Protein AF-A0A7X7ET54-F1 (afdb_monomer)

Foldseek 3Di:
DPFAFADLLPLLEFEEEDDFDLLVCLLVLLLLRAYAYEPDFDQDEPAVVVVVVVLVCCVPGQQPNGAAPFAGRDRSDLPSVQVVVVSNCVSRPNYFYAYEYEQQKHACVPPVCLVCVLQWALANDHDDPVQNNVQPDPDPRYRRMGGTALPGCVLVVLLVVLLVSPVSHPGQYYEYENLDWDWRQNQVDADPVDGGTDGRLVSSLVSLVSNLVSSCVVPVRRAYEYEVNPRNVSRHQEYEYPVVCLQVAAPVHAPLNVDALVCLVDVVLDQPDGRRAYAYEDRHCHPPVDHDQDPQNQQLVVLNQVLNVHHYYCPSHDNVNVSLVSSLCSLLVLSQWDKDHQVRDPQKDKPDPRWTWIWTADAFKIKIKTWQGDPPGDQKIKMKGFQAPDRHHPPFDSVAKFKAFQSPRDTFDWDWDDDPNTIITITMDGAPNRGITMMMMGHPVSSVSSHPPPQQAQFDWDFDFDPPPPPFDQDPVRDGDDDDGDTDTAGHHHRDDDPDGDDPPPDDDPPDDDDPDPDDDDDDDDD

Nearest PDB structures (foldseek):
  8dge-assembly2_B  TM=5.061E-01  e=8.392E-09  Bacteroides ovatus ATCC 8483
  2bt8-assembly1_A  TM=3.699E-01  e=2.836E-02  Avian orthoreovirus
  6d7j-assembly3_D  TM=3.181E-01  e=8.762E-03  Parabacteroides merdae CL03T12C32
  6d7j-assembly2_A  TM=3.057E-01  e=3.382E-02  Parabacteroides merdae CL03T12C32
  3wir-assembly2_D  TM=4.894E-01  e=2.187E+00  Caldicellulosiruptor saccharolyticus DSM 8903

Solvent-accessible surface area (backbone atoms only — not comparable to full-atom values): 29470 Å² total; per-residue (Å²): 126,88,70,59,78,49,66,81,56,53,71,36,41,34,36,35,79,42,82,91,58,49,73,78,48,27,71,55,31,73,18,66,32,31,43,37,31,31,42,61,48,66,91,55,68,86,37,76,67,51,49,53,52,48,61,64,47,32,77,79,41,56,9,60,92,53,28,51,80,38,25,72,61,63,57,82,20,49,69,32,30,36,50,42,46,49,47,34,34,68,44,16,62,80,42,35,44,22,39,52,32,45,56,38,42,36,27,47,81,41,65,71,45,49,76,40,38,85,65,24,26,16,46,80,74,80,81,51,75,63,44,59,74,71,52,45,55,83,42,103,86,34,47,44,63,38,49,48,30,36,80,35,70,46,40,59,54,53,37,51,49,54,46,54,48,54,72,66,34,71,57,33,42,37,31,36,33,68,30,66,87,62,68,31,64,17,83,89,65,72,42,99,88,41,83,87,58,36,70,44,57,68,41,42,29,50,34,37,47,50,37,44,53,49,47,39,70,78,35,78,84,51,47,33,37,20,38,65,30,70,48,44,48,91,53,38,59,32,34,32,37,59,57,90,42,25,66,69,13,16,96,92,32,37,53,42,76,84,42,55,78,68,51,29,64,32,79,86,61,42,12,79,66,67,31,60,41,58,26,44,38,54,39,43,34,26,90,46,91,80,55,76,56,40,62,66,42,41,40,25,42,50,31,47,33,61,56,16,64,48,42,38,35,62,50,78,39,24,59,70,60,51,50,53,52,41,30,45,40,23,44,51,38,51,40,77,34,49,78,36,44,46,92,79,45,86,38,55,49,49,82,45,87,71,41,44,46,21,35,36,32,36,63,55,32,31,38,36,40,40,18,23,59,28,97,81,32,52,54,63,48,44,37,40,31,34,62,69,57,87,44,49,46,91,89,66,67,76,90,59,57,40,38,23,34,58,86,77,63,44,77,52,73,62,48,78,47,78,57,98,93,39,39,32,36,37,32,74,49,75,27,52,83,19,20,53,49,43,38,34,40,18,37,55,69,47,41,55,65,31,43,84,70,78,80,72,51,60,64,47,72,48,81,62,80,79,85,74,81,71,78,71,71,66,47,102,80,72,52,87,68,85,80,76,86,78,83,54,85,46,71,40,90,59,72,76,82,92,85,77,90,76,71,97,76,85,65,88,76,83,82,77,78,86,73,90,72,93,71,90,82,81,88,79,88,86,134

pLDDT: mean 77.59, std 21.64, range [22.09, 98.31]

Structure (mmCIF, N/CA/C/O backbone):
data_AF-A0A7X7ET54-F1
#
_entry.id   AF-A0A7X7ET54-F1
#
loop_
_atom_site.group_PDB
_atom_site.id
_atom_site.type_symbol
_atom_site.label_atom_id
_atom_site.label_alt_id
_atom_site.label_comp_id
_atom_site.label_asym_id
_atom_site.label_entity_id
_atom_site.label_seq_id
_atom_site.pdbx_PDB_ins_code
_atom_site.Cartn_x
_atom_site.Cartn_y
_atom_site.Cartn_z
_atom_site.occupancy
_atom_site.B_iso_or_equiv
_atom_site.auth_seq_id
_atom_site.auth_comp_id
_atom_site.auth_asym_id
_atom_site.auth_atom_id
_atom_site.pdbx_PDB_model_num
ATOM 1 N N . MET A 1 1 ? -17.048 -3.901 -18.534 1.00 43.69 1 MET A N 1
ATOM 2 C CA . MET A 1 1 ? -15.981 -4.906 -18.322 1.00 43.69 1 MET A CA 1
ATOM 3 C C . MET A 1 1 ? -16.164 -5.481 -16.930 1.00 43.69 1 MET A C 1
ATOM 5 O O . MET A 1 1 ? -16.399 -4.674 -16.036 1.00 43.69 1 MET A O 1
ATOM 9 N N . PRO A 1 2 ? -16.124 -6.809 -16.726 1.00 48.56 2 PRO A N 1
ATOM 10 C CA . PRO A 1 2 ? -16.114 -7.353 -15.373 1.00 48.56 2 PRO A CA 1
ATOM 11 C C . PRO A 1 2 ? -14.888 -6.787 -14.652 1.00 48.56 2 PRO A C 1
ATOM 13 O O . PRO A 1 2 ? -13.766 -6.885 -15.148 1.00 48.56 2 PRO A O 1
ATOM 16 N N . VAL A 1 3 ? -15.125 -6.095 -13.540 1.00 61.38 3 VAL A N 1
ATOM 17 C CA . VAL A 1 3 ? -14.061 -5.555 -12.693 1.00 61.38 3 VAL A CA 1
ATOM 18 C C . VAL A 1 3 ? -13.302 -6.751 -12.128 1.00 61.38 3 VAL A C 1
ATOM 20 O O . VAL A 1 3 ? -13.931 -7.691 -11.640 1.00 61.38 3 VAL A O 1
ATOM 23 N N . LYS A 1 4 ? -11.968 -6.745 -12.228 1.00 73.50 4 LYS A N 1
ATOM 24 C CA . LYS A 1 4 ? -11.125 -7.766 -11.596 1.00 73.50 4 LYS A CA 1
ATOM 25 C C . LYS A 1 4 ? -11.539 -7.885 -10.121 1.00 73.50 4 LYS A C 1
ATOM 27 O O . LYS A 1 4 ? -11.614 -6.846 -9.460 1.00 73.50 4 LYS A O 1
ATOM 32 N N . PRO A 1 5 ? -11.844 -9.093 -9.613 1.00 79.44 5 PRO A N 1
ATOM 33 C CA . PRO A 1 5 ? -12.226 -9.242 -8.219 1.00 79.44 5 PRO A CA 1
ATOM 34 C C . PRO A 1 5 ? -11.083 -8.759 -7.330 1.00 79.44 5 PRO A C 1
ATOM 36 O O . PRO A 1 5 ? -9.906 -8.985 -7.625 1.00 79.44 5 PRO A O 1
ATOM 39 N N . MET A 1 6 ? -11.452 -8.067 -6.257 1.00 84.81 6 MET A N 1
ATOM 40 C CA . MET A 1 6 ? -10.492 -7.632 -5.257 1.00 84.81 6 MET A CA 1
ATOM 41 C C . MET A 1 6 ? -9.877 -8.854 -4.589 1.00 84.81 6 MET A C 1
ATOM 43 O O . MET A 1 6 ? -10.577 -9.823 -4.297 1.00 84.81 6 MET A O 1
ATOM 47 N N . ARG A 1 7 ? -8.568 -8.807 -4.342 1.00 88.12 7 ARG A N 1
ATOM 48 C CA . ARG A 1 7 ? -7.894 -9.813 -3.525 1.00 88.12 7 ARG A CA 1
ATOM 49 C C . ARG A 1 7 ? -8.526 -9.809 -2.128 1.00 88.12 7 ARG A C 1
ATOM 51 O O . ARG A 1 7 ? -8.589 -8.755 -1.510 1.00 88.12 7 ARG A O 1
ATOM 58 N N . GLU A 1 8 ? -9.006 -10.950 -1.641 1.00 88.81 8 GLU A N 1
ATOM 59 C CA . GLU A 1 8 ? -9.776 -11.005 -0.385 1.00 88.81 8 GLU A CA 1
ATOM 60 C C . GLU A 1 8 ? -8.961 -10.532 0.826 1.00 88.81 8 GLU A C 1
ATOM 62 O O . GLU A 1 8 ? -9.449 -9.750 1.638 1.00 88.81 8 GLU A O 1
ATOM 67 N N . ASP A 1 9 ? -7.685 -10.917 0.899 1.00 92.75 9 ASP A N 1
ATOM 68 C CA . ASP A 1 9 ? -6.768 -10.562 1.983 1.00 92.75 9 ASP A CA 1
ATOM 69 C C . ASP A 1 9 ? -5.968 -9.277 1.714 1.00 92.75 9 ASP A C 1
ATOM 71 O O . ASP A 1 9 ? -4.913 -9.073 2.309 1.00 92.75 9 ASP A O 1
ATOM 75 N N . TRP A 1 10 ? -6.436 -8.385 0.833 1.00 94.00 10 TRP A N 1
ATOM 76 C CA . TRP A 1 10 ? -5.673 -7.199 0.418 1.00 94.00 10 TRP A CA 1
ATOM 77 C C . TRP A 1 10 ? -5.236 -6.294 1.587 1.00 94.00 10 TRP A C 1
ATOM 79 O O . TRP A 1 10 ? -4.153 -5.717 1.525 1.00 94.00 10 TRP A O 1
ATOM 89 N N . ARG A 1 11 ? -6.020 -6.222 2.677 1.00 94.94 11 ARG A N 1
ATOM 90 C CA . ARG A 1 11 ? -5.672 -5.450 3.890 1.00 94.94 11 ARG A CA 1
ATOM 91 C C . ARG A 1 11 ? -4.450 -5.987 4.630 1.00 94.94 11 ARG A C 1
ATOM 93 O O . ARG A 1 11 ? -3.953 -5.317 5.521 1.00 94.94 11 ARG A O 1
ATOM 100 N N . ARG A 1 12 ? -3.980 -7.194 4.307 1.00 96.94 12 ARG A N 1
ATOM 101 C CA . ARG A 1 12 ? -2.746 -7.766 4.860 1.00 96.94 12 ARG A CA 1
ATOM 102 C C . ARG A 1 12 ? -1.499 -7.071 4.314 1.00 96.94 12 ARG A C 1
ATOM 104 O O . ARG A 1 12 ? -0.437 -7.178 4.922 1.00 96.94 12 ARG A O 1
ATOM 111 N N . TYR A 1 13 ? -1.610 -6.407 3.168 1.00 97.50 13 TYR A N 1
ATOM 112 C CA . TYR A 1 13 ? -0.466 -5.918 2.415 1.00 97.50 13 TYR A CA 1
ATOM 113 C C . TYR A 1 13 ? -0.197 -4.441 2.657 1.00 97.50 13 TYR A C 1
ATOM 115 O O . TYR A 1 13 ? -1.111 -3.628 2.660 1.00 97.50 13 TYR A O 1
ATOM 123 N N . PHE A 1 14 ? 1.079 -4.095 2.748 1.00 97.38 14 PHE A N 1
ATOM 124 C CA . PHE A 1 14 ? 1.566 -2.722 2.665 1.00 97.38 14 PHE A CA 1
ATOM 125 C C . PHE A 1 14 ? 2.827 -2.700 1.805 1.00 97.38 14 PHE A C 1
ATOM 127 O O . PHE A 1 14 ? 3.406 -3.751 1.524 1.00 97.38 14 PHE A O 1
ATOM 134 N N . VAL A 1 15 ? 3.255 -1.523 1.364 1.00 96.94 15 VAL A N 1
ATOM 135 C CA . VAL A 1 15 ? 4.412 -1.393 0.470 1.00 96.94 15 VAL A CA 1
ATOM 136 C C . VAL A 1 15 ? 5.598 -0.796 1.214 1.00 96.94 15 VAL A C 1
ATOM 138 O O . VAL A 1 15 ? 5.448 0.112 2.031 1.00 96.94 15 VAL A O 1
ATOM 141 N N . SER A 1 16 ? 6.795 -1.304 0.930 1.00 94.38 16 SER A N 1
ATOM 142 C CA . SER A 1 16 ? 8.045 -0.772 1.467 1.00 94.38 16 SER A CA 1
ATOM 143 C C . SER A 1 16 ? 9.142 -0.821 0.411 1.00 94.38 16 SER A C 1
ATOM 145 O O . SER A 1 16 ? 9.269 -1.803 -0.316 1.00 94.38 16 SER A O 1
ATOM 147 N N . GLY A 1 17 ? 9.948 0.236 0.321 1.00 90.00 17 GLY A N 1
ATOM 148 C CA . GLY A 1 17 ? 11.172 0.190 -0.474 1.00 90.00 17 GLY A CA 1
ATOM 149 C C . GLY A 1 17 ? 12.224 -0.629 0.271 1.00 90.00 17 GLY A C 1
ATOM 150 O O . GLY A 1 17 ? 12.362 -0.472 1.486 1.00 90.00 17 GLY A O 1
ATOM 151 N N . CYS A 1 18 ? 12.966 -1.489 -0.427 1.00 84.00 18 CYS A N 1
ATOM 152 C CA . CYS A 1 18 ? 14.051 -2.253 0.182 1.00 84.00 18 CYS A CA 1
ATOM 153 C C . CYS A 1 18 ? 15.439 -1.835 -0.338 1.00 84.00 18 CYS A C 1
ATOM 155 O O . CYS A 1 18 ? 15.669 -1.731 -1.540 1.00 84.00 18 CYS A O 1
ATOM 157 N N . GLY A 1 19 ? 16.359 -1.581 0.592 1.00 80.62 19 GLY A N 1
ATOM 158 C CA . GLY A 1 19 ? 17.764 -1.242 0.389 1.00 80.62 19 GLY A CA 1
ATOM 159 C C . GLY A 1 19 ? 18.638 -2.490 0.464 1.00 80.62 19 GLY A C 1
ATOM 160 O O . GLY A 1 19 ? 18.197 -3.579 0.095 1.00 80.62 19 GLY A O 1
ATOM 161 N N . ASP A 1 20 ? 19.877 -2.354 0.922 1.00 72.88 20 ASP A N 1
ATOM 162 C CA . ASP A 1 20 ? 20.869 -3.429 0.769 1.00 72.88 20 ASP A CA 1
ATOM 163 C C . ASP A 1 20 ? 20.972 -4.374 1.966 1.00 72.88 20 ASP A C 1
ATOM 165 O O . ASP A 1 20 ? 21.523 -5.451 1.826 1.00 72.88 20 ASP A O 1
ATOM 169 N N . ALA A 1 21 ? 20.406 -4.032 3.126 1.00 84.00 21 ALA A N 1
ATOM 170 C CA . ALA A 1 21 ? 20.496 -4.868 4.323 1.00 84.00 21 ALA A CA 1
ATOM 171 C C . ALA A 1 21 ? 19.138 -5.508 4.668 1.00 84.00 21 ALA A C 1
ATOM 173 O O . ALA A 1 21 ? 18.323 -4.848 5.324 1.00 84.00 21 ALA A O 1
ATOM 174 N N . PRO A 1 22 ? 18.874 -6.782 4.298 1.00 86.19 22 PRO A N 1
ATOM 175 C CA . PRO A 1 22 ? 17.636 -7.477 4.650 1.00 86.19 22 PRO A CA 1
ATOM 176 C C . PRO A 1 22 ? 17.284 -7.387 6.136 1.00 86.19 22 PRO A C 1
ATOM 178 O O . PRO A 1 22 ? 16.137 -7.124 6.484 1.00 86.19 22 PRO A O 1
ATOM 181 N N . ASP A 1 23 ? 18.277 -7.530 7.014 1.00 88.12 23 ASP A N 1
ATOM 182 C CA . ASP A 1 23 ? 18.077 -7.554 8.465 1.00 88.12 23 ASP A CA 1
ATOM 183 C C . ASP A 1 23 ? 17.468 -6.246 9.011 1.00 88.12 23 ASP A C 1
ATOM 185 O O . ASP A 1 23 ? 16.758 -6.276 10.017 1.00 88.12 23 ASP A O 1
ATOM 189 N N . SER A 1 24 ? 17.649 -5.113 8.316 1.00 87.50 24 SER A N 1
ATOM 190 C CA . SER A 1 24 ? 17.011 -3.833 8.676 1.00 87.50 24 SER A CA 1
ATOM 191 C C . SER A 1 24 ? 15.483 -3.855 8.535 1.00 87.50 24 SER A C 1
ATOM 193 O O . SER A 1 24 ? 14.784 -3.053 9.155 1.00 87.50 24 SER A O 1
ATOM 195 N N . TYR A 1 25 ? 14.945 -4.810 7.770 1.00 92.44 25 TYR A N 1
ATOM 196 C CA . TYR A 1 25 ? 13.512 -4.964 7.542 1.00 92.44 25 TYR A CA 1
ATOM 197 C C . TYR A 1 25 ? 12.831 -5.860 8.571 1.00 92.44 25 TYR A C 1
ATOM 199 O O . TYR A 1 25 ? 11.605 -5.886 8.593 1.00 92.44 25 TYR A O 1
ATOM 207 N N . LYS A 1 26 ? 13.577 -6.534 9.462 1.00 94.38 26 LYS A N 1
ATOM 208 C CA . LYS A 1 26 ? 13.024 -7.462 10.466 1.00 94.38 26 LYS A CA 1
ATOM 209 C C . LYS A 1 26 ? 11.837 -6.876 11.238 1.00 94.38 26 LYS A C 1
ATOM 211 O O . LYS A 1 26 ? 10.848 -7.576 11.435 1.00 94.38 26 LYS A O 1
ATOM 216 N N . ARG A 1 27 ? 11.900 -5.586 11.597 1.00 93.69 27 ARG A N 1
ATOM 217 C CA . ARG A 1 27 ? 10.807 -4.872 12.282 1.00 93.69 27 ARG A CA 1
ATOM 218 C C . ARG A 1 27 ? 9.459 -5.041 11.572 1.00 93.69 27 ARG A C 1
ATOM 220 O O . ARG A 1 27 ? 8.440 -5.268 12.197 1.00 93.69 27 ARG A O 1
ATOM 227 N N . TRP A 1 28 ? 9.446 -5.038 10.243 1.00 95.19 28 TRP A N 1
ATOM 228 C CA . TRP A 1 28 ? 8.221 -5.221 9.470 1.00 95.19 28 TRP A CA 1
ATOM 229 C C . TRP A 1 28 ? 7.658 -6.633 9.564 1.00 95.19 28 TRP A C 1
ATOM 231 O O . TRP A 1 28 ? 6.441 -6.793 9.624 1.00 95.19 28 TRP A O 1
ATOM 241 N N . GLY A 1 29 ? 8.525 -7.644 9.609 1.00 94.38 29 GLY A N 1
ATOM 242 C CA . GLY A 1 29 ? 8.125 -9.035 9.812 1.00 94.38 29 GLY A CA 1
ATOM 243 C C . GLY A 1 29 ? 7.477 -9.274 11.176 1.00 94.38 29 GLY A C 1
ATOM 244 O O . GLY A 1 29 ? 6.583 -10.109 11.289 1.00 94.38 29 GLY A O 1
ATOM 245 N N . GLU A 1 30 ? 7.880 -8.512 12.195 1.00 94.69 30 GLU A N 1
ATOM 246 C CA . GLU A 1 30 ? 7.336 -8.609 13.556 1.00 94.69 30 GLU A CA 1
ATOM 247 C C . GLU A 1 30 ? 5.877 -8.134 13.645 1.00 94.69 30 GLU A C 1
ATOM 249 O O . GLU A 1 30 ? 5.149 -8.591 14.522 1.00 94.69 30 GLU A O 1
ATOM 254 N N . THR A 1 31 ? 5.418 -7.312 12.693 1.00 95.69 31 THR A N 1
ATOM 255 C CA . THR A 1 31 ? 4.044 -6.783 12.677 1.00 95.69 31 THR A CA 1
ATOM 256 C C . THR A 1 31 ? 2.971 -7.820 12.364 1.00 95.69 31 THR A C 1
ATOM 258 O O . THR A 1 31 ? 1.799 -7.587 12.640 1.00 95.69 31 THR A O 1
ATOM 261 N N . GLY A 1 32 ? 3.331 -8.948 11.742 1.00 95.12 32 GLY A N 1
ATOM 262 C CA . GLY A 1 32 ? 2.370 -9.920 11.208 1.00 95.12 32 GLY A CA 1
ATOM 263 C C . GLY A 1 32 ? 1.652 -9.470 9.925 1.00 95.12 32 GLY A C 1
ATOM 264 O O . GLY A 1 32 ? 0.893 -10.248 9.343 1.00 95.12 32 GLY A O 1
ATOM 265 N N . MET A 1 33 ? 1.901 -8.246 9.450 1.00 97.75 33 MET A N 1
ATOM 266 C CA . MET A 1 33 ? 1.484 -7.777 8.127 1.00 97.75 33 MET A CA 1
ATOM 267 C C . MET A 1 33 ? 2.422 -8.335 7.046 1.00 97.75 33 MET A C 1
ATOM 269 O O . MET A 1 33 ? 3.540 -8.765 7.323 1.00 97.75 33 MET A O 1
ATOM 273 N N . THR A 1 34 ? 1.986 -8.340 5.786 1.00 97.75 34 THR A N 1
ATOM 274 C CA . THR A 1 34 ? 2.803 -8.801 4.654 1.00 97.75 34 THR A CA 1
ATOM 275 C C . THR A 1 34 ? 3.374 -7.615 3.876 1.00 97.75 34 THR A C 1
ATOM 277 O O . THR A 1 34 ? 2.652 -7.019 3.072 1.00 97.75 34 THR A O 1
ATOM 280 N N . PRO A 1 35 ? 4.665 -7.276 4.045 1.00 97.69 35 PRO A N 1
ATOM 281 C CA . PRO A 1 35 ? 5.285 -6.258 3.213 1.00 97.69 35 PRO A CA 1
ATOM 282 C C . PRO A 1 35 ? 5.403 -6.747 1.768 1.00 97.69 35 PRO A C 1
ATOM 284 O O . PRO A 1 35 ? 5.836 -7.874 1.500 1.00 97.69 35 PRO A O 1
ATOM 287 N N . ILE A 1 36 ? 5.060 -5.868 0.834 1.00 98.00 36 ILE A N 1
ATOM 288 C CA . ILE A 1 36 ? 5.476 -5.932 -0.561 1.00 98.00 36 ILE A CA 1
ATOM 289 C C . ILE A 1 36 ? 6.723 -5.061 -0.670 1.00 98.00 36 ILE A C 1
ATOM 291 O O . ILE A 1 36 ? 6.641 -3.832 -0.739 1.00 98.00 36 ILE A O 1
ATOM 295 N N . PHE A 1 37 ? 7.883 -5.706 -0.638 1.00 95.94 37 PHE A N 1
ATOM 296 C CA . PHE A 1 37 ? 9.157 -5.049 -0.851 1.00 95.94 37 PHE A CA 1
ATOM 297 C C . PHE A 1 37 ? 9.325 -4.716 -2.324 1.00 95.94 37 PHE A C 1
ATOM 299 O O . PHE A 1 37 ? 9.225 -5.589 -3.187 1.00 95.94 37 PHE A O 1
ATOM 306 N N . ILE A 1 38 ? 9.593 -3.451 -2.609 1.00 92.12 38 ILE A N 1
ATOM 307 C CA . ILE A 1 38 ? 10.009 -2.978 -3.922 1.00 92.12 38 ILE A CA 1
ATOM 308 C C . ILE A 1 38 ? 11.507 -2.729 -3.824 1.00 92.12 38 ILE A C 1
ATOM 310 O O . ILE A 1 38 ? 11.934 -1.798 -3.135 1.00 92.12 38 ILE A O 1
ATOM 314 N N . LYS A 1 39 ? 12.315 -3.537 -4.518 1.00 86.56 39 LYS A N 1
ATOM 315 C CA . LYS A 1 39 ? 13.729 -3.204 -4.718 1.00 86.56 39 LYS A CA 1
ATOM 316 C C . LYS A 1 39 ? 13.781 -2.018 -5.673 1.00 86.56 39 LYS A C 1
ATOM 318 O O . LYS A 1 39 ? 13.717 -2.186 -6.893 1.00 86.56 39 LYS A O 1
ATOM 323 N N . LEU A 1 40 ? 13.802 -0.824 -5.082 1.00 73.94 40 LEU A N 1
ATOM 324 C CA . LEU A 1 40 ? 14.074 0.418 -5.782 1.00 73.94 40 LEU A CA 1
ATOM 325 C C . LEU A 1 40 ? 15.535 0.403 -6.195 1.00 73.94 40 LEU A C 1
ATOM 327 O O . LEU A 1 40 ? 16.410 -0.050 -5.455 1.00 73.94 40 LEU A O 1
ATOM 331 N N . ALA A 1 41 ? 15.787 0.899 -7.387 1.00 61.38 41 ALA A N 1
ATOM 332 C CA . ALA A 1 41 ? 17.133 1.070 -7.860 1.00 61.38 41 ALA A CA 1
ATOM 333 C C . ALA A 1 41 ? 17.568 2.508 -7.608 1.00 61.38 41 ALA A C 1
ATOM 335 O O . ALA A 1 41 ? 16.823 3.432 -7.929 1.00 61.38 41 ALA A O 1
ATOM 336 N N . TYR A 1 42 ? 18.748 2.710 -7.022 1.00 52.62 42 TYR A N 1
ATOM 337 C CA . TYR A 1 42 ? 19.256 4.062 -6.838 1.00 52.62 42 TYR A CA 1
ATOM 338 C C . TYR A 1 42 ? 19.469 4.742 -8.191 1.00 52.62 42 TYR A C 1
ATOM 340 O O . TYR A 1 42 ? 20.076 4.183 -9.103 1.00 52.62 42 TYR A O 1
ATOM 348 N N . HIS A 1 43 ? 18.980 5.977 -8.263 1.00 54.22 43 HIS A N 1
ATOM 349 C CA . HIS A 1 43 ? 19.167 6.946 -9.333 1.00 54.22 43 HIS A CA 1
ATOM 350 C C . HIS A 1 43 ? 20.652 7.249 -9.545 1.00 54.22 43 HIS A C 1
ATOM 352 O O . HIS A 1 43 ? 21.194 8.223 -9.027 1.00 54.22 43 HIS A O 1
ATOM 358 N N . GLN A 1 44 ? 21.340 6.385 -10.279 1.00 54.69 44 GLN A N 1
ATOM 359 C CA . GLN A 1 44 ? 22.668 6.671 -10.797 1.00 54.69 44 GLN A CA 1
ATOM 360 C C . GLN A 1 44 ? 22.585 6.577 -12.317 1.00 54.69 44 GLN A C 1
ATOM 362 O O . GLN A 1 44 ? 21.984 5.624 -12.822 1.00 54.69 44 GLN A O 1
ATOM 367 N N . PRO A 1 45 ? 23.151 7.537 -13.061 1.00 56.56 45 PRO A N 1
ATOM 368 C CA . PRO A 1 45 ? 23.230 7.421 -14.507 1.00 56.56 45 PRO A CA 1
ATOM 369 C C . PRO A 1 45 ? 24.001 6.146 -14.864 1.00 56.56 45 PRO A C 1
ATOM 371 O O . PRO A 1 45 ? 25.070 5.887 -14.309 1.00 56.56 45 PRO A O 1
ATOM 374 N N . GLU A 1 46 ? 23.462 5.345 -15.781 1.00 56.75 46 GLU A N 1
ATOM 375 C CA . GLU A 1 46 ? 24.177 4.215 -16.378 1.00 56.75 46 GLU A CA 1
ATOM 376 C C . GLU A 1 46 ? 25.297 4.731 -17.295 1.00 56.75 46 GLU A C 1
ATOM 378 O O . GLU A 1 46 ? 25.209 4.687 -18.519 1.00 56.75 46 GLU A O 1
ATOM 383 N N . THR A 1 47 ? 26.363 5.275 -16.721 1.00 65.19 47 THR A N 1
ATOM 384 C CA . THR A 1 47 ? 27.571 5.571 -17.491 1.00 65.19 47 THR A CA 1
ATOM 385 C C . THR A 1 47 ? 28.374 4.281 -17.670 1.00 65.19 47 THR A C 1
ATOM 387 O O . THR A 1 47 ? 28.316 3.396 -16.809 1.00 65.19 47 THR A O 1
ATOM 390 N N . PRO A 1 48 ? 29.174 4.146 -18.742 1.00 67.62 48 PRO A N 1
ATOM 391 C CA . PRO A 1 48 ? 30.106 3.025 -18.880 1.00 67.62 48 PRO A CA 1
ATOM 392 C C . PRO A 1 48 ? 31.012 2.829 -17.650 1.00 67.62 48 PRO A C 1
ATOM 394 O O . PRO A 1 48 ? 31.305 1.698 -17.263 1.00 67.62 48 PRO A O 1
ATOM 397 N N . GLU A 1 49 ? 31.416 3.924 -17.000 1.00 72.44 49 GLU A N 1
ATOM 398 C CA . GLU A 1 49 ? 32.197 3.913 -15.759 1.00 72.44 49 GLU A CA 1
ATOM 399 C C . GLU A 1 49 ? 31.424 3.275 -14.598 1.00 72.44 49 GLU A C 1
ATOM 401 O O . GLU A 1 49 ? 31.920 2.348 -13.953 1.00 72.44 49 GLU A O 1
ATOM 406 N N . ASN A 1 50 ? 30.189 3.723 -14.371 1.00 68.69 50 ASN A N 1
ATOM 407 C CA . ASN A 1 50 ? 29.336 3.184 -13.324 1.00 68.69 50 ASN A CA 1
ATOM 408 C C . ASN A 1 50 ? 29.005 1.705 -13.567 1.00 68.69 50 ASN A C 1
ATOM 410 O O . ASN A 1 50 ? 29.100 0.900 -12.645 1.00 68.69 50 ASN A O 1
ATOM 414 N N . LEU A 1 51 ? 28.717 1.320 -14.814 1.00 65.31 51 LEU A N 1
ATOM 415 C CA . LEU A 1 51 ? 28.497 -0.077 -15.198 1.00 65.31 51 LEU A CA 1
ATOM 416 C C . LEU A 1 51 ? 29.710 -0.958 -14.879 1.00 65.31 51 LEU A C 1
ATOM 418 O O . LEU A 1 51 ? 29.551 -2.040 -14.312 1.00 65.31 51 LEU A O 1
ATOM 422 N N . SER A 1 52 ? 30.918 -0.491 -15.203 1.00 70.38 52 SER A N 1
ATOM 423 C CA . SER A 1 52 ? 32.166 -1.196 -14.885 1.00 70.38 52 SER A CA 1
ATOM 424 C C . SER A 1 52 ? 32.353 -1.362 -13.373 1.00 70.38 52 SER A C 1
ATOM 426 O O . SER A 1 52 ? 32.611 -2.469 -12.891 1.00 70.38 52 SER A O 1
ATOM 428 N N . LYS A 1 53 ? 32.133 -0.282 -12.610 1.00 73.81 53 LYS A N 1
ATOM 429 C CA . LYS A 1 53 ? 32.177 -0.288 -11.144 1.00 73.81 53 LYS A CA 1
ATOM 430 C C . LYS A 1 53 ? 31.181 -1.292 -10.554 1.00 73.81 53 LYS A C 1
ATOM 432 O O . LYS A 1 53 ? 31.571 -2.132 -9.747 1.00 73.81 53 LYS A O 1
ATOM 437 N N . TRP A 1 54 ? 29.924 -1.264 -10.990 1.00 69.25 54 TRP A N 1
ATOM 438 C CA . TRP A 1 54 ? 28.892 -2.168 -10.478 1.00 69.25 54 TRP A CA 1
ATOM 439 C C . TRP A 1 54 ? 29.138 -3.619 -10.859 1.00 69.25 54 TRP A C 1
ATOM 441 O O . TRP A 1 54 ? 28.886 -4.499 -10.046 1.00 69.25 54 TRP A O 1
ATOM 451 N N . CYS A 1 55 ? 29.667 -3.900 -12.052 1.00 66.56 55 CYS A N 1
ATOM 452 C CA . CYS A 1 55 ? 30.056 -5.262 -12.418 1.00 66.56 55 CYS A CA 1
ATOM 453 C C . CYS A 1 55 ? 31.156 -5.802 -11.488 1.00 66.56 55 CYS A C 1
ATOM 455 O O . CYS A 1 55 ? 31.130 -6.982 -11.137 1.00 66.56 55 CYS A O 1
ATOM 457 N N . ALA A 1 56 ? 32.087 -4.948 -11.051 1.00 67.94 56 ALA A N 1
ATOM 458 C CA . ALA A 1 56 ? 33.107 -5.319 -10.072 1.00 67.94 56 ALA A CA 1
ATOM 459 C C . ALA A 1 56 ? 32.523 -5.532 -8.659 1.00 67.94 56 ALA A C 1
ATOM 461 O O . ALA A 1 56 ? 32.926 -6.465 -7.966 1.00 67.94 56 ALA A O 1
ATOM 462 N N . GLU A 1 57 ? 31.548 -4.716 -8.243 1.00 65.50 57 GLU A N 1
ATOM 463 C CA . GLU A 1 57 ? 30.865 -4.814 -6.938 1.00 65.50 57 GLU A CA 1
ATOM 464 C C . GLU A 1 57 ? 29.824 -5.952 -6.873 1.00 65.50 57 GLU A C 1
ATOM 466 O O . GLU A 1 57 ? 29.580 -6.531 -5.813 1.00 65.50 57 GLU A O 1
ATOM 471 N N . ALA A 1 58 ? 29.216 -6.327 -8.001 1.00 59.25 58 ALA A N 1
ATOM 472 C CA . ALA A 1 58 ? 28.208 -7.388 -8.089 1.00 59.25 58 ALA A CA 1
ATOM 473 C C . ALA A 1 58 ? 28.774 -8.780 -7.762 1.00 59.25 58 ALA A C 1
ATOM 475 O O . ALA A 1 58 ? 28.026 -9.684 -7.378 1.00 59.25 58 ALA A O 1
ATOM 476 N N . ALA A 1 59 ? 30.093 -8.951 -7.886 1.00 56.94 59 ALA A N 1
ATOM 477 C CA . ALA A 1 59 ? 30.795 -10.168 -7.492 1.00 56.94 59 ALA A CA 1
ATOM 478 C C . ALA A 1 59 ? 30.882 -10.348 -5.962 1.00 56.94 59 ALA A C 1
ATOM 480 O O . ALA A 1 59 ? 31.111 -11.467 -5.504 1.00 56.94 59 ALA A O 1
ATOM 481 N N . SER A 1 60 ? 30.699 -9.280 -5.176 1.00 55.62 60 SER A N 1
ATOM 482 C CA . SER A 1 60 ? 30.866 -9.277 -3.714 1.00 55.62 60 SER A CA 1
ATOM 483 C C . SER A 1 60 ? 29.608 -8.900 -2.922 1.00 55.62 60 SER A C 1
ATOM 485 O O . SER A 1 60 ? 29.658 -8.907 -1.694 1.00 55.62 60 SER A O 1
ATOM 487 N N . SER A 1 61 ? 28.490 -8.595 -3.590 1.00 59.47 61 SER A N 1
ATOM 488 C CA . SER A 1 61 ? 27.255 -8.090 -2.970 1.00 59.47 61 SER A CA 1
ATOM 489 C C . SER A 1 61 ? 25.992 -8.821 -3.450 1.00 59.47 61 SER A C 1
ATOM 491 O O . SER A 1 61 ? 26.019 -9.611 -4.396 1.00 59.47 61 SER A O 1
ATOM 493 N N . ASP A 1 62 ? 24.878 -8.528 -2.780 1.00 56.88 62 ASP A N 1
ATOM 494 C CA . ASP A 1 62 ? 23.500 -9.053 -2.813 1.00 56.88 62 ASP A CA 1
ATOM 495 C C . ASP A 1 62 ? 22.793 -9.051 -4.193 1.00 56.88 62 ASP A C 1
ATOM 497 O O . ASP A 1 62 ? 21.578 -9.204 -4.306 1.00 56.88 62 ASP A O 1
ATOM 501 N N . GLY A 1 63 ? 23.543 -8.876 -5.279 1.00 54.25 63 GLY A N 1
ATOM 502 C CA . GLY A 1 63 ? 23.160 -9.149 -6.664 1.00 54.25 63 GLY A CA 1
ATOM 503 C C . GLY A 1 63 ? 22.204 -8.174 -7.352 1.00 54.25 63 GLY A C 1
ATOM 504 O O . GLY A 1 63 ? 22.061 -8.248 -8.574 1.00 54.25 63 GLY A O 1
ATOM 505 N N . LEU A 1 64 ? 21.629 -7.219 -6.614 1.00 57.22 64 LEU A N 1
ATOM 506 C CA . LEU A 1 64 ? 20.972 -6.013 -7.141 1.00 57.22 64 LEU A CA 1
ATOM 507 C C . LEU A 1 64 ? 21.463 -4.748 -6.414 1.00 57.22 64 LEU A C 1
ATOM 509 O O . LEU A 1 64 ? 20.657 -3.972 -5.905 1.00 57.22 64 LEU A O 1
ATOM 513 N N . ALA A 1 65 ? 22.780 -4.516 -6.372 1.00 48.75 65 ALA A N 1
ATOM 514 C CA . ALA A 1 65 ? 23.326 -3.224 -5.927 1.00 48.75 65 ALA A CA 1
ATOM 515 C C . ALA A 1 65 ? 22.868 -2.059 -6.834 1.00 48.75 65 ALA A C 1
ATOM 517 O O . ALA A 1 65 ? 22.869 -0.899 -6.429 1.00 48.75 65 ALA A O 1
ATOM 518 N N . TYR A 1 66 ? 22.439 -2.368 -8.062 1.00 52.38 66 TYR A N 1
ATOM 519 C CA . TYR A 1 66 ? 21.981 -1.391 -9.034 1.00 52.38 66 TYR A CA 1
ATOM 520 C C . TYR A 1 66 ? 20.973 -2.005 -10.021 1.00 52.38 66 TYR A C 1
ATOM 522 O O . TYR A 1 66 ? 21.119 -3.151 -10.449 1.00 52.38 66 TYR A O 1
ATOM 530 N N . CYS A 1 67 ? 19.948 -1.237 -10.385 1.00 49.69 67 CYS A N 1
ATOM 531 C CA . CYS A 1 67 ? 19.040 -1.520 -11.492 1.00 49.69 67 CYS A CA 1
ATOM 532 C C . CYS A 1 67 ? 18.866 -0.217 -12.292 1.00 49.69 67 CYS A C 1
ATOM 534 O O . CYS A 1 67 ? 18.663 0.852 -11.720 1.00 49.69 67 CYS A O 1
ATOM 536 N N . PRO A 1 68 ? 18.974 -0.251 -13.615 1.00 49.06 68 PRO A N 1
ATOM 537 C CA . PRO A 1 68 ? 18.959 0.986 -14.363 1.00 49.06 68 PRO A CA 1
ATOM 538 C C . PRO A 1 68 ? 17.599 1.658 -14.451 1.00 49.06 68 PRO A C 1
ATOM 540 O O . PRO A 1 68 ? 16.594 1.034 -14.780 1.00 49.06 68 PRO A O 1
ATOM 543 N N . TRP A 1 69 ? 17.621 2.961 -14.174 1.00 45.19 69 TRP A N 1
ATOM 544 C CA . TRP A 1 69 ? 16.499 3.884 -13.972 1.00 45.19 69 TRP A CA 1
ATOM 545 C C . TRP A 1 69 ? 15.376 3.767 -15.011 1.00 45.19 69 TRP A C 1
ATOM 547 O O . TRP A 1 69 ? 14.198 3.827 -14.671 1.00 45.19 69 TRP A O 1
ATOM 557 N N . SER A 1 70 ? 15.717 3.577 -16.279 1.00 48.84 70 SER A N 1
ATOM 558 C CA . SER A 1 70 ? 14.746 3.526 -17.374 1.00 48.84 70 SER A CA 1
ATOM 559 C C . SER A 1 70 ? 14.772 2.209 -18.129 1.00 48.84 70 SER A C 1
ATOM 561 O O . SER A 1 70 ? 14.075 2.082 -19.122 1.00 48.84 70 SER A O 1
ATOM 563 N N . GLY A 1 71 ? 15.561 1.232 -17.688 1.00 56.06 71 GLY A N 1
ATOM 564 C CA . GLY A 1 71 ? 15.624 -0.096 -18.279 1.00 56.06 71 GLY A CA 1
ATOM 565 C C . GLY A 1 71 ? 14.844 -1.109 -17.461 1.00 56.06 71 GLY A C 1
ATOM 566 O O . GLY A 1 71 ? 14.322 -0.832 -16.382 1.00 56.06 71 GLY A O 1
ATOM 567 N N . ASN A 1 72 ? 14.791 -2.336 -17.964 1.00 55.50 72 ASN A N 1
ATOM 568 C CA . ASN A 1 72 ? 14.458 -3.424 -17.071 1.00 55.50 72 ASN A CA 1
ATOM 569 C C . ASN A 1 72 ? 15.674 -3.757 -16.182 1.00 55.50 72 ASN A C 1
ATOM 571 O O . ASN A 1 72 ? 16.798 -3.750 -16.691 1.00 55.50 72 ASN A O 1
ATOM 575 N N . PRO A 1 73 ? 15.470 -4.126 -14.905 1.00 56.38 73 PRO A N 1
ATOM 576 C CA . PRO A 1 73 ? 16.521 -4.649 -14.033 1.00 56.38 73 PRO A CA 1
ATOM 577 C C . PRO A 1 73 ? 17.281 -5.785 -14.725 1.00 56.38 73 PRO A C 1
ATOM 579 O O . PRO A 1 73 ? 16.720 -6.853 -14.963 1.00 56.38 73 PRO A O 1
ATOM 582 N N . LYS A 1 74 ? 18.566 -5.580 -15.032 1.00 60.06 74 LYS A N 1
ATOM 583 C CA . LYS A 1 74 ? 19.483 -6.667 -15.387 1.00 60.06 74 LYS A CA 1
ATOM 584 C C . LYS A 1 74 ? 20.244 -7.048 -14.114 1.00 60.06 74 LYS A C 1
ATOM 586 O O . LYS A 1 74 ? 21.187 -6.348 -13.759 1.00 60.06 74 LYS A O 1
ATOM 591 N N . PRO A 1 75 ? 19.839 -8.101 -13.380 1.00 58.25 75 PRO A N 1
ATOM 592 C CA . PRO A 1 75 ? 20.595 -8.569 -12.227 1.00 58.25 75 PRO A CA 1
ATOM 593 C C . PRO A 1 75 ? 21.977 -9.016 -12.700 1.00 58.25 75 PRO A C 1
ATOM 595 O O . PRO A 1 75 ? 22.112 -10.050 -13.353 1.00 58.25 75 PRO A O 1
ATOM 598 N N . TYR A 1 76 ? 23.009 -8.243 -12.366 1.00 60.91 76 TYR A N 1
ATOM 599 C CA . TYR A 1 76 ? 24.394 -8.594 -12.693 1.00 60.91 76 TYR A CA 1
ATOM 600 C C . TYR A 1 76 ? 24.857 -9.847 -11.933 1.00 60.91 76 TYR A C 1
ATOM 602 O O . TYR A 1 76 ? 25.797 -10.514 -12.357 1.00 60.91 76 TYR A O 1
ATOM 610 N N . ASN A 1 77 ? 24.156 -10.221 -10.854 1.00 73.50 77 ASN A N 1
ATOM 611 C CA . ASN A 1 77 ? 24.351 -11.478 -10.143 1.00 73.50 77 ASN A CA 1
ATOM 612 C C . ASN A 1 77 ? 23.000 -12.063 -9.673 1.00 73.50 77 ASN A C 1
ATOM 614 O O . ASN A 1 77 ? 22.509 -11.778 -8.581 1.00 73.50 77 ASN A O 1
ATOM 618 N N . ILE A 1 78 ? 22.406 -12.920 -10.513 1.00 80.69 78 ILE A N 1
ATOM 619 C CA . ILE A 1 78 ? 21.141 -13.630 -10.234 1.00 80.69 78 ILE A CA 1
ATOM 620 C C . ILE A 1 78 ? 21.213 -14.425 -8.922 1.00 80.69 78 ILE A C 1
ATOM 622 O O . ILE A 1 78 ? 20.265 -14.414 -8.137 1.00 80.69 78 ILE A O 1
ATOM 626 N N . ALA A 1 79 ? 22.329 -15.117 -8.673 1.00 82.94 79 ALA A N 1
ATOM 627 C CA . ALA A 1 79 ? 22.489 -15.946 -7.482 1.00 82.94 79 ALA A CA 1
ATOM 628 C C . ALA A 1 79 ? 22.500 -15.095 -6.203 1.00 82.94 79 ALA A C 1
ATOM 630 O O . ALA A 1 79 ? 21.789 -15.424 -5.254 1.00 82.94 79 ALA A O 1
ATOM 631 N N . GLY A 1 80 ? 23.239 -13.982 -6.211 1.00 81.06 80 GLY A N 1
ATOM 632 C CA . GLY A 1 80 ? 23.280 -13.014 -5.112 1.00 81.06 80 GLY A CA 1
ATOM 633 C C . GLY A 1 80 ? 21.903 -12.426 -4.819 1.00 81.06 80 GLY A C 1
ATOM 634 O O . GLY A 1 80 ? 21.463 -12.440 -3.671 1.00 81.06 80 GLY A O 1
ATOM 635 N N . PHE A 1 81 ? 21.155 -12.029 -5.855 1.00 85.12 81 PHE A N 1
ATOM 636 C CA . PHE A 1 81 ? 19.804 -11.509 -5.649 1.00 85.12 81 PHE A CA 1
ATOM 637 C C . PHE A 1 81 ? 18.848 -12.567 -5.091 1.00 85.12 81 PHE A C 1
ATOM 639 O O . PHE A 1 81 ? 18.041 -12.285 -4.207 1.00 85.12 81 PHE A O 1
ATOM 646 N N . ASN A 1 82 ? 18.940 -13.808 -5.568 1.00 88.81 82 ASN A N 1
ATOM 647 C CA . ASN A 1 82 ? 18.104 -14.888 -5.054 1.00 88.81 82 ASN A CA 1
ATOM 648 C C . ASN A 1 82 ? 18.414 -15.204 -3.583 1.00 88.81 82 ASN A C 1
ATOM 650 O O . ASN A 1 82 ? 17.487 -15.522 -2.835 1.00 88.81 82 ASN A O 1
ATOM 654 N N . GLN A 1 83 ? 19.675 -15.069 -3.156 1.00 87.31 83 GLN A N 1
ATOM 655 C CA . GLN A 1 83 ? 20.068 -15.149 -1.744 1.00 87.31 83 GLN A CA 1
ATOM 656 C C . GLN A 1 83 ? 19.500 -13.978 -0.935 1.00 87.31 83 GLN A C 1
ATOM 658 O O . GLN A 1 83 ? 18.896 -14.210 0.111 1.00 87.31 83 GLN A O 1
ATOM 663 N N . TYR A 1 84 ? 19.595 -12.748 -1.443 1.00 86.88 84 TYR A N 1
ATOM 664 C CA . TYR A 1 84 ? 18.992 -11.562 -0.825 1.00 86.88 84 TYR A CA 1
ATOM 665 C C . TYR A 1 84 ? 17.477 -11.715 -0.638 1.00 86.88 84 TYR A C 1
ATOM 667 O O . TYR A 1 84 ? 16.954 -11.546 0.463 1.00 86.88 84 TYR A O 1
ATOM 675 N N . ALA A 1 85 ? 16.761 -12.113 -1.691 1.00 91.12 85 ALA A N 1
ATOM 676 C CA . ALA A 1 85 ? 15.319 -12.326 -1.648 1.00 91.12 85 ALA A CA 1
ATOM 677 C C . ALA A 1 85 ? 14.932 -13.478 -0.703 1.00 91.12 85 ALA A C 1
ATOM 679 O O . ALA A 1 85 ? 13.864 -13.446 -0.091 1.00 91.12 85 ALA A O 1
ATOM 680 N N . ALA A 1 86 ? 15.772 -14.510 -0.573 1.00 92.75 86 ALA A N 1
ATOM 681 C CA . ALA A 1 86 ? 15.575 -15.566 0.417 1.00 92.75 86 ALA A CA 1
ATOM 682 C C . ALA A 1 86 ? 15.775 -15.036 1.845 1.00 92.75 86 ALA A C 1
ATOM 684 O O . ALA A 1 86 ? 14.928 -15.278 2.704 1.00 92.75 86 ALA A O 1
ATOM 685 N N . ARG A 1 87 ? 16.831 -14.249 2.081 1.00 92.06 87 ARG A N 1
ATOM 686 C CA . ARG A 1 87 ? 17.116 -13.640 3.384 1.00 92.06 87 ARG A CA 1
ATOM 687 C C . ARG A 1 87 ? 16.023 -12.664 3.816 1.00 92.06 87 ARG A C 1
ATOM 689 O O . ARG A 1 87 ? 15.601 -12.717 4.966 1.00 92.06 87 ARG A O 1
ATOM 696 N N . LEU A 1 88 ? 15.500 -11.841 2.904 1.00 92.31 88 LEU A N 1
ATOM 697 C CA . LEU A 1 88 ? 14.339 -10.981 3.175 1.00 92.31 88 LEU A CA 1
ATOM 698 C C . LEU A 1 88 ? 13.132 -11.783 3.673 1.00 92.31 88 LEU A C 1
ATOM 700 O O . LEU A 1 88 ? 12.462 -11.369 4.614 1.00 92.31 88 LEU A O 1
ATOM 704 N N . ARG A 1 89 ? 12.863 -12.950 3.080 1.00 95.31 89 ARG A N 1
ATOM 705 C CA . ARG A 1 89 ? 11.762 -13.823 3.516 1.00 95.31 89 ARG A CA 1
ATOM 706 C C . ARG A 1 89 ? 12.048 -14.538 4.833 1.00 95.31 89 ARG A C 1
ATOM 708 O O . ARG A 1 89 ? 11.104 -14.867 5.541 1.00 95.31 89 ARG A O 1
ATOM 715 N N . GLU A 1 90 ? 13.313 -14.766 5.172 1.00 94.88 90 GLU A N 1
ATOM 716 C CA . GLU A 1 90 ? 13.710 -15.306 6.476 1.00 94.88 90 GLU A CA 1
ATOM 717 C C . GLU A 1 90 ? 13.433 -14.295 7.598 1.00 94.88 90 GLU A C 1
ATOM 719 O O . GLU A 1 90 ? 12.822 -14.643 8.606 1.00 94.88 90 GLU A O 1
ATOM 724 N N . VAL A 1 91 ? 13.833 -13.033 7.410 1.00 94.31 91 VAL A N 1
ATOM 725 C CA . VAL A 1 91 ? 13.646 -11.970 8.416 1.00 94.31 91 VAL A CA 1
ATOM 726 C C . VAL A 1 91 ? 12.229 -11.399 8.432 1.00 94.31 91 VAL A C 1
ATOM 728 O O . VAL A 1 91 ? 11.789 -10.882 9.454 1.00 94.31 91 VAL A O 1
ATOM 731 N N . CYS A 1 92 ? 11.514 -11.484 7.308 1.00 95.75 92 CYS A N 1
ATOM 732 C CA . CYS A 1 92 ? 10.119 -11.080 7.149 1.00 95.75 92 CYS A CA 1
ATOM 733 C C . CYS A 1 92 ? 9.312 -12.218 6.508 1.00 95.75 92 CYS A C 1
ATOM 735 O O . CYS A 1 92 ? 9.058 -12.188 5.293 1.00 95.75 92 CYS A O 1
ATOM 737 N N . PRO A 1 93 ? 8.901 -13.229 7.296 1.00 94.69 93 PRO A N 1
ATOM 738 C CA . PRO A 1 93 ? 8.109 -14.344 6.795 1.00 94.69 93 PRO A CA 1
ATOM 739 C C . PRO A 1 93 ? 6.847 -13.882 6.064 1.00 94.69 93 PRO A C 1
ATOM 741 O O . PRO A 1 93 ? 6.127 -12.998 6.516 1.00 94.69 93 PRO A O 1
ATOM 744 N N .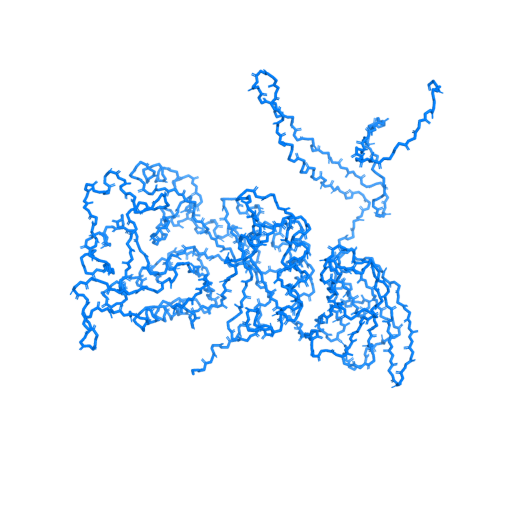 GLY A 1 94 ? 6.581 -14.484 4.904 1.00 93.88 94 GLY A N 1
ATOM 745 C CA . GLY A 1 94 ? 5.419 -14.158 4.071 1.00 93.88 94 GLY A CA 1
ATOM 746 C C . GLY A 1 94 ? 5.579 -12.927 3.172 1.00 93.88 94 GLY A C 1
ATOM 747 O O . GLY A 1 94 ? 4.720 -12.719 2.313 1.00 93.88 94 GLY A O 1
ATOM 748 N N . SER A 1 95 ? 6.668 -12.158 3.311 1.00 96.81 95 SER A N 1
ATOM 749 C CA . SER A 1 95 ? 6.956 -10.994 2.465 1.00 96.81 95 SER A CA 1
ATOM 750 C C . SER A 1 95 ? 6.955 -11.318 0.969 1.00 96.81 95 SER A C 1
ATOM 752 O O . SER A 1 95 ? 7.273 -12.431 0.532 1.00 96.81 95 SER A O 1
ATOM 754 N N . LYS A 1 96 ? 6.582 -10.314 0.174 1.00 97.62 96 LYS A N 1
ATOM 755 C CA . LYS A 1 96 ? 6.595 -10.364 -1.288 1.00 97.62 96 LYS A CA 1
ATOM 756 C C . LYS A 1 96 ? 7.740 -9.505 -1.793 1.00 97.62 96 LYS A C 1
ATOM 758 O O . LYS A 1 96 ? 7.816 -8.334 -1.450 1.00 97.62 96 LYS A O 1
ATOM 763 N N . VAL A 1 97 ? 8.621 -10.077 -2.605 1.00 94.94 97 VAL A N 1
ATOM 764 C CA . VAL A 1 97 ? 9.757 -9.364 -3.197 1.00 94.94 97 VAL A CA 1
ATOM 765 C C . VAL A 1 97 ? 9.412 -9.006 -4.634 1.00 94.94 97 VAL A C 1
ATOM 767 O O . VAL A 1 97 ? 9.212 -9.884 -5.468 1.00 94.94 97 VAL A O 1
ATOM 770 N N . THR A 1 98 ? 9.339 -7.719 -4.929 1.00 93.81 98 THR A N 1
ATOM 771 C CA . THR A 1 98 ? 9.070 -7.181 -6.264 1.00 93.81 98 THR A CA 1
ATOM 772 C C . THR A 1 98 ? 10.221 -6.297 -6.709 1.00 93.81 98 THR A C 1
ATOM 774 O O . THR A 1 98 ? 10.994 -5.798 -5.887 1.00 93.81 98 THR A O 1
ATOM 777 N N . ILE A 1 99 ? 10.345 -6.102 -8.019 1.00 88.50 99 ILE A N 1
ATOM 778 C CA . ILE A 1 99 ? 11.363 -5.212 -8.577 1.00 88.50 99 ILE A CA 1
ATOM 779 C C . ILE A 1 99 ? 10.684 -4.044 -9.269 1.00 88.50 99 ILE A C 1
ATOM 781 O O . ILE A 1 99 ? 9.664 -4.216 -9.944 1.00 88.50 99 ILE A O 1
ATOM 785 N N . TYR A 1 100 ? 11.266 -2.864 -9.081 1.00 87.25 100 TYR A N 1
ATOM 786 C CA . TYR A 1 100 ? 10.902 -1.662 -9.806 1.00 87.25 100 TYR A CA 1
ATOM 787 C C . TYR A 1 100 ? 11.126 -1.847 -11.309 1.00 87.25 100 TYR A C 1
ATOM 789 O O . TYR A 1 100 ? 12.192 -2.274 -11.750 1.00 87.25 100 TYR A O 1
ATOM 797 N N . THR A 1 101 ? 10.117 -1.514 -12.102 1.00 85.00 101 THR A N 1
ATOM 798 C CA . THR A 1 101 ? 10.193 -1.506 -13.560 1.00 85.00 101 THR A CA 1
ATOM 799 C C . THR A 1 101 ? 9.429 -0.313 -14.100 1.00 85.00 101 THR A C 1
ATOM 801 O O . THR A 1 101 ? 8.388 0.063 -13.563 1.00 85.00 101 THR A O 1
ATOM 804 N N . VAL A 1 102 ? 9.920 0.259 -15.195 1.00 81.38 102 VAL A N 1
ATOM 805 C CA . VAL A 1 102 ? 9.194 1.290 -15.936 1.00 81.38 102 VAL A CA 1
ATOM 806 C C . VAL A 1 102 ? 8.317 0.669 -17.018 1.00 81.38 102 VAL A C 1
ATOM 808 O O . VAL A 1 102 ? 8.655 -0.351 -17.638 1.00 81.38 102 VAL A O 1
ATOM 811 N N . GLY A 1 103 ? 7.153 1.276 -17.210 1.00 78.25 103 GLY A N 1
ATOM 812 C CA . GLY A 1 103 ? 6.086 0.743 -18.034 1.00 78.25 103 GLY A CA 1
ATOM 813 C C . GLY A 1 103 ? 6.294 0.898 -19.540 1.00 78.25 103 GLY A C 1
ATOM 814 O O . GLY A 1 103 ? 6.426 -0.088 -20.266 1.00 78.25 103 GLY A O 1
ATOM 815 N N . THR A 1 104 ? 6.274 2.142 -20.018 1.00 80.44 104 THR A N 1
ATOM 816 C CA . THR A 1 104 ? 6.272 2.507 -21.454 1.00 80.44 104 THR A CA 1
ATOM 817 C C . THR A 1 104 ? 7.582 3.137 -21.918 1.00 80.44 104 THR A C 1
ATOM 819 O O . THR A 1 104 ? 7.627 3.876 -22.902 1.00 80.44 104 THR A O 1
ATOM 822 N N . GLU A 1 105 ? 8.650 2.857 -21.187 1.00 83.38 105 GLU A N 1
ATOM 823 C CA . GLU A 1 105 ? 9.964 3.447 -21.376 1.00 83.38 105 GLU A CA 1
ATOM 824 C C . GLU A 1 105 ? 11.028 2.360 -21.331 1.00 83.38 105 GLU A C 1
ATOM 826 O O . GLU A 1 105 ? 10.830 1.317 -20.697 1.00 83.38 105 GLU A O 1
ATOM 831 N N . HIS A 1 106 ? 12.131 2.602 -22.035 1.00 83.56 106 HIS A N 1
ATOM 832 C CA . HIS A 1 106 ? 13.313 1.755 -21.977 1.00 83.56 106 HIS A CA 1
ATOM 833 C C . HIS A 1 106 ? 14.603 2.569 -22.166 1.00 83.56 106 HIS A C 1
ATOM 835 O O . HIS A 1 106 ? 14.587 3.625 -22.799 1.00 83.56 106 HIS A O 1
ATOM 841 N N . THR A 1 107 ? 15.726 2.074 -21.651 1.00 80.31 107 THR A N 1
ATOM 842 C CA . THR A 1 107 ? 17.057 2.673 -21.856 1.00 80.31 107 THR A CA 1
ATOM 843 C C . THR A 1 107 ? 17.633 2.270 -23.215 1.00 80.31 107 THR A C 1
ATOM 845 O O . THR A 1 107 ? 17.608 1.091 -23.576 1.00 80.31 107 THR A O 1
ATOM 848 N N . ALA A 1 108 ? 18.199 3.220 -23.968 1.00 79.88 108 ALA A N 1
ATOM 849 C CA . ALA A 1 108 ? 18.946 2.916 -25.195 1.00 79.88 108 ALA A CA 1
ATOM 850 C C . ALA A 1 108 ? 20.323 2.285 -24.919 1.00 79.88 108 ALA A C 1
ATOM 852 O O . ALA A 1 108 ? 21.040 1.950 -25.852 1.00 79.88 108 ALA A O 1
ATOM 853 N N . LEU A 1 109 ? 20.694 2.101 -23.649 1.00 77.62 109 LEU A N 1
ATOM 854 C CA . LEU A 1 109 ? 21.884 1.348 -23.252 1.00 77.62 109 LEU A CA 1
ATOM 855 C C . LEU A 1 109 ? 21.659 -0.167 -23.301 1.00 77.62 109 LEU A C 1
ATOM 857 O O . LEU A 1 109 ? 22.613 -0.941 -23.266 1.00 77.62 109 LEU A O 1
ATOM 861 N N . ASP A 1 110 ? 20.403 -0.613 -23.404 1.00 80.75 110 ASP A N 1
ATOM 862 C CA . ASP A 1 110 ? 20.093 -2.001 -23.715 1.00 80.75 110 ASP A CA 1
ATOM 863 C C . ASP A 1 110 ? 20.402 -2.264 -25.200 1.00 80.75 110 ASP A C 1
ATOM 865 O O . ASP A 1 110 ? 19.726 -1.673 -26.044 1.00 80.75 110 ASP A O 1
ATOM 869 N N . PRO A 1 111 ? 21.362 -3.148 -25.550 1.00 84.00 111 PRO A N 1
ATOM 870 C CA . PRO A 1 111 ? 21.781 -3.341 -26.940 1.00 84.00 111 PRO A CA 1
ATOM 871 C C . PRO A 1 111 ? 20.628 -3.702 -27.876 1.00 84.00 111 PRO A C 1
ATOM 873 O O . PRO A 1 111 ? 20.566 -3.204 -28.993 1.00 84.00 111 PRO A O 1
ATOM 876 N N . VAL A 1 112 ? 19.662 -4.490 -27.392 1.00 89.00 112 VAL A N 1
ATOM 877 C CA . VAL A 1 112 ? 18.479 -4.855 -28.183 1.00 89.00 112 VAL A CA 1
ATOM 878 C C . VAL A 1 112 ? 17.633 -3.613 -28.479 1.00 89.00 112 VAL A C 1
ATOM 880 O O . VAL A 1 112 ? 17.210 -3.394 -29.608 1.00 89.00 112 VAL A O 1
ATOM 883 N N . VAL A 1 113 ? 17.416 -2.739 -27.493 1.00 88.19 113 VAL A N 1
ATOM 884 C CA . VAL A 1 113 ? 16.675 -1.492 -27.737 1.00 88.19 113 VAL A CA 1
ATOM 885 C C . VAL A 1 113 ? 17.468 -0.537 -28.618 1.00 88.19 113 VAL A C 1
ATOM 887 O O . VAL A 1 113 ? 16.873 0.103 -29.480 1.00 88.19 113 VAL A O 1
ATOM 890 N N . PHE A 1 114 ? 18.787 -0.457 -28.450 1.00 88.38 114 PHE A N 1
ATOM 891 C CA . PHE A 1 114 ? 19.650 0.361 -29.298 1.00 88.38 114 PHE A CA 1
ATOM 892 C C . PHE A 1 114 ? 19.581 -0.051 -30.773 1.00 88.38 114 PHE A C 1
ATOM 894 O O . PHE A 1 114 ? 19.488 0.812 -31.643 1.00 88.38 114 PHE A O 1
ATOM 901 N N . GLU A 1 115 ? 19.591 -1.354 -31.053 1.00 92.19 115 GLU A N 1
ATOM 902 C CA . GLU A 1 115 ? 19.489 -1.906 -32.409 1.00 92.19 115 GLU A CA 1
ATOM 903 C C . GLU A 1 115 ? 18.105 -1.668 -33.030 1.00 92.19 115 GLU A C 1
ATOM 905 O O . GLU A 1 115 ? 17.998 -1.420 -34.230 1.00 92.19 115 GLU A O 1
ATOM 910 N N . HIS A 1 116 ? 17.047 -1.687 -32.216 1.00 93.44 116 HIS A N 1
ATOM 911 C CA . HIS A 1 116 ? 15.660 -1.579 -32.677 1.00 93.44 116 HIS A CA 1
ATOM 912 C C . HIS A 1 116 ? 15.017 -0.199 -32.459 1.00 93.44 116 HIS A C 1
ATOM 914 O O . HIS A 1 116 ? 13.828 -0.024 -32.725 1.00 93.44 116 HIS A O 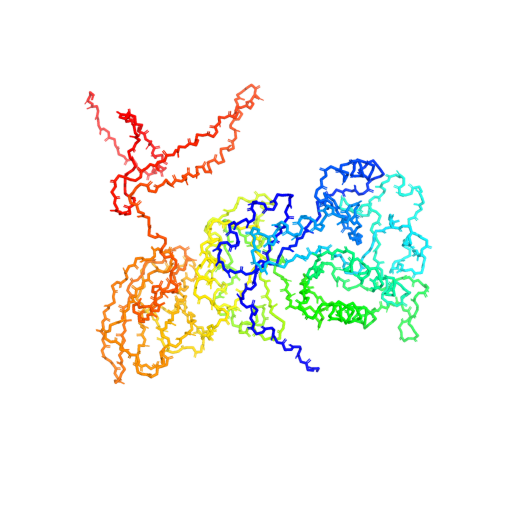1
ATOM 920 N N . GLN A 1 117 ? 15.761 0.813 -32.006 1.00 91.81 117 GLN A N 1
ATOM 921 C CA . GLN A 1 117 ? 15.216 2.133 -31.651 1.00 91.81 117 GLN A CA 1
ATOM 922 C C . GLN A 1 117 ? 14.478 2.841 -32.801 1.00 91.81 117 GLN A C 1
ATOM 924 O O . GLN A 1 117 ? 13.585 3.654 -32.546 1.00 91.81 117 GLN A O 1
ATOM 929 N N . GLU A 1 118 ? 14.828 2.531 -34.055 1.00 90.75 118 GLU A N 1
ATOM 930 C CA . GLU A 1 118 ? 14.141 3.044 -35.241 1.00 90.75 118 GLU A CA 1
ATOM 931 C C . GLU A 1 118 ? 12.680 2.604 -35.283 1.00 90.75 118 GLU A C 1
ATOM 933 O O . GLU A 1 118 ? 11.781 3.435 -35.459 1.00 90.75 118 GLU A O 1
ATOM 938 N N . GLU A 1 119 ? 12.468 1.313 -35.047 1.00 91.38 119 GLU A N 1
ATOM 939 C CA . GLU A 1 119 ? 11.158 0.689 -35.001 1.00 91.38 119 GLU A CA 1
ATOM 940 C C . GLU A 1 119 ? 10.475 0.942 -33.659 1.00 91.38 119 GLU A C 1
ATOM 942 O O . GLU A 1 119 ? 9.280 1.138 -33.626 1.00 91.38 119 GLU A O 1
ATOM 947 N N . TRP A 1 120 ? 11.165 0.935 -32.522 1.00 92.38 120 TRP A N 1
ATOM 948 C CA . TRP A 1 120 ? 10.470 0.872 -31.229 1.00 92.38 120 TRP A CA 1
ATOM 949 C C . TRP A 1 120 ? 10.099 2.237 -30.656 1.00 92.38 120 TRP A C 1
ATOM 951 O O . TRP A 1 120 ? 9.073 2.367 -29.983 1.00 92.38 120 TRP A O 1
ATOM 961 N N . SER A 1 121 ? 10.887 3.277 -30.926 1.00 90.38 121 SER A N 1
ATOM 962 C CA . SER A 1 121 ? 10.686 4.586 -30.299 1.00 90.38 121 SER A CA 1
ATOM 963 C C . SER A 1 121 ? 9.318 5.201 -30.634 1.00 90.38 121 SER A C 1
ATOM 965 O O . SER A 1 121 ? 8.821 5.105 -31.760 1.00 90.38 121 SER A O 1
ATOM 967 N N . GLN A 1 122 ? 8.698 5.856 -29.648 1.00 87.75 122 GLN A N 1
ATOM 968 C CA . GLN A 1 122 ? 7.502 6.682 -29.845 1.00 87.75 122 GLN A CA 1
ATOM 969 C C . GLN A 1 122 ? 7.819 7.991 -30.553 1.00 87.75 122 GLN A C 1
ATOM 971 O O . GLN A 1 122 ? 6.929 8.534 -31.201 1.00 87.75 122 GLN A O 1
ATOM 976 N N . THR A 1 123 ? 9.040 8.503 -30.415 1.00 81.81 123 THR A N 1
ATOM 977 C CA . THR A 1 123 ? 9.481 9.752 -31.040 1.00 81.81 123 THR A CA 1
ATOM 978 C C . THR A 1 123 ? 10.330 9.446 -32.272 1.00 81.81 123 THR A C 1
ATOM 980 O O . THR A 1 123 ? 10.661 8.290 -32.538 1.00 81.81 123 THR A O 1
ATOM 983 N N . ALA A 1 124 ? 10.706 10.472 -33.036 1.00 70.69 124 ALA A N 1
ATOM 984 C CA . ALA A 1 124 ? 11.737 10.356 -34.071 1.00 70.69 124 ALA A CA 1
ATOM 985 C C . ALA A 1 124 ? 13.170 10.446 -33.500 1.00 70.69 124 ALA A C 1
ATOM 987 O O . ALA A 1 124 ? 14.130 10.200 -34.222 1.00 70.69 124 ALA A O 1
ATOM 988 N N . THR A 1 125 ? 13.334 10.773 -32.210 1.00 75.38 125 THR A N 1
ATOM 989 C CA . THR A 1 125 ? 14.648 10.910 -31.563 1.00 75.38 125 THR A CA 1
ATOM 990 C C . THR A 1 125 ? 15.358 9.563 -31.477 1.00 75.38 125 THR A C 1
ATOM 992 O O . THR A 1 125 ? 14.754 8.561 -31.082 1.00 75.38 125 THR A O 1
ATOM 995 N N . ARG A 1 126 ? 16.641 9.543 -31.841 1.00 84.75 126 ARG A N 1
ATOM 996 C CA . ARG A 1 126 ? 17.519 8.369 -31.828 1.00 84.75 126 ARG A CA 1
ATOM 997 C C . ARG A 1 126 ? 18.796 8.710 -31.075 1.00 84.75 126 ARG A C 1
ATOM 999 O O . ARG A 1 126 ? 19.257 9.846 -31.160 1.00 84.75 126 ARG A O 1
ATOM 1006 N N . PHE A 1 127 ? 19.343 7.732 -30.371 1.00 85.56 127 PHE A N 1
ATOM 1007 C CA . PHE A 1 127 ? 20.669 7.815 -29.782 1.00 85.56 127 PHE A CA 1
ATOM 1008 C C . PHE A 1 127 ? 21.673 7.175 -30.726 1.00 85.56 127 PHE A C 1
ATOM 1010 O O . PHE A 1 127 ? 21.491 6.049 -31.192 1.00 85.56 127 PHE A O 1
ATOM 1017 N N . THR A 1 128 ? 22.742 7.900 -31.004 1.00 88.56 128 THR A N 1
ATOM 1018 C CA . THR A 1 128 ? 23.940 7.373 -31.648 1.00 88.56 128 THR A CA 1
ATOM 1019 C C . THR A 1 128 ? 24.860 6.738 -30.602 1.00 88.56 128 THR A C 1
ATOM 1021 O O . THR A 1 128 ? 24.699 6.933 -29.396 1.00 88.56 128 THR A O 1
ATOM 1024 N N . ALA A 1 129 ? 25.858 5.979 -31.058 1.00 86.00 129 ALA A N 1
ATOM 1025 C CA . ALA A 1 129 ? 26.902 5.472 -30.167 1.00 86.00 129 ALA A CA 1
ATOM 1026 C C . ALA A 1 129 ? 27.701 6.615 -29.509 1.00 86.00 129 ALA A C 1
ATOM 1028 O O . ALA A 1 129 ? 28.151 6.471 -28.376 1.00 86.00 129 ALA A O 1
ATOM 1029 N N . GLU A 1 130 ? 27.840 7.749 -30.203 1.00 85.69 130 GLU A N 1
ATOM 1030 C CA . GLU A 1 130 ? 28.463 8.968 -29.679 1.00 85.69 130 GLU A CA 1
ATOM 1031 C C . GLU A 1 130 ? 27.612 9.582 -28.562 1.00 85.69 130 GLU A C 1
ATOM 1033 O O . GLU A 1 130 ? 28.135 9.813 -27.478 1.00 85.69 130 GLU A O 1
ATOM 1038 N N . ASP A 1 131 ? 26.289 9.703 -28.750 1.00 83.69 131 ASP A N 1
ATOM 1039 C CA . ASP A 1 131 ? 25.382 10.194 -27.697 1.00 83.69 131 ASP A CA 1
ATOM 1040 C C . ASP A 1 131 ? 25.480 9.346 -26.411 1.00 83.69 131 ASP A C 1
ATOM 1042 O O . ASP A 1 131 ? 25.454 9.885 -25.302 1.00 83.69 131 ASP A O 1
ATOM 1046 N N . ILE A 1 132 ? 25.609 8.020 -26.548 1.00 77.81 132 ILE A N 1
ATOM 1047 C CA . ILE A 1 132 ? 25.812 7.102 -25.415 1.00 77.81 132 ILE A CA 1
ATOM 1048 C C . ILE A 1 132 ? 27.179 7.326 -24.760 1.00 77.81 132 ILE A C 1
ATOM 1050 O O . ILE A 1 132 ? 27.266 7.409 -23.534 1.00 77.81 132 ILE A O 1
ATOM 1054 N N . ALA A 1 133 ? 28.244 7.417 -25.560 1.00 76.31 133 ALA A N 1
ATOM 1055 C CA . ALA A 1 133 ? 29.609 7.595 -25.068 1.00 76.31 133 ALA A CA 1
ATOM 1056 C C . ALA A 1 133 ? 29.797 8.934 -24.336 1.00 76.31 133 ALA A C 1
ATOM 1058 O O . ALA A 1 133 ? 30.508 8.991 -23.335 1.00 76.31 133 ALA A O 1
ATOM 1059 N N . GLU A 1 134 ? 29.120 9.986 -24.795 1.00 74.56 134 GLU A N 1
ATOM 1060 C CA . GLU A 1 134 ? 29.099 11.312 -24.169 1.00 74.56 134 GLU A CA 1
ATOM 1061 C C . GLU A 1 134 ? 28.190 11.382 -22.931 1.00 74.56 134 GLU A C 1
ATOM 1063 O O . GLU A 1 134 ? 28.153 12.403 -22.243 1.00 74.56 134 GLU A O 1
ATOM 1068 N N . GLY A 1 135 ? 27.447 10.311 -22.629 1.00 65.62 135 GLY A N 1
ATOM 1069 C CA . GLY A 1 135 ? 26.507 10.280 -21.513 1.00 65.62 135 GLY A CA 1
ATOM 1070 C C . GLY A 1 135 ? 25.349 11.258 -21.697 1.00 65.62 135 GLY A C 1
ATOM 1071 O O . GLY A 1 135 ? 24.853 11.809 -20.714 1.00 65.62 135 GLY A O 1
ATOM 1072 N N . LYS A 1 136 ? 24.922 11.500 -22.943 1.00 70.81 136 LYS A N 1
ATOM 1073 C CA . LYS A 1 136 ? 23.896 12.493 -23.257 1.00 70.81 136 LYS A CA 1
ATOM 1074 C C . LYS A 1 136 ? 22.604 12.195 -22.504 1.00 70.81 136 LYS A C 1
ATOM 1076 O O . LYS A 1 136 ? 21.991 11.127 -22.619 1.00 70.81 136 LYS A O 1
ATOM 1081 N N . THR A 1 137 ? 22.176 13.184 -21.735 1.00 59.50 137 THR A N 1
ATOM 1082 C CA . THR A 1 137 ? 20.973 13.128 -20.920 1.00 59.50 137 THR A CA 1
ATOM 1083 C C . THR A 1 137 ? 19.806 13.803 -21.632 1.00 59.50 137 THR A C 1
ATOM 1085 O O . THR A 1 137 ? 19.936 14.893 -22.183 1.00 59.50 137 THR A O 1
ATOM 1088 N N . VAL A 1 138 ? 18.643 13.141 -21.654 1.00 56.97 138 VAL A N 1
ATOM 1089 C CA . VAL A 1 138 ? 17.382 13.782 -22.093 1.00 56.97 138 VAL A CA 1
ATOM 1090 C C . VAL A 1 138 ? 16.753 14.559 -20.933 1.00 56.97 138 VAL A C 1
ATOM 1092 O O . VAL A 1 138 ? 16.017 15.519 -21.141 1.00 56.97 138 VAL A O 1
ATOM 1095 N N . SER A 1 139 ? 17.079 14.155 -19.707 1.00 57.81 139 SER A N 1
ATOM 1096 C CA . SER A 1 139 ? 16.802 14.852 -18.455 1.00 57.81 139 SER A CA 1
ATOM 1097 C C . SER A 1 139 ? 17.967 14.612 -17.495 1.00 57.81 139 SER A C 1
ATOM 1099 O O . SER A 1 139 ? 18.615 13.571 -17.590 1.00 57.81 139 SER A O 1
ATOM 1101 N N . GLU A 1 140 ? 18.202 15.518 -16.539 1.00 52.25 140 GLU A N 1
ATOM 1102 C CA . GLU A 1 140 ? 19.199 15.347 -15.454 1.00 52.25 140 GLU A CA 1
ATOM 1103 C C . GLU A 1 140 ? 19.083 13.982 -14.750 1.00 52.25 140 GLU A C 1
ATOM 1105 O O . GLU A 1 140 ? 20.048 13.438 -14.223 1.00 52.25 140 GLU A O 1
ATOM 1110 N N . GLU A 1 141 ? 17.883 13.416 -14.821 1.00 52.34 141 GLU A N 1
ATOM 1111 C CA . GLU A 1 141 ? 17.472 12.151 -14.254 1.00 52.34 141 GLU A CA 1
ATOM 1112 C C . GLU A 1 141 ? 17.705 10.919 -15.140 1.00 52.34 141 GLU A C 1
ATOM 1114 O O . GLU A 1 141 ? 17.613 9.815 -14.649 1.00 52.34 141 GLU A O 1
ATOM 1119 N N . CYS A 1 142 ? 17.961 10.986 -16.447 1.00 58.19 142 CYS A N 1
ATOM 1120 C CA . CYS A 1 142 ? 18.199 9.732 -17.177 1.00 58.19 142 CYS A CA 1
ATOM 1121 C C . CYS A 1 142 ? 18.997 9.923 -18.467 1.00 58.19 142 CYS A C 1
ATOM 1123 O O . CYS A 1 142 ? 18.468 10.486 -19.437 1.00 58.19 142 CYS A O 1
ATOM 1125 N N . PRO A 1 143 ? 20.232 9.388 -18.547 1.00 61.78 143 PRO A N 1
ATOM 1126 C CA . PRO A 1 143 ? 20.903 9.252 -19.828 1.00 61.78 143 PRO A CA 1
ATOM 1127 C C . PRO A 1 143 ? 20.098 8.306 -20.721 1.00 61.78 143 PRO A C 1
ATOM 1129 O O . PRO A 1 143 ? 19.581 7.289 -20.261 1.00 61.78 143 PRO A O 1
ATOM 1132 N N . CYS A 1 144 ? 19.967 8.659 -21.998 1.00 70.75 144 CYS A N 1
ATOM 1133 C CA . CYS A 1 144 ? 19.496 7.740 -23.036 1.00 70.75 144 CYS A CA 1
ATOM 1134 C C . CYS A 1 144 ? 18.081 7.115 -22.864 1.00 70.75 144 CYS A C 1
ATOM 1136 O O . CYS A 1 144 ? 17.828 6.012 -23.351 1.00 70.75 144 CYS A O 1
ATOM 1138 N N . ARG A 1 145 ? 17.133 7.802 -22.203 1.00 78.81 145 ARG A N 1
ATOM 1139 C CA . ARG A 1 145 ? 15.729 7.347 -22.045 1.00 78.81 145 ARG A CA 1
ATOM 1140 C C . ARG A 1 145 ? 14.954 7.400 -23.369 1.00 78.81 145 ARG A C 1
ATOM 1142 O O . ARG A 1 145 ? 14.886 8.455 -24.001 1.00 78.81 145 ARG A O 1
ATOM 1149 N N . LEU A 1 146 ? 14.297 6.299 -23.742 1.00 82.50 146 LEU A N 1
ATOM 1150 C CA . LEU A 1 146 ? 13.375 6.206 -24.879 1.00 82.50 146 LEU A CA 1
ATOM 1151 C C . LEU A 1 146 ? 11.951 5.900 -24.410 1.00 82.50 146 LEU A C 1
ATOM 1153 O O . LEU A 1 146 ? 11.719 4.961 -23.653 1.00 82.50 146 LEU A O 1
ATOM 1157 N N . PHE A 1 147 ? 10.977 6.646 -24.928 1.00 86.44 147 PHE A N 1
ATOM 1158 C CA . PHE A 1 147 ? 9.573 6.243 -24.867 1.00 86.44 147 PHE A CA 1
ATOM 1159 C C . PHE A 1 147 ? 9.298 5.223 -25.970 1.00 86.44 147 PHE A C 1
ATOM 1161 O O . PHE A 1 147 ? 9.728 5.432 -27.103 1.00 86.44 147 PHE A O 1
ATOM 1168 N N . ILE A 1 148 ? 8.568 4.146 -25.671 1.00 88.81 148 ILE A N 1
ATOM 1169 C CA . ILE A 1 148 ? 8.412 3.011 -26.592 1.00 88.81 148 ILE A CA 1
ATOM 1170 C C . ILE A 1 148 ? 6.965 2.805 -27.046 1.00 88.81 148 ILE A C 1
ATOM 1172 O O . ILE A 1 148 ? 6.024 2.845 -26.250 1.00 88.81 148 ILE A O 1
ATOM 1176 N N . CYS A 1 149 ? 6.756 2.634 -28.351 1.00 89.69 149 CYS A N 1
ATOM 1177 C CA . CYS A 1 149 ? 5.428 2.541 -28.942 1.00 89.69 149 CYS A CA 1
ATOM 1178 C C . CYS A 1 149 ? 4.860 1.131 -28.787 1.00 89.69 149 CYS A C 1
ATOM 1180 O O . CYS A 1 149 ? 5.423 0.165 -29.300 1.00 89.69 149 CYS A O 1
ATOM 1182 N N . GLY A 1 150 ? 3.681 1.016 -28.169 1.00 89.00 150 GLY A N 1
ATOM 1183 C CA . GLY A 1 150 ? 2.990 -0.266 -28.018 1.00 89.00 150 GLY A CA 1
ATOM 1184 C C . GLY A 1 150 ? 2.565 -0.927 -29.338 1.00 89.00 150 GLY A C 1
ATOM 1185 O O . GLY A 1 150 ? 2.188 -2.090 -29.311 1.00 89.00 150 GLY A O 1
ATOM 1186 N N . ARG A 1 151 ? 2.600 -0.222 -30.481 1.00 87.88 151 ARG A N 1
ATOM 1187 C CA . ARG A 1 151 ? 2.301 -0.790 -31.815 1.00 87.88 151 ARG A CA 1
ATOM 1188 C C . ARG A 1 151 ? 3.519 -1.351 -32.554 1.00 87.88 151 ARG A C 1
ATOM 1190 O O . ARG A 1 151 ? 3.331 -1.952 -33.606 1.00 87.88 151 ARG A O 1
ATOM 1197 N N . SER A 1 152 ? 4.722 -1.136 -32.031 1.00 90.94 152 SER A N 1
ATOM 1198 C CA . SER A 1 152 ? 5.944 -1.762 -32.550 1.00 90.94 152 SER A CA 1
ATOM 1199 C C . SER A 1 152 ? 6.024 -3.244 -32.151 1.00 90.94 152 SER A C 1
ATOM 1201 O O . SER A 1 152 ? 5.115 -3.752 -31.488 1.00 90.94 152 SER A O 1
ATOM 1203 N N . SER A 1 153 ? 7.119 -3.935 -32.488 1.00 92.69 153 SER A N 1
ATOM 1204 C CA . SER A 1 153 ? 7.426 -5.266 -31.942 1.00 92.69 153 SER A CA 1
ATOM 1205 C C . SER A 1 153 ? 7.968 -5.257 -30.500 1.00 92.69 153 SER A C 1
ATOM 1207 O O . SER A 1 153 ? 8.069 -6.318 -29.881 1.00 92.69 153 SER A O 1
ATOM 1209 N N . PHE A 1 154 ? 8.222 -4.092 -29.884 1.00 91.62 154 PHE A N 1
ATOM 1210 C CA . PHE A 1 154 ? 8.689 -4.018 -28.492 1.00 91.62 154 PHE A CA 1
ATOM 1211 C C . PHE A 1 154 ? 7.831 -4.776 -27.463 1.00 91.62 154 PHE A C 1
ATOM 1213 O O . PHE A 1 154 ? 8.411 -5.372 -26.554 1.00 91.62 154 PHE A O 1
ATOM 1220 N N . PRO A 1 155 ? 6.482 -4.804 -27.537 1.00 92.19 155 PRO A N 1
ATOM 1221 C CA . PRO A 1 155 ? 5.678 -5.585 -26.603 1.00 92.19 155 PRO A CA 1
ATOM 1222 C C . PRO A 1 155 ? 6.077 -7.058 -26.523 1.00 92.19 155 PRO A C 1
ATOM 1224 O O . PRO A 1 155 ? 5.988 -7.642 -25.444 1.00 92.19 155 PRO A O 1
ATOM 1227 N N . ASP A 1 156 ? 6.523 -7.662 -27.628 1.00 94.69 156 ASP A N 1
ATOM 1228 C CA . ASP A 1 156 ? 6.998 -9.047 -27.634 1.00 94.69 156 ASP A CA 1
ATOM 1229 C C . ASP A 1 156 ? 8.299 -9.176 -26.843 1.00 94.69 156 ASP A C 1
ATOM 1231 O O . ASP A 1 156 ? 8.396 -10.038 -25.965 1.00 94.69 156 ASP A O 1
ATOM 1235 N N . TYR A 1 157 ? 9.249 -8.264 -27.080 1.00 92.81 157 TYR A N 1
ATOM 1236 C CA . TYR A 1 157 ? 10.495 -8.184 -26.320 1.00 92.81 157 TYR A CA 1
ATOM 1237 C C . TYR A 1 157 ? 10.237 -7.961 -24.827 1.00 92.81 157 TYR A C 1
ATOM 1239 O O . TYR A 1 157 ? 10.763 -8.700 -23.999 1.00 92.81 157 TYR A O 1
ATOM 1247 N N . LYS A 1 158 ? 9.383 -6.998 -24.460 1.00 91.38 158 LYS A N 1
ATOM 1248 C CA . LYS A 1 158 ? 9.064 -6.691 -23.057 1.00 91.38 158 LYS A CA 1
ATOM 1249 C C . LYS A 1 158 ? 8.388 -7.874 -22.365 1.00 91.38 158 LYS A C 1
ATOM 1251 O O . LYS A 1 158 ? 8.742 -8.184 -21.233 1.00 91.38 158 LYS A O 1
ATOM 1256 N N . VAL A 1 159 ? 7.444 -8.553 -23.023 1.00 94.06 159 VAL A N 1
ATOM 1257 C CA . VAL A 1 159 ? 6.794 -9.754 -22.468 1.00 94.06 159 VAL A CA 1
ATOM 1258 C C . VAL A 1 159 ? 7.812 -10.870 -22.249 1.00 94.06 159 VAL A C 1
ATOM 1260 O O . VAL A 1 159 ? 7.847 -11.429 -21.155 1.00 94.06 159 VAL A O 1
ATOM 1263 N N . TRP A 1 160 ? 8.642 -11.171 -23.255 1.00 93.81 160 TRP A N 1
ATOM 1264 C CA . TRP A 1 160 ? 9.698 -12.180 -23.142 1.00 93.81 160 TRP A CA 1
ATOM 1265 C C . TRP A 1 160 ? 10.675 -11.843 -22.018 1.00 93.81 160 TRP A C 1
ATOM 1267 O O . TRP A 1 160 ? 10.930 -12.682 -21.161 1.00 93.81 160 TRP A O 1
ATOM 1277 N N . PHE A 1 161 ? 11.172 -10.607 -21.991 1.00 90.06 161 PHE A N 1
ATOM 1278 C CA . PHE A 1 161 ? 12.150 -10.160 -21.012 1.00 90.06 161 PHE A CA 1
ATOM 1279 C C . PHE A 1 161 ? 11.605 -10.317 -19.590 1.00 90.06 161 PHE A C 1
ATOM 1281 O O . PHE A 1 161 ? 12.282 -10.845 -18.711 1.00 90.06 161 PHE A O 1
ATOM 1288 N N . MET A 1 162 ? 10.381 -9.837 -19.350 1.00 91.12 162 MET A N 1
ATOM 1289 C CA . MET A 1 162 ? 9.784 -9.849 -18.015 1.00 91.12 162 MET A CA 1
ATOM 1290 C C . MET A 1 162 ? 9.503 -11.282 -17.552 1.00 91.12 162 MET A C 1
ATOM 1292 O O . MET A 1 162 ? 9.713 -11.598 -16.389 1.00 91.12 162 MET A O 1
ATOM 1296 N N . ASP A 1 163 ? 9.077 -12.169 -18.451 1.00 93.56 163 ASP A N 1
ATOM 1297 C CA . ASP A 1 163 ? 8.900 -13.593 -18.149 1.00 93.56 163 ASP A CA 1
ATOM 1298 C C . ASP A 1 163 ? 10.239 -14.299 -17.855 1.00 93.56 163 ASP A C 1
ATOM 1300 O O . ASP A 1 163 ? 10.370 -15.005 -16.855 1.00 93.56 163 ASP A O 1
ATOM 1304 N N . ASP A 1 164 ? 11.259 -14.074 -18.686 1.00 91.50 164 ASP A N 1
ATOM 1305 C CA . ASP A 1 164 ? 12.599 -14.649 -18.516 1.00 91.50 164 ASP A CA 1
ATOM 1306 C C . ASP A 1 164 ? 13.245 -14.203 -17.198 1.00 91.50 164 ASP A C 1
ATOM 1308 O O . ASP A 1 164 ? 13.765 -15.025 -16.437 1.00 91.50 164 ASP A O 1
ATOM 1312 N N . LEU A 1 165 ? 13.152 -12.910 -16.881 1.00 87.75 165 LEU A N 1
ATOM 1313 C CA . LEU A 1 165 ? 13.674 -12.376 -15.634 1.00 87.75 165 LEU A CA 1
ATOM 1314 C C . LEU A 1 165 ? 12.933 -12.948 -14.421 1.00 87.75 165 LEU A C 1
ATOM 1316 O O . LEU A 1 165 ? 13.575 -13.333 -13.445 1.00 87.75 165 LEU A O 1
ATOM 1320 N N . PHE A 1 166 ? 11.604 -13.036 -14.485 1.00 92.31 166 PHE A N 1
ATOM 1321 C CA . PHE A 1 166 ? 10.786 -13.606 -13.416 1.00 92.31 166 PHE A CA 1
ATOM 1322 C C . PHE A 1 166 ? 11.128 -15.072 -13.132 1.00 92.31 166 PHE A C 1
ATOM 1324 O O . PHE A 1 166 ? 11.079 -15.502 -11.987 1.00 92.31 166 PHE A O 1
ATOM 1331 N N . LYS A 1 167 ? 11.515 -15.841 -14.155 1.00 92.69 167 LYS A N 1
ATOM 1332 C CA . LYS A 1 167 ? 11.953 -17.240 -14.004 1.00 92.69 167 LYS A CA 1
ATOM 1333 C C . LYS A 1 167 ? 13.338 -17.371 -13.386 1.00 92.69 167 LYS A C 1
ATOM 1335 O O . LYS A 1 167 ? 13.610 -18.330 -12.667 1.00 92.69 167 LYS A O 1
ATOM 1340 N N . LYS A 1 168 ? 14.232 -16.434 -13.700 1.00 90.06 168 LYS A N 1
ATOM 1341 C CA . LYS A 1 168 ? 15.615 -16.427 -13.203 1.00 90.06 168 LYS A CA 1
ATOM 1342 C C . LYS A 1 168 ? 15.708 -15.895 -11.778 1.00 90.06 168 LYS A C 1
ATOM 1344 O O . LYS A 1 168 ? 16.545 -16.359 -11.000 1.00 90.06 168 LYS A O 1
ATOM 1349 N N . LEU A 1 169 ? 14.864 -14.924 -11.443 1.00 88.12 169 LEU A N 1
ATOM 1350 C CA . LEU A 1 169 ? 14.840 -14.296 -10.135 1.00 88.12 169 LEU A CA 1
ATOM 1351 C C . LEU A 1 169 ? 13.765 -14.908 -9.243 1.00 88.12 169 LEU A C 1
ATOM 1353 O O . LEU A 1 169 ? 12.621 -15.085 -9.632 1.00 88.12 169 LEU A O 1
ATOM 1357 N N . ASN A 1 170 ? 14.111 -15.159 -7.990 1.00 90.00 170 ASN A N 1
ATOM 1358 C CA . ASN A 1 170 ? 13.195 -15.636 -6.968 1.00 90.00 170 ASN A CA 1
ATOM 1359 C C . ASN A 1 170 ? 12.341 -14.476 -6.429 1.00 90.00 170 ASN A C 1
ATOM 1361 O O . ASN A 1 170 ? 12.430 -14.118 -5.250 1.00 90.00 170 ASN A O 1
ATOM 1365 N N . ILE A 1 171 ? 11.543 -13.862 -7.305 1.00 93.44 171 ILE A N 1
ATOM 1366 C CA . ILE A 1 171 ? 10.631 -12.754 -7.000 1.00 93.44 171 ILE A CA 1
ATOM 1367 C C . ILE A 1 171 ? 9.176 -13.217 -6.904 1.00 93.44 171 ILE A C 1
ATOM 1369 O O . ILE A 1 171 ? 8.799 -14.346 -7.217 1.00 93.44 171 ILE A O 1
ATOM 1373 N N . ASP A 1 172 ? 8.343 -12.324 -6.391 1.00 97.00 172 ASP A N 1
ATOM 1374 C CA . ASP A 1 172 ? 6.899 -12.475 -6.273 1.00 97.00 172 ASP A CA 1
ATOM 1375 C C . ASP A 1 172 ? 6.143 -11.584 -7.260 1.00 97.00 172 ASP A C 1
ATOM 1377 O O . ASP A 1 172 ? 4.928 -11.703 -7.346 1.00 97.00 172 ASP A O 1
ATOM 1381 N N . GLY A 1 173 ? 6.821 -10.715 -8.014 1.00 95.44 173 GLY A N 1
ATOM 1382 C CA . GLY A 1 173 ? 6.217 -9.932 -9.090 1.00 95.44 173 GLY A CA 1
ATOM 1383 C C . GLY A 1 173 ? 6.950 -8.626 -9.365 1.00 95.44 173 GLY A C 1
ATOM 1384 O O . GLY A 1 173 ? 8.154 -8.524 -9.132 1.00 95.44 173 GLY A O 1
ATOM 1385 N N . TYR A 1 174 ? 6.222 -7.633 -9.871 1.00 93.50 174 TYR A N 1
ATOM 1386 C CA . TYR A 1 174 ? 6.792 -6.365 -10.330 1.00 93.50 174 TYR A CA 1
ATOM 1387 C C . TYR A 1 174 ? 6.036 -5.163 -9.790 1.00 93.50 174 TYR A C 1
ATOM 1389 O O . TYR A 1 174 ? 4.819 -5.204 -9.604 1.00 93.50 174 TYR A O 1
ATOM 1397 N N . TYR A 1 175 ? 6.780 -4.079 -9.616 1.00 92.19 175 TYR A N 1
ATOM 1398 C CA . TYR A 1 175 ? 6.251 -2.736 -9.479 1.00 92.19 175 TYR A CA 1
ATOM 1399 C C . TYR A 1 175 ? 6.374 -2.013 -10.824 1.00 92.19 175 TYR A C 1
ATOM 1401 O O . TYR A 1 175 ? 7.457 -1.985 -11.406 1.00 92.19 175 TYR A O 1
ATOM 1409 N N . TYR A 1 176 ? 5.277 -1.451 -11.323 1.00 90.31 176 TYR A N 1
ATOM 1410 C CA . TYR A 1 176 ? 5.225 -0.691 -12.569 1.00 90.31 176 TYR A CA 1
ATOM 1411 C C . TYR A 1 176 ? 5.105 0.800 -12.290 1.00 90.31 176 TYR A C 1
ATOM 1413 O O . TYR A 1 176 ? 4.034 1.261 -11.892 1.00 90.31 176 TYR A O 1
ATOM 1421 N N . ASP A 1 177 ? 6.153 1.543 -12.603 1.00 85.06 177 ASP A N 1
ATOM 1422 C CA . ASP A 1 177 ? 6.164 3.000 -12.600 1.00 85.06 177 ASP A CA 1
ATOM 1423 C C . ASP A 1 177 ? 6.074 3.570 -14.020 1.00 85.06 177 ASP A C 1
ATOM 1425 O O . ASP A 1 177 ? 6.237 2.839 -15.004 1.00 85.06 177 ASP A O 1
ATOM 1429 N N . ASN A 1 178 ? 5.833 4.876 -14.140 1.00 79.06 178 ASN A N 1
ATOM 1430 C CA . ASN A 1 178 ? 5.871 5.614 -15.404 1.00 79.06 178 ASN A CA 1
ATOM 1431 C C . ASN A 1 178 ? 5.096 4.911 -16.531 1.00 79.06 178 ASN A C 1
ATOM 1433 O O . ASN A 1 178 ? 5.558 4.754 -17.662 1.00 79.06 178 ASN A O 1
ATOM 1437 N N . GLN A 1 179 ? 3.870 4.480 -16.232 1.00 80.31 179 GLN A N 1
ATOM 1438 C CA . GLN A 1 179 ? 2.958 3.879 -17.213 1.00 80.31 179 GLN A CA 1
ATOM 1439 C C . GLN A 1 179 ? 2.274 4.946 -18.084 1.00 80.31 179 GLN A C 1
ATOM 1441 O O . GLN A 1 179 ? 1.113 4.789 -18.485 1.00 80.31 179 GLN A O 1
ATOM 1446 N N . ILE A 1 180 ? 2.976 6.060 -18.305 1.00 75.19 180 ILE A N 1
ATOM 1447 C CA . ILE A 1 180 ? 2.441 7.281 -18.886 1.00 75.19 180 ILE A CA 1
ATOM 1448 C C . ILE A 1 180 ? 2.093 7.005 -20.335 1.00 75.19 180 ILE A C 1
ATOM 1450 O O . ILE A 1 180 ? 2.918 6.606 -21.157 1.00 75.19 180 ILE A O 1
ATOM 1454 N N . PHE A 1 181 ? 0.838 7.264 -20.654 1.00 75.88 181 PHE A N 1
ATOM 1455 C CA . PHE A 1 181 ? 0.364 7.128 -22.004 1.00 75.88 181 PHE A CA 1
ATOM 1456 C C . PHE A 1 181 ? 0.630 8.408 -22.793 1.00 75.88 181 PHE A C 1
ATOM 1458 O O . PHE A 1 181 ? 0.137 9.475 -22.431 1.00 75.88 181 PHE A O 1
ATOM 1465 N N . ARG A 1 182 ? 1.413 8.295 -23.866 1.00 78.56 182 ARG A N 1
ATOM 1466 C CA . ARG A 1 182 ? 1.736 9.399 -24.772 1.00 78.56 182 ARG A CA 1
ATOM 1467 C C . ARG A 1 182 ? 1.354 9.031 -26.194 1.00 78.56 182 ARG A C 1
ATOM 1469 O O . ARG A 1 182 ? 1.269 7.849 -26.542 1.00 78.56 182 ARG A O 1
ATOM 1476 N N . SER A 1 183 ? 1.125 10.051 -27.003 1.00 84.62 183 SER A N 1
ATOM 1477 C CA . SER A 1 183 ? 0.996 9.865 -28.433 1.00 84.62 183 SER A CA 1
ATOM 1478 C C . SER A 1 183 ? 2.316 9.424 -29.059 1.00 84.62 183 SER A C 1
ATOM 1480 O O . SER A 1 183 ? 3.405 9.815 -28.638 1.00 84.62 183 SER A O 1
ATOM 1482 N N . CYS A 1 184 ? 2.213 8.586 -30.083 1.00 87.12 184 CYS A N 1
ATOM 1483 C CA . CYS A 1 184 ? 3.330 8.208 -30.922 1.00 87.12 184 CYS A CA 1
ATOM 1484 C C . CYS A 1 184 ? 3.443 9.190 -32.090 1.00 87.12 184 CYS A C 1
ATOM 1486 O O . CYS A 1 184 ? 2.473 9.422 -32.810 1.00 87.12 184 CYS A O 1
ATOM 1488 N N . GLN A 1 185 ? 4.648 9.727 -32.257 1.00 86.19 185 GLN A N 1
ATOM 1489 C CA . GLN A 1 185 ? 5.059 10.676 -33.293 1.00 86.19 185 GLN A CA 1
ATOM 1490 C C . GLN A 1 185 ? 6.070 10.053 -34.271 1.00 86.19 185 GLN A C 1
ATOM 1492 O O . GLN A 1 185 ? 6.659 10.748 -35.095 1.00 86.19 185 GLN A O 1
ATOM 1497 N N . ASN A 1 186 ? 6.343 8.753 -34.145 1.00 87.56 186 ASN A N 1
ATOM 1498 C CA . ASN A 1 186 ? 7.256 8.054 -35.034 1.00 87.56 186 ASN A CA 1
ATOM 1499 C C . ASN A 1 186 ? 6.553 7.828 -36.384 1.00 87.56 186 ASN A C 1
ATOM 1501 O O . ASN A 1 186 ? 5.556 7.110 -36.408 1.00 87.56 186 ASN A O 1
ATOM 1505 N N . PRO A 1 187 ? 7.066 8.373 -37.502 1.00 83.06 187 PRO A N 1
ATOM 1506 C CA . PRO A 1 187 ? 6.420 8.253 -38.809 1.00 83.06 187 PRO A CA 1
ATOM 1507 C C . PRO A 1 187 ? 6.364 6.811 -39.338 1.00 83.06 187 PRO A C 1
ATOM 1509 O O . PRO A 1 187 ? 5.580 6.531 -40.240 1.00 83.06 187 PRO A O 1
ATOM 1512 N N . ALA A 1 188 ? 7.160 5.885 -38.789 1.00 83.75 188 ALA A N 1
ATOM 1513 C CA . ALA A 1 188 ? 7.057 4.458 -39.101 1.00 83.75 188 ALA A CA 1
ATOM 1514 C C . ALA A 1 188 ? 5.812 3.804 -38.472 1.00 83.75 188 ALA A C 1
ATOM 1516 O O . ALA A 1 188 ? 5.339 2.764 -38.931 1.00 83.75 188 ALA A O 1
ATOM 1517 N N . HIS A 1 189 ? 5.255 4.419 -37.430 1.00 84.62 189 HIS A N 1
ATOM 1518 C CA . HIS A 1 189 ? 4.020 3.999 -36.794 1.00 84.62 189 HIS A CA 1
ATOM 1519 C C . HIS A 1 189 ? 2.891 4.875 -37.309 1.00 84.62 189 HIS A C 1
ATOM 1521 O O . HIS A 1 189 ? 2.692 5.977 -36.814 1.00 84.62 189 HIS A O 1
ATOM 1527 N N . VAL A 1 190 ? 2.146 4.373 -38.293 1.00 71.19 190 VAL A N 1
ATOM 1528 C CA . VAL A 1 190 ? 0.959 5.048 -38.838 1.00 71.19 190 VAL A CA 1
ATOM 1529 C C . VAL A 1 190 ? -0.323 4.325 -38.422 1.00 71.19 190 VAL A C 1
ATOM 1531 O O . VAL A 1 190 ? -0.390 3.091 -38.388 1.00 71.19 190 VAL A O 1
ATOM 1534 N N . ASP A 1 191 ? -1.357 5.099 -38.089 1.00 65.94 191 ASP A N 1
AT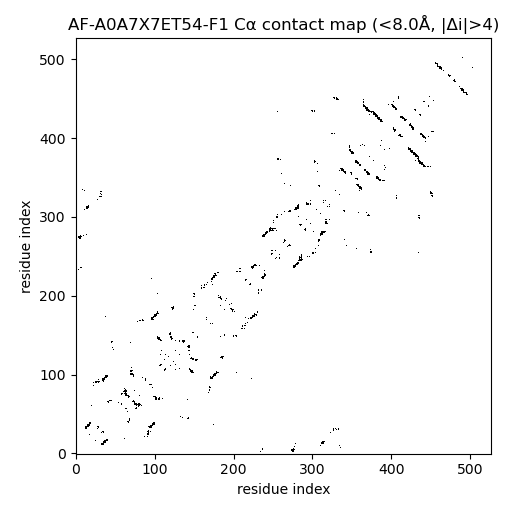OM 1535 C CA . ASP A 1 191 ? -2.723 4.614 -37.960 1.00 65.94 191 ASP A CA 1
ATOM 1536 C C . ASP A 1 191 ? -3.480 5.085 -39.195 1.00 65.94 191 ASP A C 1
ATOM 1538 O O . ASP A 1 191 ? -3.509 6.269 -39.514 1.00 65.94 191 ASP A O 1
ATOM 1542 N N . HIS A 1 192 ? -4.104 4.146 -39.895 1.00 56.31 192 HIS A N 1
ATOM 1543 C CA . HIS A 1 192 ? -4.888 4.428 -41.091 1.00 56.31 192 HIS A CA 1
ATOM 1544 C C . HIS A 1 192 ? -6.147 5.257 -40.782 1.00 56.31 192 HIS A C 1
ATOM 1546 O O . HIS A 1 192 ? -6.794 5.736 -41.711 1.00 56.31 192 HIS A O 1
ATOM 1552 N N . LEU A 1 193 ? -6.502 5.420 -39.500 1.00 58.47 193 LEU A N 1
ATOM 1553 C CA . LEU A 1 193 ? -7.680 6.166 -39.053 1.00 58.47 193 LEU A CA 1
ATOM 1554 C C . LEU A 1 193 ? -7.379 7.593 -38.566 1.00 58.47 193 LEU A C 1
ATOM 1556 O O . LEU A 1 193 ? -8.265 8.440 -38.644 1.00 58.47 193 LEU A O 1
ATOM 1560 N N . ILE A 1 194 ? -6.169 7.870 -38.068 1.00 58.62 194 ILE A N 1
ATOM 1561 C CA . ILE A 1 194 ? -5.743 9.202 -37.601 1.00 58.62 194 ILE A CA 1
ATOM 1562 C C . ILE A 1 194 ? -4.286 9.399 -38.050 1.00 58.62 194 ILE A C 1
ATOM 1564 O O . ILE A 1 194 ? -3.385 8.854 -37.413 1.00 58.62 194 ILE A O 1
ATOM 1568 N N . PRO A 1 195 ? -4.047 10.134 -39.153 1.00 57.16 195 PRO A N 1
ATOM 1569 C CA . PRO A 1 195 ? -2.721 10.239 -39.767 1.00 57.16 195 PRO A CA 1
ATOM 1570 C C . PRO A 1 195 ? -1.674 10.941 -38.896 1.00 57.16 195 PRO A C 1
ATOM 1572 O O . PRO A 1 195 ? -0.492 10.628 -39.004 1.00 57.16 195 PRO A O 1
ATOM 1575 N N . ASP A 1 196 ? -2.105 11.875 -38.043 1.00 58.38 196 ASP A N 1
ATOM 1576 C CA . ASP A 1 196 ? -1.200 12.861 -37.439 1.00 58.38 196 ASP A CA 1
ATOM 1577 C C . ASP A 1 196 ? -0.788 12.532 -35.993 1.00 58.38 196 ASP A C 1
ATOM 1579 O O . ASP A 1 196 ? 0.198 13.075 -35.499 1.00 58.38 196 ASP A O 1
ATOM 1583 N N . GLU A 1 197 ? -1.510 11.644 -35.296 1.00 62.94 197 GLU A N 1
ATOM 1584 C CA . GLU A 1 197 ? -1.203 11.292 -33.904 1.00 62.94 197 GLU A CA 1
ATOM 1585 C C . GLU A 1 197 ? -1.827 9.948 -33.488 1.00 62.94 197 GLU A C 1
ATOM 1587 O O . GLU A 1 197 ? -3.047 9.773 -33.521 1.00 62.94 197 GLU A O 1
ATOM 1592 N N . ILE A 1 198 ? -1.001 8.985 -33.052 1.00 75.00 198 ILE A N 1
ATOM 1593 C CA . ILE A 1 198 ? -1.488 7.665 -32.618 1.00 75.00 198 ILE A CA 1
ATOM 1594 C C . ILE A 1 198 ? -1.424 7.538 -31.114 1.00 75.00 198 ILE A C 1
ATOM 1596 O O . ILE A 1 198 ? -0.378 7.711 -30.500 1.00 75.00 198 ILE A O 1
ATOM 1600 N N . TYR A 1 199 ? -2.515 7.064 -30.538 1.00 82.25 199 TYR A N 1
ATOM 1601 C CA . TYR A 1 199 ? -2.605 6.707 -29.136 1.00 82.25 199 TYR A CA 1
ATOM 1602 C C . TYR A 1 199 ? -2.609 5.167 -29.008 1.00 82.25 199 TYR A C 1
ATOM 1604 O O . TYR A 1 199 ? -3.674 4.549 -29.082 1.00 82.25 199 TYR A O 1
ATOM 1612 N N . PRO A 1 200 ? -1.460 4.498 -28.753 1.00 85.00 200 PRO A N 1
ATOM 1613 C CA . PRO A 1 200 ? -1.365 3.031 -28.730 1.00 85.00 200 PRO A CA 1
ATOM 1614 C C . PRO A 1 200 ? -1.937 2.364 -27.454 1.00 85.00 200 PRO A C 1
ATOM 1616 O O . PRO A 1 200 ? -1.418 1.342 -27.009 1.00 85.00 200 PRO A O 1
ATOM 1619 N N . LEU A 1 201 ? -3.008 2.897 -26.843 1.00 85.06 201 LEU A N 1
ATOM 1620 C CA . LEU A 1 201 ? -3.475 2.500 -25.499 1.00 85.06 201 LEU A CA 1
ATOM 1621 C C . LEU A 1 201 ? -3.825 1.017 -25.435 1.00 85.06 201 LEU A C 1
ATOM 1623 O O . LEU A 1 201 ? -3.460 0.321 -24.489 1.00 85.06 201 LEU A O 1
ATOM 1627 N N . LEU A 1 202 ? -4.562 0.541 -26.440 1.00 86.75 202 LEU A N 1
ATOM 1628 C CA . LEU A 1 202 ? -4.991 -0.851 -26.500 1.00 86.75 202 LEU A CA 1
ATOM 1629 C C . LEU A 1 202 ? -3.797 -1.784 -26.689 1.00 86.75 202 LEU A C 1
ATOM 1631 O O . LEU A 1 202 ? -3.739 -2.815 -26.032 1.00 86.75 202 LEU A O 1
ATOM 1635 N N . ALA A 1 203 ? -2.817 -1.396 -27.502 1.00 88.12 203 ALA A N 1
ATOM 1636 C CA . ALA A 1 203 ? -1.617 -2.194 -27.714 1.00 88.12 203 ALA A CA 1
ATOM 1637 C C . ALA A 1 203 ? -0.762 -2.271 -26.432 1.00 88.12 203 ALA A C 1
ATOM 1639 O O . ALA A 1 203 ? -0.348 -3.355 -26.019 1.00 88.12 203 ALA A O 1
ATOM 1640 N N . THR A 1 204 ? -0.620 -1.154 -25.713 1.00 88.44 204 THR A N 1
ATOM 1641 C CA . THR A 1 204 ? 0.022 -1.122 -24.390 1.00 88.44 204 THR A CA 1
ATOM 1642 C C . THR A 1 204 ? -0.743 -1.967 -23.361 1.00 88.44 204 THR A C 1
ATOM 1644 O O . THR A 1 204 ? -0.138 -2.716 -22.595 1.00 88.44 204 THR A O 1
ATOM 1647 N N . ARG A 1 205 ? -2.081 -1.918 -23.349 1.00 90.25 205 ARG A N 1
ATOM 1648 C CA . ARG A 1 205 ? -2.909 -2.787 -22.493 1.00 90.25 205 ARG A CA 1
ATOM 1649 C C . ARG A 1 205 ? -2.726 -4.264 -22.822 1.00 90.25 205 ARG A C 1
ATOM 1651 O O . ARG A 1 205 ? -2.648 -5.082 -21.909 1.00 90.25 205 ARG A O 1
ATOM 1658 N N . GLU A 1 206 ? -2.638 -4.611 -24.100 1.00 91.69 206 GLU A N 1
ATOM 1659 C CA . GLU A 1 206 ? -2.377 -5.982 -24.532 1.00 91.69 206 GLU A CA 1
ATOM 1660 C C . GLU A 1 206 ? -1.006 -6.482 -24.071 1.00 91.69 206 GLU A C 1
ATOM 1662 O O . GLU A 1 206 ? -0.908 -7.616 -23.597 1.00 91.69 206 GLU A O 1
ATOM 1667 N N . MET A 1 207 ? 0.025 -5.633 -24.099 1.00 92.62 207 MET A N 1
ATOM 1668 C CA . MET A 1 207 ? 1.334 -5.939 -23.512 1.00 92.62 207 MET A CA 1
ATOM 1669 C C . MET A 1 207 ? 1.213 -6.292 -22.021 1.00 92.62 207 MET A C 1
ATOM 1671 O O . MET A 1 207 ? 1.602 -7.388 -21.620 1.00 92.62 207 MET A O 1
ATOM 1675 N N . TYR A 1 208 ? 0.606 -5.425 -21.201 1.00 93.31 208 TYR A N 1
ATOM 1676 C CA . TYR A 1 208 ? 0.441 -5.693 -19.764 1.00 93.31 208 TYR A CA 1
ATOM 1677 C C . TYR A 1 208 ? -0.427 -6.919 -19.480 1.00 93.31 208 TYR A C 1
ATOM 1679 O O . TYR A 1 208 ? -0.119 -7.689 -18.573 1.00 93.31 208 TYR A O 1
ATOM 1687 N N . LYS A 1 209 ? -1.472 -7.160 -20.281 1.00 94.38 209 LYS A N 1
ATOM 1688 C CA . LYS A 1 209 ? -2.278 -8.384 -20.182 1.00 94.38 209 LYS A CA 1
ATOM 1689 C C . LYS A 1 209 ? -1.430 -9.631 -20.415 1.00 94.38 209 LYS A C 1
ATOM 1691 O O . LYS A 1 209 ? -1.606 -10.628 -19.716 1.00 94.38 209 LYS A O 1
ATOM 1696 N N . ARG A 1 210 ? -0.543 -9.601 -21.413 1.00 96.00 210 ARG A N 1
ATOM 1697 C CA . ARG A 1 210 ? 0.360 -10.713 -21.738 1.00 96.00 210 ARG A CA 1
ATOM 1698 C C . ARG A 1 210 ? 1.387 -10.936 -20.635 1.00 96.00 210 ARG A C 1
ATOM 1700 O O . ARG A 1 210 ? 1.547 -12.085 -20.235 1.00 96.00 210 ARG A O 1
ATOM 170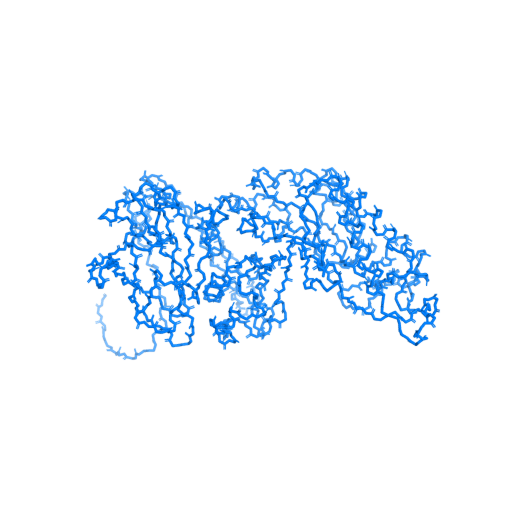7 N N . ILE A 1 211 ? 1.984 -9.868 -20.097 1.00 94.62 211 ILE A N 1
ATOM 1708 C CA . ILE A 1 211 ? 2.883 -9.959 -18.937 1.00 94.62 211 ILE A CA 1
ATOM 1709 C C . ILE A 1 211 ? 2.129 -10.579 -17.756 1.00 94.62 211 ILE A C 1
ATOM 1711 O O . ILE A 1 211 ? 2.529 -11.627 -17.267 1.00 94.62 211 ILE A O 1
ATOM 1715 N N . TYR A 1 212 ? 0.976 -10.025 -17.368 1.00 94.69 212 TYR A N 1
ATOM 1716 C CA . TYR A 1 212 ? 0.156 -10.549 -16.270 1.00 94.69 212 TYR A CA 1
ATOM 1717 C C . TYR A 1 212 ? -0.143 -12.047 -16.420 1.00 94.69 212 TYR A C 1
ATOM 1719 O O . TYR A 1 212 ? 0.021 -12.816 -15.474 1.00 94.69 212 TYR A O 1
ATOM 1727 N N . LYS A 1 213 ? -0.554 -12.481 -17.619 1.00 96.00 213 LYS A N 1
ATOM 1728 C CA . LYS A 1 213 ? -0.824 -13.896 -17.908 1.00 96.00 213 LYS A CA 1
ATOM 1729 C C . LYS A 1 213 ? 0.424 -14.770 -17.797 1.00 96.00 213 LYS A C 1
ATOM 1731 O O . LYS A 1 213 ? 0.310 -15.873 -17.270 1.00 96.00 213 LYS A O 1
ATOM 1736 N N . ALA A 1 214 ? 1.571 -14.302 -18.290 1.00 96.06 214 ALA A N 1
ATOM 1737 C CA . ALA A 1 214 ? 2.832 -15.031 -18.192 1.00 96.06 214 ALA A CA 1
ATOM 1738 C C . ALA A 1 214 ? 3.212 -15.247 -16.721 1.00 96.06 214 ALA A C 1
ATOM 1740 O O . ALA A 1 214 ? 3.308 -16.388 -16.280 1.00 96.06 214 ALA A O 1
ATOM 1741 N N . LEU A 1 215 ? 3.262 -14.178 -15.921 1.00 95.31 215 LEU A N 1
ATOM 1742 C CA . LEU A 1 215 ? 3.674 -14.283 -14.517 1.00 95.31 215 LEU A CA 1
ATOM 1743 C C . LEU A 1 215 ? 2.716 -15.139 -13.682 1.00 95.31 215 LEU A C 1
ATOM 1745 O O . LEU A 1 215 ? 3.150 -15.925 -12.848 1.00 95.31 215 LEU A O 1
ATOM 1749 N N . ARG A 1 216 ? 1.402 -15.045 -13.929 1.00 94.69 216 ARG A N 1
ATOM 1750 C CA . ARG A 1 216 ? 0.402 -15.867 -13.223 1.00 94.69 216 ARG A CA 1
ATOM 1751 C C . ARG A 1 216 ? 0.458 -17.340 -13.593 1.00 94.69 216 ARG A C 1
ATOM 1753 O O . ARG A 1 216 ? 0.098 -18.172 -12.764 1.00 94.69 216 ARG A O 1
ATOM 1760 N N . LYS A 1 217 ? 0.879 -17.658 -14.819 1.00 96.00 217 LYS A N 1
ATOM 1761 C CA . LYS A 1 217 ? 1.111 -19.039 -15.248 1.00 96.00 217 LYS A CA 1
ATOM 1762 C C . LYS A 1 217 ? 2.300 -19.642 -14.503 1.00 96.00 217 LYS A C 1
ATOM 1764 O O . LYS A 1 217 ? 2.210 -20.789 -14.083 1.00 96.00 217 LYS A O 1
ATOM 1769 N N . GLU A 1 218 ? 3.373 -18.874 -14.335 1.00 95.56 218 GLU A N 1
ATOM 1770 C CA . GLU A 1 218 ? 4.564 -19.312 -13.601 1.00 95.56 218 GLU A CA 1
ATOM 1771 C C . GLU A 1 218 ? 4.302 -19.396 -12.092 1.00 95.56 218 GLU A C 1
ATOM 1773 O O . GLU A 1 218 ? 4.658 -20.377 -11.441 1.00 95.56 218 GLU A O 1
ATOM 1778 N N . LYS A 1 219 ? 3.632 -18.383 -11.532 1.00 95.31 219 LYS A N 1
ATOM 1779 C CA . LYS A 1 219 ? 3.347 -18.279 -10.102 1.00 95.31 219 LYS A CA 1
ATOM 1780 C C . LYS A 1 219 ? 1.949 -17.689 -9.858 1.00 95.31 219 LYS A C 1
ATOM 1782 O O . LYS A 1 219 ? 1.759 -16.470 -9.972 1.00 95.31 219 LYS A O 1
ATOM 1787 N N . PRO A 1 220 ? 0.949 -18.521 -9.499 1.00 93.12 220 PRO A N 1
ATOM 1788 C CA . PRO A 1 220 ? -0.433 -18.075 -9.323 1.00 93.12 220 PRO A CA 1
ATOM 1789 C C . PRO A 1 220 ? -0.627 -17.001 -8.254 1.00 93.12 220 PRO A C 1
ATOM 1791 O O . PRO A 1 220 ? -1.577 -16.233 -8.359 1.00 93.12 220 PRO A O 1
ATOM 1794 N N . ASP A 1 221 ? 0.256 -16.905 -7.257 1.00 92.19 221 ASP A N 1
ATOM 1795 C CA . ASP A 1 221 ? 0.192 -15.922 -6.170 1.00 92.19 221 ASP A CA 1
ATOM 1796 C C . ASP A 1 221 ? 1.024 -14.649 -6.424 1.00 92.19 221 ASP A C 1
ATOM 1798 O O . ASP A 1 221 ? 1.185 -13.848 -5.499 1.00 92.19 221 ASP A O 1
ATOM 1802 N N . THR A 1 222 ? 1.509 -14.448 -7.660 1.00 94.69 222 THR A N 1
ATOM 1803 C CA . THR A 1 222 ? 2.229 -13.238 -8.096 1.00 94.69 222 THR A CA 1
ATOM 1804 C C . THR A 1 222 ? 1.512 -11.957 -7.652 1.00 94.69 222 THR A C 1
ATOM 1806 O O . THR A 1 222 ? 0.282 -11.883 -7.674 1.00 94.69 222 THR A O 1
ATOM 1809 N N . VAL A 1 223 ? 2.277 -10.933 -7.285 1.00 95.12 223 VAL A N 1
ATOM 1810 C CA . VAL A 1 223 ? 1.800 -9.604 -6.903 1.00 95.12 223 VAL A CA 1
ATOM 1811 C C . VAL A 1 223 ? 2.367 -8.560 -7.854 1.00 95.12 223 VAL A C 1
ATOM 1813 O O . VAL A 1 223 ? 3.575 -8.352 -7.920 1.00 95.12 223 VAL A O 1
ATOM 1816 N N . ILE A 1 224 ? 1.483 -7.880 -8.576 1.00 94.50 224 ILE A N 1
ATOM 1817 C CA . ILE A 1 224 ? 1.839 -6.734 -9.411 1.00 94.50 224 ILE A CA 1
ATOM 1818 C C . ILE A 1 224 ? 1.325 -5.460 -8.754 1.00 94.50 224 ILE A C 1
ATOM 1820 O O . ILE A 1 224 ? 0.134 -5.328 -8.473 1.00 94.50 224 ILE A O 1
ATOM 1824 N N . VAL A 1 225 ? 2.211 -4.498 -8.555 1.00 94.06 225 VAL A N 1
ATOM 1825 C CA . VAL A 1 225 ? 1.884 -3.179 -8.016 1.00 94.06 225 VAL A CA 1
ATOM 1826 C C . VAL A 1 225 ? 2.072 -2.151 -9.127 1.00 94.06 225 VAL A C 1
ATOM 1828 O O . VAL A 1 225 ? 3.026 -2.250 -9.889 1.00 94.06 225 VAL A O 1
ATOM 1831 N N . GLY A 1 226 ? 1.173 -1.182 -9.271 1.00 91.44 226 GLY A N 1
ATOM 1832 C CA . GLY A 1 226 ? 1.308 -0.128 -10.278 1.00 91.44 226 GLY A CA 1
ATOM 1833 C C . GLY A 1 226 ? 1.193 1.267 -9.686 1.00 91.44 226 GLY A C 1
ATOM 1834 O O . GLY A 1 226 ? 0.206 1.548 -9.016 1.00 91.44 226 GLY A O 1
ATOM 1835 N N . HIS A 1 227 ? 2.151 2.139 -9.981 1.00 88.44 227 HIS A N 1
ATOM 1836 C CA . HIS A 1 227 ? 2.086 3.568 -9.689 1.00 88.44 227 HIS A CA 1
ATOM 1837 C C . HIS A 1 227 ? 1.173 4.275 -10.686 1.00 88.44 227 HIS A C 1
ATOM 1839 O O . HIS A 1 227 ? 1.355 4.079 -11.889 1.00 88.44 227 HIS A O 1
ATOM 1845 N N . GLU A 1 228 ? 0.175 5.017 -10.193 1.00 74.44 228 GLU A N 1
ATOM 1846 C CA . GLU A 1 228 ? -0.836 5.769 -10.952 1.00 74.44 228 GLU A CA 1
ATOM 1847 C C . GLU A 1 228 ? -1.124 5.137 -12.323 1.00 74.44 228 GLU A C 1
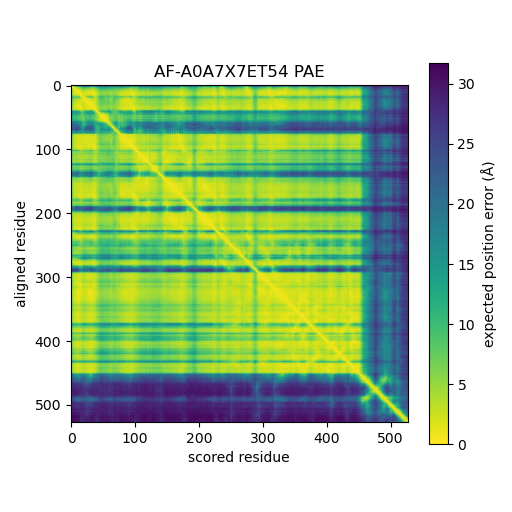ATOM 1849 O O . GLU A 1 228 ? -0.882 5.684 -13.399 1.00 74.44 228 GLU A O 1
ATOM 1854 N N . ALA A 1 229 ? -1.568 3.879 -12.253 1.00 65.62 229 ALA A N 1
ATOM 1855 C CA . ALA A 1 229 ? -1.396 2.903 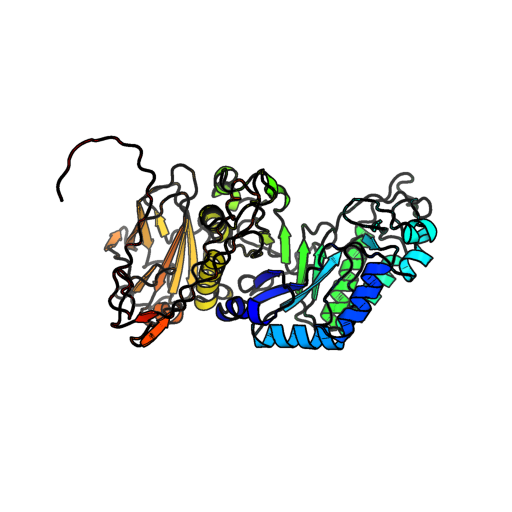-13.317 1.00 65.62 229 ALA A CA 1
ATOM 1856 C C . ALA A 1 229 ? -2.351 3.100 -14.510 1.00 65.62 229 ALA A C 1
ATOM 1858 O O . ALA A 1 229 ? -3.264 2.306 -14.689 1.00 65.62 229 ALA A O 1
ATOM 1859 N N . ALA A 1 230 ? -2.183 4.121 -15.352 1.00 71.50 230 ALA A N 1
ATOM 1860 C CA . ALA A 1 230 ? -3.139 4.432 -16.427 1.00 71.50 230 ALA A CA 1
ATOM 1861 C C . ALA A 1 230 ? -3.362 3.266 -17.419 1.00 71.50 230 ALA A C 1
ATOM 1863 O O . ALA A 1 230 ? -4.494 2.812 -17.641 1.00 71.50 230 ALA A O 1
ATOM 1864 N N . ALA A 1 231 ? -2.283 2.750 -18.016 1.00 71.94 231 ALA A N 1
ATOM 1865 C CA . ALA A 1 231 ? -2.374 1.706 -19.035 1.00 71.94 231 ALA A CA 1
ATOM 1866 C C . ALA A 1 231 ? -2.414 0.289 -18.443 1.00 71.94 231 ALA A C 1
ATOM 1868 O O . ALA A 1 231 ? -3.180 -0.542 -18.938 1.00 71.94 231 ALA A O 1
ATOM 1869 N N . ALA A 1 232 ? -1.652 0.006 -17.379 1.00 77.62 232 ALA A N 1
ATOM 1870 C CA . ALA A 1 232 ? -1.633 -1.322 -16.765 1.00 77.62 232 ALA A CA 1
ATOM 1871 C C . ALA A 1 232 ? -2.798 -1.556 -15.800 1.00 77.62 232 ALA A C 1
ATOM 1873 O O . ALA A 1 232 ? -2.942 -2.688 -15.348 1.00 77.62 232 ALA A O 1
ATOM 1874 N N . TYR A 1 233 ? -3.631 -0.540 -15.509 1.00 83.31 233 TYR A N 1
ATOM 1875 C CA . TYR A 1 233 ? -4.663 -0.583 -14.463 1.00 83.31 233 TYR A CA 1
ATOM 1876 C C . TYR A 1 233 ? -5.384 -1.932 -14.348 1.00 83.31 233 TYR A C 1
ATOM 1878 O O . TYR A 1 233 ? -5.370 -2.522 -13.276 1.00 83.31 233 TYR A O 1
ATOM 1886 N N . PRO A 1 234 ? -5.961 -2.503 -15.427 1.00 86.56 234 PRO A N 1
ATOM 1887 C CA . PRO A 1 234 ? -6.745 -3.738 -15.321 1.00 86.56 234 PRO A CA 1
ATOM 1888 C C . PRO A 1 234 ? -5.925 -4.990 -14.959 1.00 86.56 234 PRO A C 1
ATOM 1890 O O . PRO A 1 234 ? -6.496 -6.051 -14.709 1.00 86.56 234 PRO A O 1
ATOM 1893 N N . PHE A 1 235 ? -4.598 -4.881 -14.969 1.00 90.81 235 PHE A N 1
ATOM 1894 C CA . PHE A 1 235 ? -3.629 -5.968 -14.877 1.00 90.81 235 PHE A CA 1
ATOM 1895 C C . PHE A 1 235 ? -2.671 -5.804 -13.688 1.00 90.81 235 PHE A C 1
ATOM 1897 O O . PHE A 1 235 ? -1.624 -6.443 -13.663 1.00 90.81 235 PHE A O 1
ATOM 1904 N N . VAL A 1 236 ? -3.029 -4.993 -12.685 1.00 92.06 236 VAL A N 1
ATOM 1905 C CA . VAL A 1 236 ? -2.300 -4.897 -11.407 1.00 92.06 236 VAL A CA 1
ATOM 1906 C C . VAL A 1 236 ? -3.131 -5.457 -10.252 1.00 92.06 236 VAL A C 1
ATOM 1908 O O . VAL A 1 236 ? -4.351 -5.608 -10.354 1.00 92.06 236 VAL A O 1
ATOM 1911 N N . ASP A 1 237 ? -2.469 -5.844 -9.169 1.00 93.25 237 ASP A N 1
ATOM 1912 C CA . ASP A 1 237 ? -3.076 -6.302 -7.914 1.00 93.25 237 ASP A CA 1
ATOM 1913 C C . ASP A 1 237 ? -3.265 -5.177 -6.913 1.00 93.25 237 ASP A C 1
ATOM 1915 O O . ASP A 1 237 ? -4.237 -5.204 -6.171 1.00 93.25 237 ASP A O 1
ATOM 1919 N N . PHE A 1 238 ? -2.376 -4.189 -6.939 1.00 93.12 238 PHE A N 1
ATOM 1920 C CA . PHE A 1 238 ? -2.449 -2.986 -6.125 1.00 93.12 238 PHE A CA 1
ATOM 1921 C C . PHE A 1 238 ? -2.128 -1.776 -6.996 1.00 93.12 238 PHE A C 1
ATOM 1923 O O . PHE A 1 238 ? -1.249 -1.842 -7.858 1.00 93.12 238 PHE A O 1
ATOM 1930 N N . ALA A 1 239 ? -2.833 -0.675 -6.772 1.00 90.69 239 ALA A N 1
ATOM 1931 C CA . ALA A 1 239 ? -2.521 0.611 -7.377 1.00 90.69 239 ALA A CA 1
ATOM 1932 C C . ALA A 1 239 ? -1.989 1.551 -6.300 1.00 90.69 239 ALA A C 1
ATOM 1934 O O . ALA A 1 239 ? -2.596 1.645 -5.245 1.00 90.69 239 ALA A O 1
ATOM 1935 N N . ILE A 1 240 ? -0.898 2.251 -6.566 1.00 90.25 240 ILE A N 1
ATOM 1936 C CA . ILE A 1 240 ? -0.358 3.308 -5.713 1.00 90.25 240 ILE A CA 1
ATOM 1937 C C . ILE A 1 240 ? -0.675 4.651 -6.366 1.00 90.25 240 ILE A C 1
ATOM 1939 O O . ILE A 1 240 ? -0.642 4.745 -7.591 1.00 90.25 240 ILE A O 1
ATOM 1943 N N . GLY A 1 241 ? -0.971 5.685 -5.590 1.00 86.50 241 GLY A N 1
ATOM 1944 C CA . GLY A 1 241 ? -1.036 7.047 -6.117 1.00 86.50 241 GLY A CA 1
ATOM 1945 C C . GLY A 1 241 ? -1.031 8.088 -5.016 1.00 86.50 241 GLY A C 1
ATOM 1946 O O . GLY A 1 241 ? -0.706 7.762 -3.873 1.00 86.50 241 GLY A O 1
ATOM 1947 N N . LEU A 1 242 ? -1.463 9.302 -5.374 1.00 82.06 242 LEU A N 1
ATOM 1948 C CA . LEU A 1 242 ? -1.455 10.507 -4.528 1.00 82.06 242 LEU A CA 1
ATOM 1949 C C . LEU A 1 242 ? -0.101 11.213 -4.430 1.00 82.06 242 LEU A C 1
ATOM 1951 O O . LEU A 1 242 ? 0.021 12.184 -3.684 1.00 82.06 242 LEU A O 1
ATOM 1955 N N . GLU A 1 243 ? 0.865 10.815 -5.258 1.00 81.81 243 GLU A N 1
ATOM 1956 C CA . GLU A 1 243 ? 2.121 11.551 -5.436 1.00 81.81 243 GLU A CA 1
ATOM 1957 C C . GLU A 1 243 ? 1.854 13.010 -5.841 1.00 81.81 243 GLU A C 1
ATOM 1959 O O . GLU A 1 243 ? 2.526 13.928 -5.384 1.00 81.81 243 GLU A O 1
ATOM 1964 N N . ALA A 1 244 ? 0.784 13.276 -6.599 1.00 77.06 244 ALA A N 1
ATOM 1965 C CA . ALA A 1 244 ? 0.384 14.634 -6.979 1.00 77.06 244 ALA A CA 1
ATOM 1966 C C . ALA A 1 244 ? 0.155 15.594 -5.786 1.00 77.06 244 ALA A C 1
ATOM 1968 O O . ALA A 1 244 ? 0.155 16.813 -5.968 1.00 77.06 244 ALA A O 1
ATOM 1969 N N . LEU A 1 245 ? -0.024 15.073 -4.567 1.00 77.06 245 LEU A N 1
ATOM 1970 C CA . LEU A 1 245 ? -0.202 15.864 -3.348 1.00 77.06 245 LEU A CA 1
ATOM 1971 C C . LEU A 1 245 ? 1.118 16.263 -2.673 1.00 77.06 245 LEU A C 1
ATOM 1973 O O . LEU A 1 245 ? 1.078 16.985 -1.672 1.00 77.06 245 LEU A O 1
ATOM 1977 N N . LEU A 1 246 ? 2.270 15.845 -3.215 1.00 76.00 246 LEU A N 1
ATOM 1978 C CA . LEU A 1 246 ? 3.584 15.978 -2.573 1.00 76.00 246 LEU A CA 1
ATOM 1979 C C . LEU A 1 246 ? 3.929 17.398 -2.118 1.00 76.00 246 LEU A C 1
ATOM 1981 O O . LEU A 1 246 ? 4.601 17.590 -1.106 1.00 76.00 246 LEU A O 1
ATOM 1985 N N . ARG A 1 247 ? 3.460 18.400 -2.872 1.00 74.56 247 ARG A N 1
ATOM 1986 C CA . ARG A 1 247 ? 3.732 19.827 -2.625 1.00 74.56 247 ARG A CA 1
ATOM 1987 C C . ARG A 1 247 ? 2.688 20.514 -1.752 1.00 74.56 247 ARG A C 1
ATOM 1989 O O . ARG A 1 247 ? 2.884 21.668 -1.387 1.00 74.56 247 ARG A O 1
ATOM 1996 N N . LEU A 1 248 ? 1.569 19.848 -1.473 1.00 75.88 248 LEU A N 1
ATOM 1997 C CA . LEU A 1 248 ? 0.437 20.436 -0.755 1.00 75.88 248 LEU A CA 1
ATOM 1998 C C . LEU A 1 248 ? 0.492 20.170 0.748 1.00 75.88 248 LEU A C 1
ATOM 2000 O O . LEU A 1 248 ? -0.193 20.853 1.509 1.00 75.88 248 LEU A O 1
ATOM 2004 N N . THR A 1 249 ? 1.284 19.180 1.169 1.00 76.75 249 THR A N 1
ATOM 2005 C CA . THR A 1 249 ? 1.258 18.686 2.544 1.00 76.75 249 THR A CA 1
ATOM 2006 C C . THR A 1 249 ? 2.652 18.535 3.151 1.00 76.75 249 THR A C 1
ATOM 2008 O O . THR A 1 249 ? 3.620 18.306 2.430 1.00 76.75 249 THR A O 1
ATOM 2011 N N . GLY A 1 250 ? 2.770 18.721 4.466 1.00 74.88 250 GLY A N 1
ATOM 2012 C CA . GLY A 1 250 ? 4.002 18.735 5.259 1.00 74.88 250 GLY A CA 1
ATOM 2013 C C . GLY A 1 250 ? 3.751 19.278 6.673 1.00 74.88 250 GLY A C 1
ATOM 2014 O O . GLY A 1 250 ? 2.606 19.425 7.089 1.00 74.88 250 GLY A O 1
ATOM 2015 N N . GLU A 1 251 ? 4.810 19.630 7.406 1.00 75.31 251 GLU A N 1
ATOM 2016 C CA . GLU A 1 251 ? 4.711 20.149 8.791 1.00 75.31 251 GLU A CA 1
ATOM 2017 C C . GLU A 1 251 ? 3.862 21.423 8.931 1.00 75.31 251 GLU A C 1
ATOM 2019 O O . GLU A 1 251 ? 3.285 21.681 9.985 1.00 75.31 251 GLU A O 1
ATOM 2024 N N . GLU A 1 252 ? 3.783 22.222 7.868 1.00 75.94 252 GLU A N 1
ATOM 2025 C CA . GLU A 1 252 ? 3.023 23.476 7.847 1.00 75.94 252 GLU A CA 1
ATOM 2026 C C . GLU A 1 252 ? 1.578 23.293 7.354 1.00 75.94 252 GLU A C 1
ATOM 2028 O O . GLU A 1 252 ? 0.766 24.203 7.486 1.00 75.94 252 GLU A O 1
ATOM 2033 N N . SER A 1 253 ? 1.248 22.136 6.771 1.00 79.31 253 SER A N 1
ATOM 2034 C CA . SER A 1 253 ? -0.061 21.857 6.173 1.00 79.31 253 SER A CA 1
ATOM 2035 C C . SER A 1 253 ? -0.285 20.347 6.112 1.00 79.31 253 SER A C 1
ATOM 2037 O O . SER A 1 253 ? 0.316 19.663 5.292 1.00 79.31 253 SER A O 1
ATOM 2039 N N . PHE A 1 254 ? -1.115 19.779 6.982 1.00 84.38 254 PHE A N 1
ATOM 2040 C CA . PHE A 1 254 ? -1.358 18.330 6.986 1.00 84.38 254 PHE A CA 1
ATOM 2041 C C . PHE A 1 254 ? -2.328 17.903 5.878 1.00 84.38 254 PHE A C 1
ATOM 2043 O O . PHE A 1 254 ? -3.051 18.723 5.329 1.00 84.38 254 PHE A O 1
ATOM 2050 N N . TYR A 1 255 ? -2.427 16.605 5.570 1.00 82.88 255 TYR A N 1
ATOM 2051 C CA . TYR A 1 255 ? -3.479 16.133 4.652 1.00 82.88 255 TYR A CA 1
ATOM 2052 C C . TYR A 1 255 ? -4.880 16.559 5.100 1.00 82.88 255 TYR A C 1
ATOM 2054 O O . TYR A 1 255 ? -5.714 16.888 4.267 1.00 82.88 255 TYR A O 1
ATOM 2062 N N . THR A 1 256 ? -5.116 16.637 6.407 1.00 84.62 256 THR A N 1
ATOM 2063 C CA . THR A 1 256 ? -6.380 17.076 7.008 1.00 84.62 256 THR A CA 1
ATOM 2064 C C . THR A 1 256 ? -6.715 18.558 6.792 1.00 84.62 256 THR A C 1
ATOM 2066 O O . THR A 1 256 ? -7.851 18.944 7.048 1.00 84.62 256 THR A O 1
ATOM 2069 N N . SER A 1 257 ? -5.781 19.398 6.318 1.00 84.06 257 SER A N 1
ATOM 2070 C CA . SER A 1 257 ? -6.079 20.792 5.935 1.00 84.06 257 SER A CA 1
ATOM 2071 C C . SER A 1 257 ? -6.587 20.910 4.493 1.00 84.06 257 SER A C 1
ATOM 2073 O O . SER A 1 257 ? -7.309 21.848 4.161 1.00 84.06 257 SER A O 1
ATOM 2075 N N . VAL A 1 258 ? -6.224 19.958 3.629 1.00 82.81 258 VAL A N 1
ATOM 2076 C CA . VAL A 1 258 ? -6.611 19.934 2.208 1.00 82.81 258 VAL A CA 1
ATOM 2077 C C . VAL A 1 258 ? -7.690 18.897 1.905 1.00 82.81 258 VAL A C 1
ATOM 2079 O O . VAL A 1 258 ? -8.274 18.922 0.823 1.00 82.81 258 VAL A O 1
ATOM 2082 N N . MET A 1 259 ? -7.943 17.981 2.843 1.00 83.81 259 MET A N 1
ATOM 2083 C CA . MET A 1 259 ? -8.897 16.882 2.725 1.00 83.81 259 MET A CA 1
ATOM 2084 C C . MET A 1 259 ? -9.721 16.748 3.991 1.00 83.81 259 MET A C 1
ATOM 2086 O O . MET A 1 259 ? -9.204 16.710 5.106 1.00 83.81 259 MET A O 1
ATOM 2090 N N . THR A 1 260 ? -11.019 16.596 3.793 1.00 83.06 260 THR A N 1
ATOM 2091 C CA . THR A 1 260 ? -11.988 16.349 4.851 1.00 83.06 260 THR A CA 1
ATOM 2092 C C . THR A 1 260 ? -12.269 14.855 4.994 1.00 83.06 260 THR A C 1
ATOM 2094 O O . THR A 1 260 ? -11.991 14.036 4.112 1.00 83.06 260 THR A O 1
ATOM 2097 N N . SER A 1 261 ? -12.899 14.478 6.106 1.00 84.00 261 SER A N 1
ATOM 2098 C CA . SER A 1 261 ? -13.415 13.115 6.256 1.00 84.00 261 SER A CA 1
ATOM 2099 C C . SER A 1 261 ? -14.448 12.761 5.180 1.00 84.00 261 SER A C 1
ATOM 2101 O O . SER A 1 261 ? -14.529 11.607 4.768 1.00 84.00 261 SER A O 1
ATOM 2103 N N . ASP A 1 262 ? -15.200 13.727 4.652 1.00 83.94 262 ASP A N 1
ATOM 2104 C CA . ASP A 1 262 ? -16.171 13.471 3.588 1.00 83.94 262 ASP A CA 1
ATOM 2105 C C . ASP A 1 262 ? -15.512 13.173 2.238 1.00 83.94 262 ASP A C 1
ATOM 2107 O O . ASP A 1 262 ? -16.023 12.330 1.492 1.00 83.94 262 ASP A O 1
ATOM 2111 N N . ASP A 1 263 ? -14.329 13.732 1.968 1.00 84.94 263 ASP A N 1
ATOM 2112 C CA . ASP A 1 263 ? -13.538 13.365 0.788 1.00 84.94 263 ASP A CA 1
ATOM 2113 C C . ASP A 1 263 ? -13.165 11.879 0.809 1.00 84.94 263 ASP A C 1
ATOM 2115 O O . ASP A 1 263 ? -13.151 11.233 -0.244 1.00 84.94 263 ASP A O 1
ATOM 2119 N N . CYS A 1 264 ? -12.980 11.292 2.002 1.00 82.06 264 CYS A N 1
ATOM 2120 C CA . CYS A 1 264 ? -12.729 9.857 2.187 1.00 82.06 264 CYS A CA 1
ATOM 2121 C C . CYS A 1 264 ? -13.866 8.987 1.631 1.00 82.06 264 CYS A C 1
ATOM 2123 O O . CYS A 1 264 ? -13.633 7.838 1.264 1.00 82.06 264 CYS A O 1
ATOM 2125 N N . ARG A 1 265 ? -15.097 9.511 1.525 1.00 84.12 265 ARG A N 1
ATOM 2126 C CA . ARG A 1 265 ? -16.236 8.804 0.906 1.00 84.12 265 ARG A CA 1
ATOM 2127 C C . ARG A 1 265 ? -16.179 8.839 -0.624 1.00 84.12 265 ARG A C 1
ATOM 2129 O O . ARG A 1 265 ? -16.828 8.022 -1.282 1.00 84.12 265 ARG A O 1
ATOM 2136 N N . GLY A 1 266 ? -15.471 9.822 -1.178 1.00 76.12 266 GLY A N 1
ATOM 2137 C CA . GLY A 1 266 ? -15.460 10.175 -2.589 1.00 76.12 266 GLY A CA 1
ATOM 2138 C C . GLY A 1 266 ? -14.644 9.231 -3.471 1.00 76.12 266 GLY A C 1
ATOM 2139 O O . GLY A 1 266 ? -13.882 8.377 -3.018 1.00 76.12 266 GLY A O 1
ATOM 2140 N N . SER A 1 267 ? -14.785 9.411 -4.786 1.00 63.84 267 SER A N 1
ATOM 2141 C CA . SER A 1 267 ? -14.100 8.597 -5.799 1.00 63.84 267 SER A CA 1
ATOM 2142 C C . SER A 1 267 ? -12.578 8.736 -5.784 1.00 63.84 267 SER A C 1
ATOM 2144 O O . SER A 1 267 ? -11.897 7.857 -6.305 1.00 63.84 267 SER A O 1
ATOM 2146 N N . PHE A 1 268 ? -12.054 9.819 -5.202 1.00 67.50 268 PHE A N 1
ATOM 2147 C CA . PHE A 1 268 ? -10.621 10.089 -5.130 1.00 67.50 268 PHE A CA 1
ATOM 2148 C C . PHE A 1 268 ? -9.903 9.079 -4.219 1.00 67.50 268 PHE A C 1
ATOM 2150 O O . PHE A 1 268 ? -8.987 8.398 -4.672 1.00 67.50 268 PHE A O 1
ATOM 2157 N N . PHE A 1 269 ? -10.409 8.864 -2.998 1.00 67.69 269 PHE A N 1
ATOM 2158 C CA . PHE A 1 269 ? -9.920 7.815 -2.085 1.00 67.69 269 PHE A CA 1
ATOM 2159 C C . PHE A 1 269 ? -10.637 6.480 -2.242 1.00 67.69 269 PHE A C 1
ATOM 2161 O O . PHE A 1 269 ? -10.250 5.483 -1.640 1.00 67.69 269 PHE A O 1
ATOM 2168 N N . ARG A 1 270 ? -11.664 6.455 -3.099 1.00 71.56 270 ARG A N 1
ATOM 2169 C CA . ARG A 1 270 ? -12.472 5.284 -3.460 1.00 71.56 270 ARG A CA 1
ATOM 2170 C C . ARG A 1 270 ? -13.289 4.709 -2.309 1.00 71.56 270 ARG A C 1
ATOM 2172 O O . ARG A 1 270 ? -13.868 3.637 -2.485 1.00 71.56 270 ARG A O 1
ATOM 2179 N N . GLY A 1 271 ? -13.389 5.433 -1.190 1.00 72.56 271 GLY A N 1
ATOM 2180 C CA . GLY A 1 271 ? -14.112 5.025 0.008 1.00 72.56 271 GLY A CA 1
ATOM 2181 C C . GLY A 1 271 ? -13.917 3.548 0.309 1.00 72.56 271 GLY A C 1
ATOM 2182 O O . GLY A 1 271 ? -12.802 3.077 0.488 1.00 72.56 271 GLY A O 1
ATOM 2183 N N . HIS A 1 272 ? -15.011 2.789 0.301 1.00 75.12 272 HIS A N 1
ATOM 2184 C CA . HIS A 1 272 ? -14.919 1.339 0.410 1.00 75.12 272 HIS A CA 1
ATOM 2185 C C . HIS A 1 272 ? -14.256 0.741 -0.841 1.00 75.12 272 HIS A C 1
ATOM 2187 O O . HIS A 1 272 ? -14.895 0.660 -1.898 1.00 75.12 272 HIS A O 1
ATOM 2193 N N . GLN A 1 273 ? -13.007 0.288 -0.695 1.00 80.06 273 GLN A N 1
ATOM 2194 C CA . GLN A 1 273 ? -12.208 -0.270 -1.785 1.00 80.06 273 GLN A CA 1
ATOM 2195 C C . GLN A 1 273 ? -12.971 -1.387 -2.512 1.00 80.06 273 GLN A C 1
ATOM 2197 O O . GLN A 1 273 ? -13.454 -2.355 -1.918 1.00 80.06 273 GLN A O 1
ATOM 2202 N N . ARG A 1 274 ? -13.104 -1.238 -3.833 1.00 78.56 274 ARG A N 1
ATOM 2203 C CA . ARG A 1 274 ? -13.715 -2.222 -4.733 1.00 78.56 274 ARG A CA 1
ATOM 2204 C C . ARG A 1 274 ? -12.839 -2.392 -5.963 1.00 78.56 274 ARG A C 1
ATOM 2206 O O . ARG A 1 274 ? -12.370 -1.416 -6.543 1.00 78.56 274 ARG A O 1
ATOM 2213 N N . GLY A 1 275 ? -12.686 -3.633 -6.409 1.00 85.62 275 GLY A N 1
ATOM 2214 C CA . GLY A 1 275 ? -11.828 -3.952 -7.545 1.00 85.62 275 GLY A CA 1
ATOM 2215 C C . GLY A 1 275 ? -10.361 -3.950 -7.137 1.00 85.62 275 GLY A C 1
ATOM 2216 O O . GLY A 1 275 ? -9.968 -4.753 -6.305 1.00 85.62 275 GLY A O 1
ATOM 2217 N N . ILE A 1 276 ? -9.550 -3.080 -7.730 1.00 88.69 276 ILE A N 1
ATOM 2218 C CA . ILE A 1 276 ? -8.116 -3.009 -7.428 1.00 88.69 276 ILE A CA 1
ATOM 2219 C C . ILE A 1 276 ? -7.918 -2.109 -6.202 1.00 88.69 276 ILE A C 1
ATOM 2221 O O . ILE A 1 276 ? -8.229 -0.915 -6.305 1.00 88.69 276 ILE A O 1
ATOM 2225 N N . PRO A 1 277 ? -7.405 -2.648 -5.079 1.00 89.50 277 PRO A N 1
ATOM 2226 C CA . PRO A 1 277 ? -7.065 -1.859 -3.910 1.00 89.50 277 PRO A CA 1
ATOM 2227 C C . PRO A 1 277 ? -6.122 -0.722 -4.276 1.00 89.50 277 PRO A C 1
ATOM 2229 O O . PRO A 1 277 ? -5.114 -0.920 -4.964 1.00 89.50 277 PRO A O 1
ATOM 2232 N N . PHE A 1 278 ? -6.472 0.466 -3.810 1.00 88.19 278 PHE A N 1
ATOM 2233 C CA . PHE A 1 278 ? -5.609 1.625 -3.874 1.00 88.19 278 PHE A CA 1
ATOM 2234 C C . PHE A 1 278 ? -4.772 1.709 -2.596 1.00 88.19 278 PHE A C 1
ATOM 2236 O O . PHE A 1 278 ? -5.279 1.440 -1.509 1.00 88.19 278 PHE A O 1
ATOM 2243 N N . LEU A 1 279 ? -3.493 2.038 -2.737 1.00 90.88 279 LEU A N 1
ATOM 2244 C CA . LEU A 1 279 ? -2.552 2.251 -1.654 1.00 90.88 279 LEU A CA 1
ATOM 2245 C C . LEU A 1 279 ? -2.076 3.694 -1.699 1.00 90.88 279 LEU A C 1
ATOM 2247 O O . LEU A 1 279 ? -1.754 4.229 -2.761 1.00 90.88 279 LEU A O 1
ATOM 2251 N N . TRP A 1 280 ? -2.013 4.304 -0.528 1.00 89.56 280 TRP A N 1
ATOM 2252 C CA . TRP A 1 280 ? -1.571 5.678 -0.381 1.00 89.56 280 TRP A CA 1
ATOM 2253 C C . TRP A 1 280 ? -0.047 5.756 -0.468 1.00 89.56 280 TRP A C 1
ATOM 2255 O O . TRP A 1 280 ? 0.640 5.077 0.301 1.00 89.56 280 TRP A O 1
ATOM 2265 N N . LEU A 1 281 ? 0.483 6.579 -1.376 1.00 89.31 281 LEU A N 1
ATOM 2266 C CA . LEU A 1 281 ? 1.880 7.002 -1.333 1.00 89.31 281 LEU A CA 1
ATOM 2267 C C . LEU A 1 281 ? 1.973 8.299 -0.524 1.00 89.31 281 LEU A C 1
ATOM 2269 O O . LEU A 1 281 ? 1.586 9.353 -1.028 1.00 89.31 281 LEU A O 1
ATOM 2273 N N . PRO A 1 282 ? 2.419 8.241 0.740 1.00 84.38 282 PRO A N 1
ATOM 2274 C CA . PRO A 1 282 ? 2.721 9.441 1.500 1.00 84.38 282 PRO A CA 1
ATOM 2275 C C . PRO A 1 282 ? 3.821 10.218 0.803 1.00 84.38 282 PRO A C 1
ATOM 2277 O O . PRO A 1 282 ? 4.952 9.756 0.714 1.00 84.38 282 PRO A O 1
ATOM 2280 N N . GLU A 1 283 ? 3.498 11.418 0.359 1.00 74.88 283 GLU A N 1
ATOM 2281 C CA . GLU A 1 283 ? 4.485 12.409 -0.017 1.00 74.88 283 GLU A CA 1
ATOM 2282 C C . GLU A 1 283 ? 4.054 13.706 0.658 1.00 74.88 283 GLU A C 1
ATOM 2284 O O . GLU A 1 283 ? 3.102 14.353 0.234 1.00 74.88 283 GLU A O 1
ATOM 2289 N N . TYR A 1 284 ? 4.691 14.050 1.772 1.00 71.19 284 TYR A N 1
ATOM 2290 C CA . TYR A 1 284 ? 4.408 15.289 2.501 1.00 71.19 284 TYR A CA 1
ATOM 2291 C C . TYR A 1 284 ? 5.703 16.032 2.809 1.00 71.19 284 TYR A C 1
ATOM 2293 O O . TYR A 1 284 ? 6.041 16.345 3.950 1.00 71.19 284 TYR A O 1
ATOM 2301 N N . ARG A 1 285 ? 6.460 16.299 1.739 1.00 64.81 285 ARG A N 1
ATOM 2302 C CA . ARG A 1 285 ? 7.726 17.041 1.798 1.00 64.81 285 ARG A CA 1
ATOM 2303 C C . ARG A 1 285 ? 7.496 18.553 1.952 1.00 64.81 285 ARG A C 1
ATOM 2305 O O . ARG A 1 285 ? 8.433 19.294 2.212 1.00 64.81 285 ARG A O 1
ATOM 2312 N N . GLY A 1 286 ? 6.263 19.042 1.829 1.00 61.66 286 GLY A N 1
ATOM 2313 C CA . GLY A 1 286 ? 5.966 20.473 1.814 1.00 61.66 286 GLY A CA 1
ATOM 2314 C C . GLY A 1 286 ? 6.738 21.199 0.706 1.00 61.66 286 GLY A C 1
ATOM 2315 O O . GLY A 1 286 ? 7.075 20.620 -0.327 1.00 61.66 286 GLY A O 1
ATOM 2316 N N . GLN A 1 287 ? 7.054 22.480 0.919 1.00 52.66 287 GLN A N 1
ATOM 2317 C CA . GLN A 1 287 ? 7.911 23.242 -0.005 1.00 52.66 287 GLN A CA 1
ATOM 2318 C C . GLN A 1 287 ? 9.395 22.847 0.083 1.00 52.66 287 GLN A C 1
ATOM 2320 O O . GLN A 1 287 ? 10.168 23.115 -0.837 1.00 52.66 287 GLN A O 1
ATOM 2325 N N . LEU A 1 288 ? 9.801 22.205 1.179 1.00 50.25 288 LEU A N 1
ATOM 2326 C CA . LEU A 1 288 ? 11.175 21.799 1.430 1.00 50.25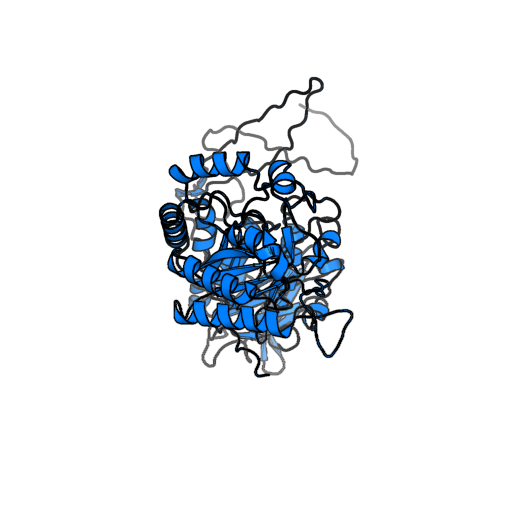 288 LEU A CA 1
ATOM 2327 C C . LEU A 1 288 ? 11.323 20.328 1.041 1.00 50.25 288 LEU A C 1
ATOM 2329 O O . LEU A 1 288 ? 11.095 19.441 1.847 1.00 50.25 288 LEU A O 1
ATOM 2333 N N . MET A 1 289 ? 11.774 20.067 -0.189 1.00 49.12 289 MET A N 1
ATOM 2334 C CA . MET A 1 289 ? 12.113 18.742 -0.757 1.00 49.12 289 MET A CA 1
ATOM 2335 C C . MET A 1 289 ? 12.946 17.795 0.151 1.00 49.12 289 MET A C 1
ATOM 2337 O O . MET A 1 289 ? 13.154 16.636 -0.205 1.00 49.12 289 MET A O 1
ATOM 2341 N N . SER A 1 290 ? 13.415 18.269 1.306 1.00 52.62 290 SER A N 1
ATOM 2342 C CA . SER A 1 290 ? 14.094 17.557 2.385 1.00 52.62 290 SER A CA 1
ATOM 2343 C C . SER A 1 290 ? 13.369 17.795 3.726 1.00 52.62 290 SER A C 1
ATOM 2345 O O . SER A 1 290 ? 13.796 18.622 4.534 1.00 52.62 290 SER A O 1
ATOM 2347 N N . GLY A 1 291 ? 12.250 17.111 3.958 1.00 52.12 291 GLY A N 1
ATOM 2348 C CA . GLY A 1 291 ? 11.533 17.141 5.236 1.00 52.12 291 GLY A CA 1
ATOM 2349 C C . GLY A 1 291 ? 11.838 15.901 6.075 1.00 52.12 291 GLY A C 1
ATOM 2350 O O . GLY A 1 291 ? 11.852 14.791 5.549 1.00 52.12 291 GLY A O 1
ATOM 2351 N N . LEU A 1 292 ? 12.097 16.091 7.371 1.00 55.81 292 LEU A N 1
ATOM 2352 C CA . LEU A 1 292 ? 12.219 15.014 8.359 1.00 55.81 292 LEU A CA 1
ATOM 2353 C C . LEU A 1 292 ? 10.923 14.188 8.426 1.00 55.81 292 LEU A C 1
ATOM 2355 O O . LEU A 1 292 ? 9.832 14.697 8.172 1.00 55.81 292 LEU A O 1
ATOM 2359 N N . GLU A 1 293 ? 11.038 12.923 8.822 1.00 73.00 293 GLU A N 1
ATOM 2360 C CA . GLU A 1 293 ? 9.900 12.040 9.069 1.00 73.00 293 GLU A CA 1
ATOM 2361 C C . GLU A 1 293 ? 9.010 12.545 10.231 1.00 73.00 293 GLU A C 1
ATOM 2363 O O . GLU A 1 293 ? 9.191 12.191 11.401 1.00 73.00 293 GLU A O 1
ATOM 2368 N N . SER A 1 294 ? 8.027 13.386 9.906 1.00 81.94 294 SER A N 1
ATOM 2369 C CA . SER A 1 294 ? 7.142 14.064 10.862 1.00 81.94 294 SER A CA 1
ATOM 2370 C C . SER A 1 294 ? 6.192 13.113 11.592 1.00 81.94 294 SER A C 1
ATOM 2372 O O . SER A 1 294 ? 5.346 12.475 10.962 1.00 81.94 294 SER A O 1
ATOM 2374 N N . ILE A 1 295 ? 6.234 13.080 12.930 1.00 87.19 295 ILE A N 1
ATOM 2375 C CA . ILE A 1 295 ? 5.241 12.346 13.739 1.00 87.19 295 ILE A CA 1
ATOM 2376 C C . ILE A 1 295 ? 3.835 12.905 13.497 1.00 87.19 295 ILE A C 1
ATOM 2378 O O . ILE A 1 295 ? 2.914 12.137 13.226 1.00 87.19 295 ILE A O 1
ATOM 2382 N N . ARG A 1 296 ? 3.670 14.232 13.566 1.00 86.00 296 ARG A N 1
ATOM 2383 C CA . ARG A 1 296 ? 2.358 14.891 13.456 1.00 86.00 296 ARG A CA 1
ATOM 2384 C C . ARG A 1 296 ? 1.735 14.666 12.084 1.00 86.00 296 ARG A C 1
ATOM 2386 O O . ARG A 1 296 ? 0.602 14.205 12.011 1.00 86.00 296 ARG A O 1
ATOM 2393 N N . SER A 1 297 ? 2.501 14.873 11.012 1.00 85.44 297 SER A N 1
ATOM 2394 C CA . SER A 1 297 ? 2.009 14.661 9.643 1.00 85.44 297 SER A CA 1
ATOM 2395 C C . SER A 1 297 ? 1.667 13.190 9.389 1.00 85.44 297 SER A C 1
ATOM 2397 O O . SER A 1 297 ? 0.638 12.895 8.788 1.00 85.44 297 SER A O 1
ATOM 2399 N N . THR A 1 298 ? 2.478 12.255 9.907 1.00 89.12 298 THR A N 1
ATOM 2400 C CA . THR A 1 298 ? 2.197 10.812 9.791 1.00 89.12 298 THR A CA 1
ATOM 2401 C C . THR A 1 298 ? 0.903 10.436 10.514 1.00 89.12 298 THR A C 1
ATOM 2403 O O . THR A 1 298 ? 0.084 9.697 9.970 1.00 89.12 298 THR A O 1
ATOM 2406 N N . ARG A 1 299 ? 0.677 10.960 11.726 1.00 91.56 299 ARG A N 1
ATOM 2407 C CA . ARG A 1 299 ? -0.554 10.693 12.486 1.00 91.56 299 ARG A CA 1
ATOM 2408 C C . ARG A 1 299 ? -1.783 11.341 11.847 1.00 91.56 299 ARG A C 1
ATOM 2410 O O . ARG A 1 299 ? -2.811 10.679 11.737 1.00 91.56 299 ARG A O 1
ATOM 2417 N N . ALA A 1 300 ? -1.659 12.565 11.337 1.00 88.31 300 ALA A N 1
ATOM 2418 C CA . ALA A 1 300 ? -2.720 13.229 10.581 1.00 88.31 300 ALA A CA 1
ATOM 2419 C C . ALA A 1 300 ? -3.055 12.490 9.269 1.00 88.31 300 ALA A C 1
ATOM 2421 O O . ALA A 1 300 ? -4.212 12.409 8.877 1.00 88.31 300 ALA A O 1
ATOM 2422 N N . MET A 1 301 ? -2.074 11.883 8.594 1.00 89.31 301 MET A N 1
ATOM 2423 C CA . MET A 1 301 ? -2.351 10.997 7.457 1.00 89.31 301 MET A CA 1
ATOM 2424 C C . MET A 1 301 ? -3.139 9.754 7.899 1.00 89.31 301 MET A C 1
ATOM 2426 O O . MET A 1 301 ? -4.149 9.394 7.288 1.00 89.31 301 MET A O 1
ATOM 2430 N N . LEU A 1 302 ? -2.693 9.086 8.967 1.00 92.25 302 LEU A N 1
ATOM 2431 C CA . LEU A 1 302 ? -3.362 7.893 9.491 1.00 92.25 302 LEU A CA 1
ATOM 2432 C C . LEU A 1 302 ? -4.802 8.183 9.948 1.00 92.25 302 LEU A C 1
ATOM 2434 O O . LEU A 1 302 ? -5.662 7.319 9.759 1.00 92.25 302 LEU A O 1
ATOM 2438 N N . SER A 1 303 ? -5.084 9.395 10.451 1.00 91.50 303 SER A N 1
ATOM 2439 C CA . SER A 1 303 ? -6.438 9.858 10.802 1.00 91.50 303 SER A CA 1
ATOM 2440 C C . SER A 1 303 ? -7.413 9.832 9.615 1.00 91.50 303 SER A C 1
ATOM 2442 O O . SER A 1 303 ? -8.611 9.622 9.813 1.00 91.50 303 SER A O 1
ATOM 2444 N N . LEU A 1 304 ? -6.922 9.915 8.375 1.00 89.88 304 LEU A N 1
ATOM 2445 C CA . LEU A 1 304 ? -7.732 9.758 7.162 1.00 89.88 304 LEU A CA 1
ATOM 2446 C C . LEU A 1 304 ? -7.708 8.320 6.612 1.00 89.88 304 LEU A C 1
ATOM 2448 O O . LEU A 1 304 ? -8.740 7.796 6.181 1.00 89.88 304 LEU A O 1
ATOM 2452 N N . LEU A 1 305 ? -6.554 7.644 6.645 1.00 90.25 305 LEU A N 1
ATOM 2453 C CA . LEU A 1 305 ? -6.361 6.335 5.998 1.00 90.25 305 LEU A CA 1
ATOM 2454 C C . LEU A 1 305 ? -7.280 5.232 6.523 1.00 90.25 305 LEU A C 1
ATOM 2456 O O . LEU A 1 305 ? -7.793 4.417 5.752 1.00 90.25 305 LEU A O 1
ATOM 2460 N N . TRP A 1 306 ? -7.499 5.195 7.833 1.00 92.00 306 TRP A N 1
ATOM 2461 C CA . TRP A 1 306 ? -8.397 4.217 8.443 1.00 92.00 306 TRP A CA 1
ATOM 2462 C C . TRP A 1 306 ? -9.872 4.485 8.132 1.00 92.00 306 TRP A C 1
ATOM 2464 O O . TRP A 1 306 ? -10.641 3.525 8.041 1.00 92.00 306 TRP A O 1
ATOM 2474 N N . LEU A 1 307 ? -10.264 5.750 7.925 1.00 90.19 307 LEU A N 1
ATOM 2475 C CA . LEU A 1 307 ? -11.612 6.104 7.462 1.00 90.19 307 LEU A CA 1
ATOM 2476 C C . LEU A 1 307 ? -11.842 5.649 6.017 1.00 90.19 307 LEU A C 1
ATOM 2478 O O . LEU A 1 307 ? -12.949 5.239 5.669 1.00 90.19 307 LEU A O 1
ATOM 2482 N N . CYS A 1 308 ? -10.788 5.689 5.199 1.00 87.50 308 CYS A N 1
ATOM 2483 C CA . CYS A 1 308 ? -10.795 5.233 3.811 1.00 87.50 308 CYS A CA 1
ATOM 2484 C C . CYS A 1 308 ? -10.668 3.713 3.660 1.00 87.50 308 CYS A C 1
ATOM 2486 O O . CYS A 1 308 ? -10.678 3.247 2.525 1.00 87.50 308 CYS A O 1
ATOM 2488 N N . ASP A 1 309 ? -10.465 2.955 4.748 1.00 90.56 309 ASP A N 1
ATOM 2489 C CA . ASP A 1 309 ? -10.116 1.529 4.700 1.00 90.56 309 ASP A CA 1
ATOM 2490 C C . ASP A 1 309 ? -9.075 1.271 3.603 1.00 90.56 309 ASP A C 1
ATOM 2492 O O . ASP A 1 309 ? -9.368 0.673 2.571 1.00 90.56 309 ASP A O 1
ATOM 2496 N N . THR A 1 310 ? -7.895 1.871 3.762 1.00 89.69 310 THR A N 1
ATOM 2497 C CA . THR A 1 310 ? -6.837 1.927 2.744 1.00 89.69 310 THR A CA 1
ATOM 2498 C C . THR A 1 310 ? -5.492 1.549 3.368 1.00 89.69 310 THR A C 1
ATOM 2500 O O . THR A 1 310 ? -5.229 1.859 4.530 1.00 89.69 310 THR A O 1
ATOM 2503 N N . GLN A 1 311 ? -4.655 0.832 2.613 1.00 92.69 311 GLN A N 1
ATOM 2504 C CA . GLN A 1 311 ? -3.269 0.523 2.998 1.00 92.69 311 GLN A CA 1
ATOM 2505 C C . GLN A 1 311 ? -2.312 1.539 2.356 1.00 92.69 311 GLN A C 1
ATOM 2507 O O . GLN A 1 311 ? -2.735 2.392 1.578 1.00 92.69 311 GLN A O 1
ATOM 2512 N N . TYR A 1 312 ? -1.024 1.482 2.675 1.00 93.81 312 TYR A N 1
ATOM 2513 C CA . TYR A 1 312 ? -0.084 2.534 2.287 1.00 93.81 312 TYR A CA 1
ATOM 2514 C C . TYR A 1 312 ? 1.312 2.000 1.964 1.00 93.81 312 TYR A C 1
ATOM 2516 O O . TYR A 1 312 ? 1.668 0.858 2.276 1.00 93.81 312 TYR A O 1
ATOM 2524 N N . TRP A 1 313 ? 2.106 2.848 1.317 1.00 93.62 313 TRP A N 1
ATOM 2525 C CA . TRP A 1 313 ? 3.555 2.717 1.266 1.00 93.62 313 TRP A CA 1
ATOM 2526 C C . TRP A 1 313 ? 4.147 3.390 2.503 1.00 93.62 313 TRP A C 1
ATOM 2528 O O . TRP A 1 313 ? 3.802 4.521 2.805 1.00 93.62 313 TRP A O 1
ATOM 2538 N N . VAL A 1 314 ? 5.062 2.738 3.217 1.00 92.62 314 VAL A N 1
ATOM 2539 C CA . VAL A 1 314 ? 5.761 3.333 4.375 1.00 92.62 314 VAL A CA 1
ATOM 2540 C C . VAL A 1 314 ? 6.777 4.439 4.033 1.00 92.62 314 VAL A C 1
ATOM 2542 O O . VAL A 1 314 ? 7.515 4.869 4.912 1.00 92.62 314 VAL A O 1
ATOM 2545 N N . ALA A 1 315 ? 6.894 4.873 2.774 1.00 86.25 315 ALA A N 1
ATOM 2546 C CA . ALA A 1 315 ? 7.893 5.866 2.370 1.00 86.25 315 ALA A CA 1
ATOM 2547 C C . ALA A 1 315 ? 7.624 7.240 3.010 1.00 86.25 315 ALA A C 1
ATOM 2549 O O . ALA A 1 315 ? 6.513 7.514 3.444 1.00 86.25 315 ALA A O 1
ATOM 2550 N N . TRP A 1 316 ? 8.645 8.099 3.089 1.00 83.56 316 TRP A N 1
ATOM 2551 C CA . TRP A 1 316 ? 8.501 9.528 3.431 1.00 83.56 316 TRP A CA 1
ATOM 2552 C C . TRP A 1 316 ? 7.693 9.839 4.709 1.00 83.56 316 TRP A C 1
ATOM 2554 O O . TRP A 1 316 ? 7.123 10.918 4.840 1.00 83.56 316 TRP A O 1
ATOM 2564 N N . SER A 1 317 ? 7.645 8.894 5.649 1.00 87.19 317 SER A N 1
ATOM 2565 C CA . SER A 1 317 ? 6.784 8.919 6.832 1.00 87.19 317 SER A CA 1
ATOM 2566 C C . SER A 1 317 ? 7.552 8.506 8.076 1.00 87.19 317 SER A C 1
ATOM 2568 O O . SER A 1 317 ? 8.572 7.833 7.965 1.00 87.19 317 SER A O 1
ATOM 2570 N N . ASN A 1 318 ? 7.042 8.836 9.264 1.00 90.19 318 ASN A N 1
ATOM 2571 C CA . ASN A 1 318 ? 7.642 8.396 10.521 1.00 90.19 318 ASN A CA 1
ATOM 2572 C C . ASN A 1 318 ? 7.507 6.887 10.712 1.00 90.19 318 ASN A C 1
ATOM 2574 O O . ASN A 1 318 ? 6.417 6.368 10.971 1.00 90.19 318 ASN A O 1
ATOM 2578 N N . GLN A 1 319 ? 8.638 6.189 10.597 1.00 89.56 319 GLN A N 1
ATOM 2579 C CA . GLN A 1 319 ? 8.658 4.729 10.570 1.00 89.56 319 GLN A CA 1
ATOM 2580 C C . GLN A 1 319 ? 8.163 4.099 11.875 1.00 89.56 319 GLN A C 1
ATOM 2582 O O . GLN A 1 319 ? 7.520 3.053 11.827 1.00 89.56 319 GLN A O 1
ATOM 2587 N N . ASP A 1 320 ? 8.408 4.725 13.029 1.00 92.12 320 ASP A N 1
ATOM 2588 C CA . ASP A 1 320 ? 7.985 4.192 14.329 1.00 92.12 320 ASP A CA 1
ATOM 2589 C C . ASP A 1 320 ? 6.474 4.291 14.532 1.00 92.12 320 ASP A C 1
ATOM 2591 O O . ASP A 1 320 ? 5.864 3.397 15.126 1.00 92.12 320 ASP A O 1
ATOM 2595 N N . ILE A 1 321 ? 5.861 5.371 14.041 1.00 93.38 321 ILE A N 1
ATOM 2596 C CA . ILE A 1 321 ? 4.403 5.526 14.041 1.00 93.38 321 ILE A CA 1
ATOM 2597 C C . ILE A 1 321 ? 3.768 4.496 13.106 1.00 93.38 321 ILE A C 1
ATOM 2599 O O . ILE A 1 321 ? 2.848 3.792 13.519 1.00 93.38 321 ILE A O 1
ATOM 2603 N N . LEU A 1 322 ? 4.292 4.340 11.886 1.00 94.75 322 LEU A N 1
ATOM 2604 C CA . LEU A 1 322 ? 3.781 3.339 10.945 1.00 94.75 322 LEU A CA 1
ATOM 2605 C C . LEU A 1 322 ? 3.983 1.907 11.450 1.00 94.75 322 LEU A C 1
ATOM 2607 O O . LEU A 1 322 ? 3.105 1.067 11.293 1.00 94.75 322 LEU A O 1
ATOM 2611 N N . HIS A 1 323 ? 5.103 1.615 12.110 1.00 95.06 323 HIS A N 1
ATOM 2612 C CA . HIS A 1 323 ? 5.334 0.308 12.718 1.00 95.06 323 HIS A CA 1
ATOM 2613 C C . HIS A 1 323 ? 4.319 -0.002 13.825 1.00 95.06 323 HIS A C 1
ATOM 2615 O O . HIS A 1 323 ? 3.796 -1.114 13.881 1.00 95.06 323 HIS A O 1
ATOM 2621 N N . ARG A 1 324 ? 3.991 0.976 14.683 1.00 95.44 324 ARG A N 1
ATOM 2622 C CA . ARG A 1 324 ? 2.925 0.822 15.689 1.00 95.44 324 ARG A CA 1
ATOM 2623 C C . ARG A 1 324 ? 1.563 0.578 15.043 1.00 95.44 324 ARG A C 1
ATOM 2625 O O . ARG A 1 324 ? 0.862 -0.337 15.466 1.00 95.44 324 ARG A O 1
ATOM 2632 N N . ASP A 1 325 ? 1.222 1.331 14.000 1.00 97.25 325 ASP A N 1
ATOM 2633 C CA . ASP A 1 325 ? -0.016 1.130 13.239 1.00 97.25 325 ASP A CA 1
ATOM 2634 C C . ASP A 1 325 ? -0.093 -0.278 12.621 1.00 97.25 325 ASP A C 1
ATOM 2636 O O . ASP A 1 325 ? -1.066 -1.007 12.833 1.00 97.25 325 ASP A O 1
ATOM 2640 N N . LEU A 1 326 ? 0.957 -0.705 11.912 1.00 97.50 326 LEU A N 1
ATOM 2641 C CA . LEU A 1 326 ? 1.029 -2.030 11.290 1.00 97.50 326 LEU A CA 1
ATOM 2642 C C . LEU A 1 326 ? 0.997 -3.161 12.323 1.00 97.50 326 LEU A C 1
ATOM 2644 O O . LEU A 1 326 ? 0.347 -4.173 12.069 1.00 97.50 326 LEU A O 1
ATOM 2648 N N . ASN A 1 327 ? 1.628 -2.992 13.491 1.00 96.56 327 ASN A N 1
ATOM 2649 C CA . ASN A 1 327 ? 1.516 -3.943 14.600 1.00 96.56 327 ASN A CA 1
ATOM 2650 C C . ASN A 1 327 ? 0.056 -4.131 15.018 1.00 96.56 327 ASN A C 1
ATOM 2652 O O . ASN A 1 327 ? -0.422 -5.261 15.103 1.00 96.56 327 ASN A O 1
ATOM 2656 N N . ILE A 1 328 ? -0.677 -3.038 15.240 1.00 97.62 328 ILE A N 1
ATOM 2657 C CA . ILE A 1 328 ? -2.093 -3.108 15.622 1.00 97.62 328 ILE A CA 1
ATOM 2658 C C . ILE A 1 328 ? -2.892 -3.835 14.538 1.00 97.62 328 ILE A C 1
ATOM 2660 O O . ILE A 1 328 ? -3.636 -4.768 14.840 1.00 97.62 328 ILE A O 1
ATOM 2664 N N . ARG A 1 329 ? -2.695 -3.470 13.265 1.00 97.69 329 ARG A N 1
ATOM 2665 C CA . ARG A 1 329 ? -3.374 -4.105 12.123 1.00 97.69 329 ARG A CA 1
ATOM 2666 C C . ARG A 1 329 ? -3.087 -5.601 12.020 1.00 97.69 329 ARG A C 1
ATOM 2668 O O . ARG A 1 329 ? -4.014 -6.376 11.770 1.00 97.69 329 ARG A O 1
ATOM 2675 N N . GLY A 1 330 ? -1.832 -6.005 12.184 1.00 97.12 330 GLY A N 1
ATOM 2676 C CA . GLY A 1 330 ? -1.407 -7.388 12.000 1.00 97.12 330 GLY A CA 1
ATOM 2677 C C . GLY A 1 330 ? -1.778 -8.294 13.168 1.00 97.12 330 GLY A C 1
ATOM 2678 O O . GLY A 1 330 ? -2.299 -9.384 12.934 1.00 97.12 330 GLY A O 1
ATOM 2679 N N . HIS A 1 331 ? -1.646 -7.826 14.412 1.00 96.25 331 HIS A N 1
ATOM 2680 C CA . HIS A 1 331 ? -2.101 -8.571 15.593 1.00 96.25 331 HIS A CA 1
ATOM 2681 C C . HIS A 1 331 ? -3.621 -8.690 15.657 1.00 96.25 331 HIS A C 1
ATOM 2683 O O . HIS A 1 331 ? -4.149 -9.778 15.892 1.00 96.25 331 HIS A O 1
ATOM 2689 N N . PHE A 1 332 ? -4.335 -7.617 15.310 1.00 97.81 332 PHE A N 1
ATOM 2690 C CA . PHE A 1 332 ? -5.777 -7.685 15.117 1.00 97.81 332 PHE A CA 1
ATOM 2691 C C . PHE A 1 332 ? -6.159 -8.539 13.899 1.00 97.81 332 PHE A C 1
ATOM 2693 O O . PHE A 1 332 ? -7.321 -8.906 13.771 1.00 97.81 332 PHE A O 1
ATOM 2700 N N . LYS A 1 333 ? -5.223 -8.876 12.996 1.00 97.25 333 LYS A N 1
ATOM 2701 C CA . LYS A 1 333 ? -5.449 -9.541 11.699 1.00 97.25 333 LYS A CA 1
ATOM 2702 C C . LYS A 1 333 ? -6.568 -8.859 10.913 1.00 97.25 333 LYS A C 1
ATOM 2704 O O . LYS A 1 333 ? -7.614 -9.453 10.637 1.00 97.25 333 LYS A O 1
ATOM 2709 N N . ILE A 1 334 ? -6.364 -7.587 10.583 1.00 96.62 334 ILE A N 1
ATOM 2710 C CA . ILE A 1 334 ? -7.370 -6.704 9.973 1.00 96.62 334 ILE A CA 1
ATOM 2711 C C . ILE A 1 334 ? -7.979 -7.245 8.665 1.00 96.62 334 ILE A C 1
ATOM 2713 O O . ILE A 1 334 ? -9.109 -6.907 8.321 1.00 96.62 334 ILE A O 1
ATOM 2717 N N . TRP A 1 335 ? -7.274 -8.123 7.947 1.00 96.06 335 TRP A N 1
ATOM 2718 C CA . TRP A 1 335 ? -7.773 -8.786 6.733 1.00 96.06 335 TRP A CA 1
ATOM 2719 C C . TRP A 1 335 ? -8.929 -9.766 6.978 1.00 96.06 335 TRP A C 1
ATOM 2721 O O . TRP A 1 335 ? -9.640 -10.092 6.037 1.00 96.06 335 TRP A O 1
ATOM 2731 N N . GLU A 1 336 ? -9.142 -10.218 8.214 1.00 96.19 336 GLU A N 1
ATOM 2732 C CA . GLU A 1 336 ? -10.287 -11.062 8.601 1.00 96.19 336 GLU A CA 1
ATOM 2733 C C . GLU A 1 336 ? -11.489 -10.245 9.088 1.00 96.19 336 GLU A C 1
ATOM 2735 O O . GLU A 1 336 ? -12.554 -10.804 9.340 1.00 96.19 336 GLU A O 1
ATOM 2740 N N . ALA A 1 337 ? -11.323 -8.936 9.284 1.00 95.81 337 ALA A N 1
ATOM 2741 C CA . ALA A 1 337 ? -12.364 -8.091 9.843 1.00 95.81 337 ALA A CA 1
ATOM 2742 C C . ALA A 1 337 ? -13.294 -7.542 8.759 1.00 95.81 337 ALA A C 1
ATOM 2744 O O . ALA A 1 337 ? -12.879 -7.185 7.651 1.00 95.81 337 ALA A O 1
ATOM 2745 N N . GLN A 1 338 ? -14.565 -7.390 9.117 1.00 94.50 338 GLN A N 1
ATOM 2746 C CA . GLN A 1 338 ? -15.497 -6.610 8.322 1.00 94.50 338 GLN A CA 1
ATOM 2747 C C . GLN A 1 338 ? -15.322 -5.126 8.644 1.00 94.50 338 GLN A C 1
ATOM 2749 O O . GLN A 1 338 ? -15.574 -4.701 9.769 1.00 94.50 338 GLN A O 1
ATOM 2754 N N . CYS A 1 339 ? -14.942 -4.329 7.645 1.00 93.81 339 CYS A N 1
ATOM 2755 C CA . CYS A 1 339 ? -14.939 -2.876 7.769 1.00 93.81 339 CYS A CA 1
ATOM 2756 C C . CYS A 1 339 ? -16.372 -2.327 7.665 1.00 93.81 339 CYS A C 1
ATOM 2758 O O . CYS A 1 339 ? -17.068 -2.536 6.665 1.00 93.81 339 CYS A O 1
ATOM 2760 N N . LEU A 1 340 ? -16.793 -1.609 8.700 1.00 94.06 340 LEU A N 1
ATOM 2761 C CA . LEU A 1 340 ? -17.996 -0.797 8.769 1.00 94.06 340 LEU A CA 1
ATOM 2762 C C . LEU A 1 340 ? -17.549 0.675 8.693 1.00 94.06 340 LEU A C 1
ATOM 2764 O O . LEU A 1 340 ? -17.048 1.224 9.679 1.00 94.06 340 LEU A O 1
ATOM 2768 N N . PRO A 1 341 ? -17.659 1.316 7.518 1.00 93.19 341 PRO A N 1
ATOM 2769 C CA . PRO A 1 341 ? -17.151 2.667 7.329 1.00 93.19 341 PRO A CA 1
ATOM 2770 C C . PRO A 1 341 ? -17.997 3.687 8.095 1.00 93.19 341 PRO A C 1
ATOM 2772 O O . PRO A 1 341 ? -19.195 3.482 8.305 1.00 93.19 341 PRO A O 1
ATOM 2775 N N . PHE A 1 342 ? -17.394 4.827 8.434 1.00 93.19 342 PHE A N 1
ATOM 2776 C CA . PHE A 1 342 ? -18.006 5.825 9.318 1.00 93.19 342 PHE A CA 1
ATOM 2777 C C . PHE A 1 342 ? -19.333 6.413 8.811 1.00 93.19 342 PHE A C 1
ATOM 2779 O O . PHE A 1 342 ? -20.128 6.899 9.603 1.00 93.19 342 PHE A O 1
ATOM 2786 N N . TRP A 1 343 ? -19.599 6.351 7.503 1.00 91.81 343 TRP A N 1
ATOM 2787 C CA . TRP A 1 343 ? -20.834 6.850 6.881 1.00 91.81 343 TRP A CA 1
ATOM 2788 C C . TRP A 1 343 ? -21.936 5.791 6.713 1.00 91.81 343 TRP A C 1
ATOM 2790 O O . TRP A 1 343 ? -22.953 6.073 6.080 1.00 91.81 343 TRP A O 1
ATOM 2800 N N . ARG A 1 344 ? -21.725 4.552 7.177 1.00 91.25 344 ARG A N 1
ATOM 2801 C CA . ARG A 1 344 ? -22.728 3.464 7.105 1.00 91.25 344 ARG A CA 1
ATOM 2802 C C . ARG A 1 344 ? -22.912 2.696 8.405 1.00 91.25 344 ARG A C 1
ATOM 2804 O O . ARG A 1 344 ? -23.782 1.834 8.464 1.00 91.25 344 ARG A O 1
ATOM 2811 N N . GLN A 1 345 ? -22.050 2.926 9.382 1.00 93.38 345 GLN A N 1
ATOM 2812 C CA . GLN A 1 345 ? -22.102 2.246 10.664 1.00 93.38 345 GLN A CA 1
ATOM 2813 C C . GLN A 1 345 ? -22.938 3.072 11.650 1.00 93.38 345 GLN A C 1
ATOM 2815 O O . GLN A 1 345 ? -22.843 4.295 11.659 1.00 93.38 345 GLN A O 1
ATOM 2820 N N . GLU A 1 346 ? -23.745 2.394 12.464 1.00 94.38 346 GLU A N 1
ATOM 2821 C CA . GLU A 1 346 ? -24.582 2.991 13.522 1.00 94.38 346 GLU A CA 1
ATOM 2822 C C . GLU A 1 346 ? -24.226 2.425 14.910 1.00 94.38 346 GLU A C 1
ATOM 2824 O O . GLU A 1 346 ? -24.947 2.611 15.889 1.00 94.38 346 GLU A O 1
ATOM 2829 N N . VAL A 1 347 ? -23.128 1.670 14.993 1.00 96.00 347 VAL A N 1
ATOM 2830 C CA . VAL A 1 347 ? -22.714 0.954 16.206 1.00 96.00 347 VAL A CA 1
ATOM 2831 C C . VAL A 1 347 ? -21.832 1.809 17.112 1.00 96.00 347 VAL A C 1
ATOM 2833 O O . VAL A 1 347 ? -21.625 1.452 18.267 1.00 96.00 347 VAL A O 1
ATOM 2836 N N . ALA A 1 348 ? -21.311 2.930 16.614 1.00 97.06 348 ALA A N 1
ATOM 2837 C CA . ALA A 1 348 ? -20.547 3.886 17.398 1.00 97.06 348 ALA A CA 1
ATOM 2838 C C . ALA A 1 348 ? -20.811 5.327 16.944 1.00 97.06 348 ALA A C 1
ATOM 2840 O O . ALA A 1 348 ? -20.873 5.608 15.747 1.00 97.06 348 ALA A O 1
ATOM 2841 N N . SER A 1 349 ? -20.900 6.252 17.894 1.00 96.88 349 SER A N 1
ATOM 2842 C CA . SER A 1 349 ? -21.042 7.691 17.643 1.00 96.88 349 SER A CA 1
ATOM 2843 C C . SER A 1 349 ? -20.149 8.503 18.578 1.00 96.88 349 SER A C 1
ATOM 2845 O O . SER A 1 349 ? -19.734 8.012 19.625 1.00 96.88 349 SER A O 1
ATOM 2847 N N . SER A 1 350 ? -19.871 9.755 18.220 1.00 96.62 350 SER A N 1
ATOM 2848 C CA . SER A 1 350 ? -19.233 10.727 19.112 1.00 96.62 350 SER A CA 1
ATOM 2849 C C . SER A 1 350 ? -20.234 11.809 19.511 1.00 96.62 350 SER A C 1
ATOM 2851 O O . SER A 1 350 ? -21.193 12.072 18.787 1.00 96.62 350 SER A O 1
ATOM 2853 N N . ASP A 1 351 ? -20.005 12.428 20.665 1.00 95.81 351 ASP A N 1
ATOM 2854 C CA . ASP A 1 351 ? -20.647 13.677 21.080 1.00 95.81 351 ASP A CA 1
ATOM 2855 C C . ASP A 1 351 ? -20.255 14.888 20.213 1.00 95.81 351 ASP A C 1
ATOM 2857 O O . ASP A 1 351 ? -20.922 15.919 20.280 1.00 95.81 351 ASP A O 1
ATOM 2861 N N . GLN A 1 352 ? -19.205 14.765 19.396 1.00 94.62 352 GLN A N 1
ATOM 2862 C CA . GLN A 1 352 ? -18.745 15.790 18.463 1.00 94.62 352 GLN A CA 1
ATOM 2863 C C . GLN A 1 352 ? -18.988 15.351 17.017 1.00 94.62 352 GLN A C 1
ATOM 2865 O O . GLN A 1 352 ? -18.580 14.265 16.608 1.00 94.62 352 GLN A O 1
ATOM 2870 N N . GLU A 1 353 ? -19.625 16.210 16.219 1.00 90.19 353 GLU A N 1
ATOM 2871 C CA . GLU A 1 353 ? -20.005 15.877 14.841 1.00 90.19 353 GLU A CA 1
ATOM 2872 C C . GLU A 1 353 ? -18.789 15.633 13.936 1.00 90.19 353 GLU A C 1
ATOM 2874 O O . GLU A 1 353 ? -18.827 14.738 13.090 1.00 90.19 353 GLU A O 1
ATOM 2879 N N . ASP A 1 354 ? -17.699 16.378 14.124 1.00 90.31 354 ASP A N 1
ATOM 2880 C CA . ASP A 1 354 ? -16.502 16.281 13.277 1.00 90.31 354 ASP A CA 1
ATOM 2881 C C . ASP A 1 354 ? -15.671 15.016 13.538 1.00 90.31 354 ASP A C 1
ATOM 2883 O O . ASP A 1 354 ? -14.888 14.597 12.682 1.00 90.31 354 ASP A O 1
ATOM 2887 N N . VAL A 1 355 ? -15.896 14.341 14.669 1.00 94.06 355 VAL A N 1
ATOM 2888 C CA . VAL A 1 355 ? -15.219 13.090 15.018 1.00 94.06 355 VAL A CA 1
ATOM 2889 C C . VAL A 1 355 ? -15.860 11.934 14.260 1.00 94.06 355 VAL A C 1
ATOM 2891 O O . VAL A 1 355 ? -17.047 11.634 14.412 1.00 94.06 355 VAL A O 1
ATOM 2894 N N . LYS A 1 356 ? -15.068 11.244 13.439 1.00 94.88 356 LYS A N 1
ATOM 2895 C CA . LYS A 1 356 ? -15.544 10.135 12.602 1.00 94.88 356 LYS A CA 1
ATOM 2896 C C . LYS A 1 356 ? -15.005 8.806 13.101 1.00 94.88 356 LYS A C 1
ATOM 2898 O O . LYS A 1 356 ? -13.831 8.688 13.439 1.00 94.88 356 LYS A O 1
ATOM 2903 N N . ILE A 1 357 ? -15.864 7.787 13.101 1.00 96.62 357 ILE A N 1
ATOM 2904 C CA . ILE A 1 357 ? -15.536 6.467 13.646 1.00 96.62 357 ILE A CA 1
ATOM 2905 C C . ILE A 1 357 ? -15.729 5.392 12.583 1.00 96.62 357 ILE A C 1
ATOM 2907 O O . ILE A 1 357 ? -16.853 5.158 12.140 1.00 96.62 357 ILE A O 1
ATOM 2911 N N . ALA A 1 358 ? -14.647 4.717 12.200 1.00 95.88 358 ALA A N 1
ATOM 2912 C CA . ALA A 1 358 ? -14.705 3.497 11.395 1.00 95.88 358 ALA A CA 1
ATOM 2913 C C . ALA A 1 358 ? -14.541 2.271 12.301 1.00 95.88 358 ALA A C 1
ATOM 2915 O O . ALA A 1 358 ? -13.722 2.283 13.218 1.00 95.88 358 ALA A O 1
ATOM 2916 N N . VAL A 1 359 ? -15.301 1.205 12.047 1.00 97.38 359 VAL A N 1
ATOM 2917 C CA . VAL A 1 359 ? -15.296 0.000 12.892 1.00 97.38 359 VAL A CA 1
ATOM 2918 C C . VAL A 1 359 ? -14.835 -1.206 12.091 1.00 97.38 359 VAL A C 1
ATOM 2920 O O . VAL A 1 359 ? -15.309 -1.453 10.988 1.00 97.38 359 VAL A O 1
ATOM 2923 N N . TYR A 1 360 ? -13.924 -1.985 12.655 1.00 97.25 360 TYR A N 1
ATOM 2924 C CA . TYR A 1 360 ? -13.426 -3.231 12.092 1.00 97.25 360 TYR A CA 1
ATOM 2925 C C . TYR A 1 360 ? -13.897 -4.356 12.996 1.00 97.25 360 TYR A C 1
ATOM 2927 O O . TYR A 1 360 ? -13.395 -4.538 14.104 1.00 97.25 360 TYR A O 1
ATOM 2935 N N . ARG A 1 361 ? -14.913 -5.076 12.529 1.00 97.00 361 ARG A N 1
ATOM 2936 C CA . ARG A 1 361 ? -15.665 -6.043 13.322 1.00 97.00 361 ARG A CA 1
ATOM 2937 C C . ARG A 1 361 ? -15.171 -7.466 13.091 1.00 97.00 361 ARG A C 1
ATOM 2939 O O . ARG A 1 361 ? -15.066 -7.906 11.943 1.00 97.00 361 ARG A O 1
ATOM 2946 N N . LYS A 1 362 ? -14.960 -8.197 14.184 1.00 97.06 362 LYS A N 1
ATOM 2947 C CA . LYS A 1 362 ? -14.861 -9.663 14.243 1.00 97.06 362 LYS A CA 1
ATOM 2948 C C . LYS A 1 362 ? -15.906 -10.204 15.229 1.00 97.06 362 LYS A C 1
ATOM 2950 O O . LYS A 1 362 ? -16.431 -9.426 16.022 1.00 97.06 362 LYS A O 1
ATOM 2955 N N . PRO A 1 363 ? -16.203 -11.516 15.222 1.00 96.06 363 PRO A N 1
ATOM 2956 C CA . PRO A 1 363 ? -17.269 -12.089 16.049 1.00 96.06 363 PRO A CA 1
ATOM 2957 C C . PRO A 1 363 ? -17.240 -11.715 17.538 1.00 96.06 363 PRO A C 1
ATOM 2959 O O . PRO A 1 363 ? -18.284 -11.417 18.112 1.00 96.06 363 PRO A O 1
ATOM 2962 N N . GLN A 1 364 ? -16.050 -11.707 18.150 1.00 96.62 364 GLN A N 1
ATOM 2963 C CA . GLN A 1 364 ? -15.872 -11.532 19.602 1.00 96.62 364 GLN A CA 1
ATOM 2964 C C . GLN A 1 364 ? -15.084 -10.271 19.982 1.00 96.62 364 GLN A C 1
ATOM 2966 O O . GLN A 1 364 ? -14.874 -10.003 21.163 1.00 96.62 364 GLN A O 1
ATOM 2971 N N . VAL A 1 365 ? -14.595 -9.524 18.991 1.00 97.81 365 VAL A N 1
ATOM 2972 C CA . VAL A 1 365 ? -13.730 -8.361 19.195 1.00 97.81 365 VAL A CA 1
ATOM 2973 C C . VAL A 1 365 ? -13.898 -7.383 18.043 1.00 97.81 365 VAL A C 1
ATOM 2975 O O . VAL A 1 365 ? -14.016 -7.776 16.884 1.00 97.81 365 VAL A O 1
ATOM 2978 N N . SER A 1 366 ? -13.899 -6.099 18.357 1.00 98.06 366 SER A N 1
ATOM 2979 C CA . SER A 1 366 ? -13.988 -5.019 17.387 1.00 98.06 366 SER A CA 1
ATOM 2980 C C . SER A 1 366 ? -12.922 -3.973 17.666 1.00 98.06 366 SER A C 1
ATOM 2982 O O . SER A 1 366 ? -12.585 -3.697 18.816 1.00 98.06 366 SER A O 1
ATOM 2984 N N . LEU A 1 367 ? -12.407 -3.384 16.593 1.00 98.12 367 LEU A N 1
ATOM 2985 C CA . LEU A 1 367 ? -11.478 -2.264 16.630 1.00 98.12 367 LEU A CA 1
ATOM 2986 C C . LEU A 1 367 ? -12.195 -1.029 16.085 1.00 98.12 367 LEU A C 1
ATOM 2988 O O . LEU A 1 367 ? -12.696 -1.037 14.962 1.00 98.12 367 LEU A O 1
ATOM 2992 N N . LEU A 1 368 ? -12.272 0.021 16.893 1.00 98.31 368 LEU A N 1
ATOM 2993 C CA . LEU A 1 368 ? -12.861 1.304 16.545 1.00 98.31 368 LEU A CA 1
ATOM 2994 C C . LEU A 1 368 ? -11.728 2.292 16.295 1.00 98.31 368 LEU A C 1
ATOM 2996 O O . LEU A 1 368 ? -10.940 2.599 17.190 1.00 98.31 368 LEU A O 1
ATOM 3000 N N . PHE A 1 369 ? -11.662 2.796 15.073 1.00 97.56 369 PHE A N 1
ATOM 3001 C CA . PHE A 1 369 ? -10.780 3.887 14.712 1.00 97.56 369 PHE A CA 1
ATOM 3002 C C . PHE A 1 369 ? -11.519 5.208 14.883 1.00 97.56 369 PHE A C 1
ATOM 3004 O O . PHE A 1 369 ? -12.444 5.493 14.122 1.00 97.56 369 PHE A O 1
ATOM 3011 N N . VAL A 1 370 ? -11.113 5.995 15.873 1.00 97.12 370 VAL A N 1
ATOM 3012 C CA . VAL A 1 370 ? -11.704 7.290 16.205 1.00 97.12 370 VAL A CA 1
ATOM 3013 C C . VAL A 1 370 ? -10.805 8.378 15.639 1.00 97.12 370 VAL A C 1
ATOM 3015 O O . VAL A 1 370 ? -9.731 8.647 16.171 1.00 97.12 370 VAL A O 1
ATOM 3018 N N . SER A 1 371 ? -11.243 8.980 14.542 1.00 95.12 371 SER A N 1
ATOM 3019 C CA . SER A 1 371 ? -10.554 10.079 13.877 1.00 95.12 371 SER A CA 1
ATOM 3020 C C . SER A 1 371 ? -11.114 11.409 14.351 1.00 95.12 371 SER A C 1
ATOM 3022 O O . SER A 1 371 ? -12.332 11.592 14.351 1.00 95.12 371 SER A O 1
ATOM 3024 N N . ASN A 1 372 ? -10.238 12.352 14.683 1.00 92.69 372 ASN A N 1
ATOM 3025 C CA . ASN A 1 372 ? -10.602 13.727 15.006 1.00 92.69 372 ASN A CA 1
ATOM 3026 C C . ASN A 1 372 ? -9.930 14.688 14.008 1.00 92.69 372 ASN A C 1
ATOM 3028 O O . ASN A 1 372 ? -9.024 15.431 14.391 1.00 92.69 372 ASN A O 1
ATOM 3032 N N . PRO A 1 373 ? -10.277 14.611 12.707 1.00 82.81 373 PRO A N 1
ATOM 3033 C CA . PRO A 1 373 ? -9.563 15.340 11.672 1.00 82.81 373 PRO A CA 1
ATOM 3034 C C . PRO A 1 373 ? -9.987 16.815 11.675 1.00 82.81 373 PRO A C 1
ATOM 3036 O O . PRO A 1 373 ? -11.177 17.117 11.701 1.00 82.81 373 PRO A O 1
ATOM 3039 N N . GLY A 1 374 ? -9.025 17.735 11.579 1.00 74.88 374 GLY A N 1
ATOM 3040 C CA . GLY A 1 374 ? -9.293 19.154 11.323 1.00 74.88 374 GLY A CA 1
ATOM 3041 C C . GLY A 1 374 ? -8.668 20.117 12.329 1.00 74.88 374 GLY A C 1
ATOM 3042 O O . GLY A 1 374 ? -8.361 19.764 13.462 1.00 74.88 374 GLY A O 1
ATOM 3043 N N . GLU A 1 375 ? -8.484 21.369 11.907 1.00 73.38 375 GLU A N 1
ATOM 3044 C CA . GLU A 1 375 ? -7.761 22.404 12.666 1.00 73.38 375 GLU A CA 1
ATOM 3045 C C . GLU A 1 375 ? -8.390 22.749 14.025 1.00 73.38 375 GLU A C 1
ATOM 3047 O O . GLU A 1 375 ? -7.687 23.214 14.918 1.00 73.38 375 GLU A O 1
ATOM 3052 N N . ASN A 1 376 ? -9.680 22.452 14.208 1.00 77.50 376 ASN A N 1
ATOM 3053 C CA . ASN A 1 376 ? -10.423 22.662 15.454 1.00 77.50 376 ASN A CA 1
ATOM 3054 C C . ASN A 1 376 ? -10.647 21.357 16.242 1.00 77.50 376 ASN A C 1
ATOM 3056 O O . ASN A 1 376 ? -11.666 21.211 16.915 1.00 77.50 376 ASN A O 1
ATOM 3060 N N . ALA A 1 377 ? -9.719 20.399 16.138 1.00 83.94 377 ALA A N 1
ATOM 3061 C CA . ALA A 1 377 ? -9.803 19.101 16.804 1.00 83.94 377 ALA A CA 1
ATOM 3062 C C . ALA A 1 377 ? -10.114 19.221 18.308 1.00 83.94 377 ALA A C 1
ATOM 3064 O O . ALA A 1 377 ? -9.471 19.962 19.057 1.00 83.94 377 ALA A O 1
ATOM 3065 N N . TYR A 1 378 ? -11.089 18.438 18.763 1.00 88.50 378 TYR A N 1
ATOM 3066 C CA . TYR A 1 378 ? -11.527 18.428 20.156 1.00 88.50 378 TYR A CA 1
ATOM 3067 C C . TYR A 1 378 ? -10.530 17.694 21.063 1.00 88.50 378 TYR A C 1
ATOM 3069 O O . TYR A 1 378 ? -10.241 16.524 20.825 1.00 88.50 378 TYR A O 1
ATOM 3077 N N . PRO A 1 379 ? -10.038 18.308 22.153 1.00 87.88 379 PRO A N 1
ATOM 3078 C CA . PRO A 1 379 ? -9.026 17.678 22.998 1.00 87.88 379 PRO A CA 1
ATOM 3079 C C . PRO A 1 379 ? -9.551 16.438 23.726 1.00 87.88 379 PRO A C 1
ATOM 3081 O O . PRO A 1 379 ? -8.780 15.516 23.974 1.00 87.88 379 PRO A O 1
ATOM 3084 N N . ASN A 1 380 ? -10.846 16.409 24.055 1.00 92.69 380 ASN A N 1
ATOM 3085 C CA . ASN A 1 380 ? -11.524 15.287 24.694 1.00 92.69 380 ASN A CA 1
ATOM 3086 C C . ASN A 1 380 ? -12.855 15.042 23.995 1.00 92.69 380 ASN A C 1
ATOM 3088 O O . ASN A 1 380 ? -13.591 15.993 23.732 1.00 92.69 380 ASN A O 1
ATOM 3092 N N . VAL A 1 381 ? -13.153 13.776 23.733 1.00 95.25 381 VAL A N 1
ATOM 3093 C CA . VAL A 1 381 ? -14.379 13.342 23.061 1.00 95.25 381 VAL A CA 1
ATOM 3094 C C . VAL A 1 381 ? -14.953 12.147 23.805 1.00 95.25 381 VAL A C 1
ATOM 3096 O O . VAL A 1 381 ? -14.212 11.348 24.387 1.00 95.25 381 VAL A O 1
ATOM 3099 N N . THR A 1 382 ? -16.273 12.023 23.799 1.00 97.50 382 THR A N 1
ATOM 3100 C CA . THR A 1 382 ? -16.976 10.859 24.335 1.00 97.50 382 THR A CA 1
ATOM 3101 C C . THR A 1 382 ? -17.491 10.019 23.182 1.00 97.50 382 THR A C 1
ATOM 3103 O O . THR A 1 382 ? -18.228 10.494 22.318 1.00 97.50 382 THR A O 1
ATOM 3106 N N . ILE A 1 383 ? -17.090 8.754 23.176 1.00 98.06 383 ILE A N 1
ATOM 3107 C CA . ILE A 1 383 ? -17.475 7.771 22.173 1.00 98.06 383 ILE A CA 1
ATOM 3108 C C . ILE A 1 383 ? -18.532 6.866 22.778 1.00 98.06 383 ILE A C 1
ATOM 3110 O O . ILE A 1 383 ? -18.263 6.175 23.756 1.00 98.06 383 ILE A O 1
ATOM 3114 N N . SER A 1 384 ? -19.725 6.867 22.194 1.00 97.88 384 SER A N 1
ATOM 3115 C CA . SER A 1 384 ? -20.818 5.989 22.592 1.00 97.88 384 SER A CA 1
ATOM 3116 C C . SER A 1 384 ? -20.844 4.766 21.690 1.00 97.88 384 SER A C 1
ATOM 3118 O O . SER A 1 384 ? -21.014 4.892 20.477 1.00 97.88 384 SER A O 1
ATOM 3120 N N . ILE A 1 385 ? -20.653 3.585 22.272 1.00 97.31 385 ILE A N 1
ATOM 3121 C CA . ILE A 1 385 ? -20.533 2.312 21.557 1.00 97.31 385 ILE A CA 1
ATOM 3122 C C . ILE A 1 385 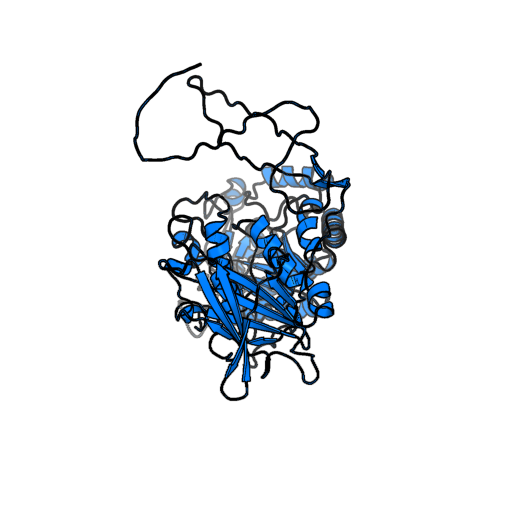? -21.763 1.464 21.867 1.00 97.31 385 ILE A C 1
ATOM 3124 O O . ILE A 1 385 ? -21.953 1.056 23.009 1.00 97.31 385 ILE A O 1
ATOM 3128 N N . ASN A 1 386 ? -22.586 1.165 20.868 1.00 95.69 386 ASN A N 1
ATOM 3129 C CA . ASN A 1 386 ? -23.700 0.231 20.996 1.00 95.69 386 ASN A CA 1
ATOM 3130 C C . ASN A 1 386 ? -23.164 -1.206 21.051 1.00 95.69 386 ASN A C 1
ATOM 3132 O O . ASN A 1 386 ? -22.723 -1.761 20.044 1.00 95.69 386 ASN A O 1
ATOM 3136 N N . THR A 1 387 ? -23.201 -1.813 22.234 1.00 93.56 387 THR A N 1
ATOM 3137 C CA . THR A 1 387 ? -22.684 -3.169 22.462 1.00 93.56 387 THR A CA 1
ATOM 3138 C C . THR A 1 387 ? -23.741 -4.245 22.230 1.00 93.56 387 THR A C 1
ATOM 3140 O O . THR A 1 387 ? -23.393 -5.405 22.030 1.00 93.56 387 THR A O 1
ATOM 3143 N N . SER A 1 388 ? -25.023 -3.871 22.221 1.00 89.00 388 SER A N 1
ATOM 3144 C CA . SER A 1 388 ? -26.157 -4.804 22.145 1.00 89.00 388 SER A CA 1
ATOM 3145 C C . SER A 1 388 ? -26.608 -5.185 20.736 1.00 89.00 388 SER A C 1
ATOM 3147 O O . SER A 1 388 ? -27.274 -6.204 20.568 1.00 89.00 388 SER A O 1
ATOM 3149 N N . ASP A 1 389 ? -26.274 -4.382 19.727 1.00 88.12 389 ASP A N 1
ATOM 3150 C CA . ASP A 1 389 ? -26.846 -4.524 18.389 1.00 88.12 389 ASP A CA 1
ATOM 3151 C C . ASP A 1 389 ? -25.775 -4.317 17.315 1.00 88.12 389 ASP A C 1
ATOM 3153 O O . ASP A 1 389 ? -25.223 -3.232 17.139 1.00 88.12 389 ASP A O 1
ATOM 3157 N N . GLY A 1 390 ? -25.449 -5.405 16.615 1.00 84.06 390 GLY A N 1
ATOM 3158 C CA . GLY A 1 390 ? -24.594 -5.390 15.433 1.00 84.06 390 GLY A CA 1
ATOM 3159 C C . GLY A 1 390 ? -23.085 -5.301 15.681 1.00 84.06 390 GLY A C 1
ATOM 3160 O O . GLY A 1 390 ? -22.335 -5.477 14.723 1.00 84.06 390 GLY A O 1
ATOM 3161 N N . LEU A 1 391 ? -22.595 -5.077 16.903 1.00 92.12 391 LEU A N 1
ATOM 3162 C CA . LEU A 1 391 ? -21.145 -5.026 17.148 1.00 92.12 391 LEU A CA 1
ATOM 3163 C C . LEU A 1 391 ? -20.506 -6.412 17.335 1.00 92.12 391 LEU A C 1
ATOM 3165 O O . LEU A 1 391 ? -19.389 -6.630 16.873 1.00 92.12 391 LEU A O 1
ATOM 3169 N N . PHE A 1 392 ? -21.221 -7.352 17.953 1.00 94.25 392 PHE A N 1
ATOM 3170 C CA . PHE A 1 392 ? -20.746 -8.709 18.242 1.00 94.25 392 PHE A CA 1
ATOM 3171 C C . PHE A 1 392 ? -21.718 -9.767 17.715 1.00 94.25 392 PHE A C 1
ATOM 3173 O O . PHE A 1 392 ? -22.884 -9.472 17.440 1.00 94.25 392 PHE A O 1
ATOM 3180 N N . GLU A 1 393 ? -21.245 -11.005 17.560 1.00 91.00 393 GLU A N 1
ATOM 3181 C CA . GLU A 1 393 ? -22.134 -12.132 17.265 1.00 91.00 393 GLU A CA 1
ATOM 3182 C C . GLU A 1 393 ? -23.042 -12.472 18.467 1.00 91.00 393 GLU A C 1
ATOM 3184 O O . GLU A 1 393 ? -22.696 -12.181 19.616 1.00 91.00 393 GLU A O 1
ATOM 3189 N N . PRO A 1 394 ? -24.216 -13.092 18.238 1.00 88.25 394 PRO A N 1
ATOM 3190 C CA . PRO A 1 394 ? -25.096 -13.514 19.324 1.00 88.25 394 PRO A CA 1
ATOM 3191 C C . PRO A 1 394 ? -24.396 -14.446 20.324 1.00 88.25 394 PRO A C 1
ATOM 3193 O O . PRO A 1 394 ? -23.675 -15.360 19.932 1.00 88.25 394 PRO A O 1
ATOM 3196 N N . GLY A 1 395 ? -24.674 -14.260 21.618 1.00 85.56 395 GLY A N 1
ATOM 3197 C CA . GLY A 1 395 ? -24.159 -15.119 22.694 1.00 85.56 395 GLY A CA 1
ATOM 3198 C C . GLY A 1 395 ? -22.885 -14.621 23.382 1.00 85.56 395 GLY A C 1
ATOM 3199 O O . GLY A 1 395 ? -22.410 -15.282 24.301 1.00 85.56 395 GLY A O 1
ATOM 3200 N N . ILE A 1 396 ? -22.353 -13.462 22.984 1.00 91.25 396 ILE A N 1
ATOM 3201 C CA . ILE A 1 396 ? -21.270 -12.791 23.711 1.00 91.25 396 ILE A CA 1
ATOM 3202 C C . ILE A 1 396 ? -21.807 -12.162 25.000 1.00 91.25 396 ILE A C 1
ATOM 3204 O O . ILE A 1 396 ? -22.849 -11.506 24.995 1.00 91.25 396 ILE A O 1
ATOM 3208 N N . ASP A 1 397 ? -21.087 -12.363 26.106 1.00 88.06 397 ASP A N 1
ATOM 3209 C CA . ASP A 1 397 ? -21.391 -11.717 27.382 1.00 88.06 397 ASP A CA 1
ATOM 3210 C C . ASP A 1 397 ? -21.023 -10.230 27.324 1.00 88.06 397 ASP A C 1
ATOM 3212 O O . ASP A 1 397 ? -19.863 -9.837 27.449 1.00 88.06 397 ASP A O 1
ATOM 3216 N N . LEU A 1 398 ? -22.040 -9.396 27.126 1.00 86.31 398 LEU A N 1
ATOM 3217 C CA . LEU A 1 398 ? -21.888 -7.948 27.013 1.00 86.31 398 LEU A CA 1
ATOM 3218 C C . LEU A 1 398 ? -21.602 -7.261 28.356 1.00 86.31 398 LEU A C 1
ATOM 3220 O O . LEU A 1 398 ? -21.260 -6.079 28.359 1.00 86.31 398 LEU A O 1
ATOM 3224 N N . GLN A 1 399 ? -21.748 -7.961 29.489 1.00 84.69 399 GLN A N 1
ATOM 3225 C CA . GLN A 1 399 ? -21.491 -7.389 30.817 1.00 84.69 399 GLN A CA 1
ATOM 3226 C C . GLN A 1 399 ? -20.002 -7.384 31.172 1.00 84.69 399 GLN A C 1
ATOM 3228 O O . GLN A 1 399 ? -19.585 -6.623 32.043 1.00 84.69 399 GLN A O 1
ATOM 3233 N N . ASN A 1 400 ? -19.205 -8.214 30.497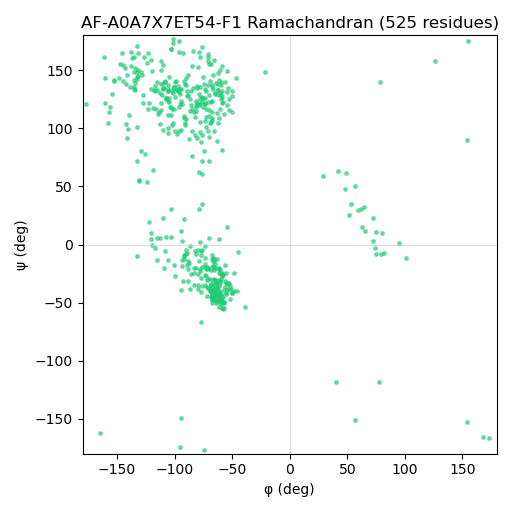 1.00 90.69 400 ASN A N 1
ATOM 3234 C CA . ASN A 1 400 ? -17.789 -8.407 30.784 1.00 90.69 400 ASN A CA 1
ATOM 3235 C C . ASN A 1 400 ? -16.921 -8.134 29.547 1.00 90.69 400 ASN A C 1
ATOM 3237 O O . ASN A 1 400 ? -16.135 -8.979 29.122 1.00 90.69 400 ASN A O 1
ATOM 3241 N N . LEU A 1 401 ? -17.088 -6.957 28.943 1.00 94.62 401 LEU A N 1
ATOM 3242 C CA . LEU A 1 401 ? -16.242 -6.511 27.837 1.00 94.62 401 LEU A CA 1
ATOM 3243 C C . LEU A 1 401 ? -14.958 -5.861 28.372 1.00 94.62 401 LEU A C 1
ATOM 3245 O O . LEU A 1 401 ? -15.009 -5.024 29.272 1.00 94.62 401 LEU A O 1
ATOM 3249 N N . ASP A 1 402 ? -13.814 -6.215 27.787 1.00 97.06 402 ASP A N 1
ATOM 3250 C CA . ASP A 1 402 ? -12.545 -5.511 27.995 1.00 97.06 402 ASP A CA 1
ATOM 3251 C C . ASP A 1 402 ? -12.429 -4.394 26.949 1.00 97.06 402 ASP A C 1
ATOM 3253 O O . ASP A 1 402 ? -12.687 -4.619 25.764 1.00 97.06 402 ASP A O 1
ATOM 3257 N N . ILE A 1 403 ? -12.072 -3.186 27.389 1.00 97.56 403 ILE A N 1
ATOM 3258 C CA . ILE A 1 403 ? -11.963 -1.992 26.545 1.00 97.56 403 ILE A CA 1
ATOM 3259 C C . ILE A 1 403 ? -10.590 -1.390 26.760 1.00 97.56 403 ILE A C 1
ATOM 3261 O O . ILE A 1 403 ? -10.229 -1.024 27.881 1.00 97.56 403 ILE A O 1
ATOM 3265 N N . ARG A 1 404 ? -9.819 -1.267 25.683 1.00 97.88 404 ARG A N 1
ATOM 3266 C CA . ARG A 1 404 ? -8.447 -0.770 25.751 1.00 97.88 404 ARG A CA 1
ATOM 3267 C C . ARG A 1 404 ? -8.131 0.184 24.622 1.00 97.88 404 ARG A C 1
ATOM 3269 O O . ARG A 1 404 ? -8.681 0.087 23.528 1.00 97.88 404 ARG A O 1
ATOM 3276 N N . ASP A 1 405 ? -7.182 1.065 24.883 1.00 97.00 405 ASP A N 1
ATOM 3277 C CA . ASP A 1 405 ? -6.470 1.780 23.837 1.00 97.00 405 ASP A CA 1
ATOM 3278 C C . ASP A 1 405 ? -5.495 0.798 23.170 1.00 97.00 405 ASP A C 1
ATOM 3280 O O . ASP A 1 405 ? -4.670 0.177 23.840 1.00 97.00 405 ASP A O 1
ATOM 3284 N N . ALA A 1 406 ? -5.619 0.598 21.861 1.00 96.62 406 ALA A N 1
ATOM 3285 C CA . ALA A 1 406 ? -4.848 -0.407 21.139 1.00 96.62 406 ALA A CA 1
ATOM 3286 C C . ALA A 1 406 ? -3.391 0.009 20.883 1.00 96.62 406 ALA A C 1
ATOM 3288 O O . ALA A 1 406 ? -2.556 -0.863 20.649 1.00 96.62 406 ALA A O 1
ATOM 3289 N N . GLU A 1 407 ? -3.069 1.306 20.951 1.00 93.25 407 GLU A N 1
ATOM 3290 C CA . GLU A 1 407 ? -1.688 1.789 20.830 1.00 93.25 407 GLU A CA 1
ATOM 3291 C C . GLU A 1 407 ? -0.896 1.545 22.125 1.00 93.25 407 GLU A C 1
ATOM 3293 O O . GLU A 1 407 ? 0.294 1.233 22.077 1.00 93.25 407 GLU A O 1
ATOM 3298 N N . THR A 1 408 ? -1.548 1.668 23.285 1.00 93.38 408 THR A N 1
ATOM 3299 C CA . THR A 1 408 ? -0.904 1.615 24.613 1.00 93.38 408 THR A CA 1
ATOM 3300 C C . THR A 1 408 ? -1.215 0.348 25.413 1.00 93.38 408 THR A C 1
ATOM 3302 O O . THR A 1 408 ? -0.495 0.014 26.353 1.00 93.38 408 THR A O 1
ATOM 3305 N N . GLY A 1 409 ? -2.294 -0.361 25.080 1.00 94.56 409 GLY A N 1
ATOM 3306 C CA . GLY A 1 409 ? -2.823 -1.500 25.836 1.00 94.56 409 GLY A CA 1
ATOM 3307 C C . GLY A 1 409 ? -3.500 -1.124 27.160 1.00 94.56 409 GLY A C 1
ATOM 3308 O O . GLY A 1 409 ? -3.918 -2.021 27.906 1.00 94.56 409 GLY A O 1
ATOM 3309 N N . HIS A 1 410 ? -3.601 0.172 27.479 1.00 95.44 410 HIS A N 1
ATOM 3310 C CA . HIS A 1 410 ? -4.233 0.654 28.702 1.00 95.44 410 HIS A CA 1
ATOM 3311 C C . HIS A 1 410 ? -5.732 0.392 28.686 1.00 95.44 410 HIS A C 1
ATOM 3313 O O . HIS A 1 410 ? -6.397 0.644 27.684 1.00 95.44 410 HIS A O 1
ATOM 3319 N N . ALA A 1 411 ? -6.259 -0.063 29.823 1.00 96.81 411 ALA A N 1
ATOM 3320 C CA . ALA A 1 411 ? -7.696 -0.151 30.029 1.00 96.81 411 ALA A CA 1
ATOM 3321 C C . ALA A 1 411 ? -8.322 1.248 29.965 1.00 96.81 411 ALA A C 1
ATOM 3323 O O . ALA A 1 411 ? -7.821 2.190 30.585 1.00 96.81 411 ALA A O 1
ATOM 3324 N N . LEU A 1 412 ? -9.417 1.364 29.222 1.00 96.62 412 LEU A N 1
ATOM 3325 C CA . LEU A 1 412 ? -10.225 2.571 29.130 1.00 96.62 412 LEU A CA 1
ATOM 3326 C C . LEU A 1 412 ? -11.458 2.410 30.017 1.00 96.62 412 LEU A C 1
ATOM 3328 O O . LEU A 1 412 ? -12.103 1.363 30.024 1.00 96.62 412 LEU A O 1
ATOM 3332 N N . ALA A 1 413 ? -11.786 3.454 30.777 1.00 94.62 413 ALA A N 1
ATOM 3333 C CA . ALA A 1 413 ? -12.997 3.461 31.582 1.00 94.62 413 ALA A CA 1
ATOM 3334 C C . ALA A 1 413 ? -14.217 3.631 30.666 1.00 94.62 413 ALA A C 1
ATOM 3336 O O . ALA A 1 413 ? -14.322 4.627 29.950 1.00 94.62 413 ALA A O 1
ATOM 3337 N N . GLY A 1 414 ? -15.121 2.655 30.705 1.00 92.44 414 GLY A N 1
ATOM 3338 C CA . GLY A 1 414 ? -16.405 2.701 30.018 1.00 92.44 414 GLY A CA 1
ATOM 3339 C C . GLY A 1 414 ? -17.554 2.843 31.010 1.00 92.44 414 GLY A C 1
ATOM 3340 O O . GLY A 1 414 ? -17.596 2.131 32.015 1.00 92.44 414 GLY A O 1
ATOM 3341 N N . GLN A 1 415 ? -18.500 3.737 30.735 1.00 95.00 415 GLN A N 1
ATOM 3342 C CA . GLN A 1 415 ? -19.739 3.857 31.500 1.00 95.00 415 GLN A CA 1
ATOM 3343 C C . GLN A 1 415 ? -20.885 3.199 30.729 1.00 95.00 415 GLN A C 1
ATOM 3345 O O . GLN A 1 415 ? -21.248 3.631 29.637 1.00 95.00 415 GLN A O 1
ATOM 3350 N N . GLY A 1 416 ? -21.459 2.140 31.301 1.00 93.75 416 GLY A N 1
ATOM 3351 C CA . GLY A 1 416 ? -22.637 1.487 30.738 1.00 93.75 416 GLY A CA 1
ATOM 3352 C C . GLY A 1 416 ? -23.887 2.356 30.882 1.00 93.75 416 GLY A C 1
ATOM 3353 O O . GLY A 1 416 ? -24.128 2.928 31.948 1.00 93.75 416 GLY A O 1
ATOM 3354 N N . ARG A 1 417 ? -24.709 2.422 29.833 1.00 94.94 417 ARG A N 1
ATOM 3355 C CA . ARG A 1 417 ? -26.052 3.014 29.882 1.00 94.94 417 ARG A CA 1
ATOM 3356 C C . ARG A 1 417 ? -27.031 2.242 29.005 1.00 94.94 417 ARG A C 1
ATOM 3358 O O . ARG A 1 417 ? -26.650 1.669 27.988 1.00 94.94 417 ARG A O 1
ATOM 3365 N N . GLU A 1 418 ? -28.304 2.278 29.370 1.00 94.06 418 GLU A N 1
ATOM 3366 C CA . GLU A 1 418 ? -29.394 1.753 28.547 1.00 94.06 418 GLU A CA 1
ATOM 3367 C C . GLU A 1 418 ? -30.184 2.907 27.930 1.00 94.06 418 GLU A C 1
ATOM 3369 O O . GLU A 1 418 ? -30.456 3.916 28.585 1.00 94.06 418 GLU A O 1
ATOM 3374 N N . SER A 1 419 ? -30.543 2.781 26.656 1.00 93.94 419 SER A N 1
ATOM 3375 C CA . SER A 1 419 ? -31.355 3.771 25.951 1.00 93.94 419 SER A CA 1
ATOM 3376 C C . SER A 1 419 ? -32.098 3.100 24.803 1.00 93.94 419 SER A C 1
ATOM 3378 O O . SER A 1 419 ? -31.498 2.358 24.033 1.00 93.94 419 SER A O 1
ATOM 3380 N N . GLU A 1 420 ? -33.413 3.319 24.717 1.00 92.25 420 GLU A N 1
ATOM 3381 C CA . GLU A 1 420 ? -34.267 2.788 23.638 1.00 92.25 420 GLU A CA 1
ATOM 3382 C C . GLU A 1 420 ? -34.155 1.261 23.431 1.00 92.25 420 GLU A C 1
ATOM 3384 O O . GLU A 1 420 ? -34.231 0.756 22.315 1.00 92.25 420 GLU A O 1
ATOM 3389 N N . GLY A 1 421 ? -33.963 0.505 24.519 1.00 90.88 421 GLY A N 1
ATOM 3390 C CA . GLY A 1 421 ? -33.808 -0.955 24.465 1.00 90.88 421 GLY A CA 1
ATOM 3391 C C . GLY A 1 421 ? -32.446 -1.434 23.950 1.00 90.88 421 GLY A C 1
ATOM 3392 O O . GLY A 1 421 ? -32.285 -2.624 23.694 1.00 90.88 421 GLY A O 1
ATOM 3393 N N . LYS A 1 422 ? -31.474 -0.526 23.812 1.00 93.44 422 LYS A N 1
ATOM 3394 C CA . LYS A 1 422 ? -30.081 -0.812 23.463 1.00 93.44 422 LYS A CA 1
ATOM 3395 C C . LYS A 1 422 ? -29.162 -0.529 24.650 1.00 93.44 422 LYS A C 1
ATOM 3397 O O . LYS A 1 422 ? -29.423 0.367 25.458 1.00 93.44 422 LYS A O 1
ATOM 3402 N N . THR A 1 423 ? -28.065 -1.271 24.730 1.00 93.75 423 THR A N 1
ATOM 3403 C CA . THR A 1 423 ? -26.986 -1.063 25.700 1.00 93.75 423 THR A CA 1
ATOM 3404 C C . THR A 1 423 ? -25.830 -0.343 25.023 1.00 93.75 423 THR A C 1
ATOM 3406 O O . THR A 1 423 ? -25.365 -0.751 23.956 1.00 93.75 423 THR A O 1
ATOM 3409 N N . PHE A 1 424 ? -25.360 0.720 25.666 1.00 96.06 424 PHE A N 1
ATOM 3410 C CA . PHE A 1 424 ? -24.230 1.517 25.222 1.00 96.06 424 PHE A CA 1
ATOM 3411 C C . PHE A 1 424 ? -23.116 1.496 26.261 1.00 96.06 424 PHE A C 1
ATOM 3413 O O . PHE A 1 424 ? -23.372 1.427 27.465 1.00 96.06 424 PHE A O 1
ATOM 3420 N N . CYS A 1 425 ? -21.885 1.605 25.781 1.00 96.62 425 CYS A N 1
ATOM 3421 C CA . CYS A 1 425 ? -20.713 1.895 26.581 1.00 96.62 425 CYS A CA 1
ATOM 3422 C C . CYS A 1 425 ? -20.131 3.236 26.133 1.00 96.62 425 CYS A C 1
ATOM 3424 O O . CYS A 1 425 ? -19.706 3.369 24.984 1.00 96.62 425 CYS A O 1
ATOM 3426 N N . ASP A 1 426 ? -20.133 4.215 27.032 1.00 97.50 426 ASP A N 1
ATOM 3427 C CA . ASP A 1 426 ? -19.572 5.536 26.775 1.00 97.50 426 ASP A CA 1
ATOM 3428 C C . ASP A 1 426 ? -18.122 5.583 27.269 1.00 97.50 426 ASP A C 1
ATOM 3430 O O . ASP A 1 426 ? -17.848 5.312 28.440 1.00 97.50 426 ASP A O 1
ATOM 3434 N N . VAL A 1 427 ? -17.192 5.915 26.374 1.00 97.50 427 VAL A N 1
ATOM 3435 C CA . VAL A 1 427 ? -15.749 5.957 26.638 1.00 97.50 427 VAL A CA 1
ATOM 3436 C C . VAL A 1 427 ? -15.226 7.353 26.329 1.00 97.50 427 VAL A C 1
ATOM 3438 O O . VAL A 1 427 ? -15.336 7.827 25.198 1.00 97.50 427 VAL A O 1
ATOM 3441 N N . SER A 1 428 ? -14.629 8.015 27.317 1.00 96.56 428 SER A N 1
ATOM 3442 C CA . SER A 1 428 ? -13.966 9.305 27.108 1.00 96.56 428 SER A CA 1
ATOM 3443 C C . SER A 1 428 ? -12.512 9.099 26.696 1.00 96.56 428 SER A C 1
ATOM 3445 O O . SER A 1 428 ? -11.760 8.400 27.376 1.00 96.56 428 SER A O 1
ATOM 3447 N N . VAL A 1 429 ? -12.101 9.732 25.599 1.00 95.25 429 VAL A N 1
ATOM 3448 C CA . VAL A 1 429 ? -10.729 9.657 25.081 1.00 95.25 429 VAL A CA 1
ATOM 3449 C C . VAL A 1 429 ? -10.196 11.043 24.738 1.00 95.25 429 VAL A C 1
ATOM 3451 O O . VAL A 1 429 ? -10.931 11.912 24.269 1.00 95.25 429 VAL A O 1
ATOM 3454 N N . ALA A 1 430 ? -8.899 11.243 24.968 1.00 93.38 430 ALA A N 1
ATOM 3455 C CA . ALA A 1 430 ? -8.209 12.476 24.612 1.00 93.38 430 ALA A CA 1
ATOM 3456 C C . ALA A 1 430 ? -7.559 12.344 23.228 1.00 93.38 430 ALA A C 1
ATOM 3458 O O . ALA A 1 430 ? -6.706 11.469 23.048 1.00 93.38 430 ALA A O 1
ATOM 3459 N N . ILE A 1 431 ? -7.931 13.205 22.275 1.00 89.62 431 ILE A N 1
ATOM 3460 C CA . ILE A 1 431 ? -7.470 13.166 20.872 1.00 89.62 431 ILE A CA 1
ATOM 3461 C C . ILE A 1 431 ? -7.036 14.572 20.406 1.00 89.62 431 ILE A C 1
ATOM 3463 O O . ILE A 1 431 ? -7.750 15.210 19.635 1.00 89.62 431 ILE A O 1
ATOM 3467 N N . PRO A 1 432 ? -5.898 15.102 20.890 1.00 77.50 432 PRO A N 1
ATOM 3468 C CA . PRO A 1 432 ? -5.453 16.451 20.534 1.00 77.50 432 PRO A CA 1
ATOM 3469 C C . PRO A 1 432 ? -4.963 16.542 19.078 1.00 77.50 432 PRO A C 1
ATOM 3471 O O . PRO A 1 432 ? -4.583 15.539 18.494 1.00 77.50 432 PRO A O 1
ATOM 3474 N N . ASP A 1 433 ? -4.897 17.752 18.519 1.00 78.69 433 ASP A N 1
ATOM 3475 C CA . ASP A 1 433 ? -4.059 18.097 17.354 1.00 78.69 433 ASP A CA 1
ATOM 3476 C C . ASP A 1 433 ? -4.258 17.279 16.058 1.00 78.69 433 ASP A C 1
ATOM 3478 O O . ASP A 1 433 ? -3.288 16.857 15.428 1.00 78.69 433 ASP A O 1
ATOM 3482 N N . GLN A 1 434 ? -5.503 17.124 15.596 1.00 79.31 434 GLN A N 1
ATOM 3483 C CA . GLN A 1 434 ? -5.840 16.438 14.329 1.00 79.31 434 GLN A CA 1
ATOM 3484 C C . GLN A 1 434 ? -5.426 14.953 14.291 1.00 79.31 434 GLN A C 1
ATOM 3486 O O . GLN A 1 434 ? -5.071 14.399 13.245 1.00 79.31 434 GLN A O 1
ATOM 3491 N N . ASP A 1 435 ? -5.433 14.323 15.463 1.00 88.62 435 ASP A N 1
ATOM 3492 C CA . ASP A 1 435 ? -4.958 12.966 15.702 1.00 88.62 435 ASP A CA 1
ATOM 3493 C C . ASP A 1 435 ? -6.100 11.928 15.643 1.00 88.62 435 ASP A C 1
ATOM 3495 O O . ASP A 1 435 ? -7.253 12.217 15.309 1.00 88.62 435 ASP A O 1
ATOM 3499 N N . TYR A 1 436 ? -5.772 10.686 15.976 1.00 95.12 436 TYR A N 1
ATOM 3500 C CA . TYR A 1 436 ? -6.702 9.582 16.128 1.00 95.12 436 TYR A CA 1
ATOM 3501 C C . TYR A 1 436 ? -6.461 8.811 17.432 1.00 95.12 436 TYR A C 1
ATOM 3503 O O . TYR A 1 436 ? -5.403 8.900 18.066 1.00 95.12 436 TYR A O 1
ATOM 3511 N N . ARG A 1 437 ? -7.445 7.995 17.811 1.00 96.69 437 ARG A N 1
ATOM 3512 C CA . ARG A 1 437 ? -7.293 6.912 18.791 1.00 96.69 437 ARG A CA 1
ATOM 3513 C C . ARG A 1 437 ? -7.842 5.616 18.234 1.00 96.69 437 ARG A C 1
ATOM 3515 O O . ARG A 1 437 ? -8.800 5.613 17.464 1.00 96.69 437 ARG A O 1
ATOM 3522 N N . ILE A 1 438 ? -7.234 4.513 18.649 1.00 97.62 438 ILE A N 1
ATOM 3523 C CA . ILE A 1 438 ? -7.685 3.174 18.285 1.00 97.62 438 ILE A CA 1
ATOM 3524 C C . ILE A 1 438 ? -8.166 2.495 19.555 1.00 97.62 438 ILE A C 1
ATOM 3526 O O . ILE A 1 438 ? -7.378 2.243 20.460 1.00 97.62 438 ILE A O 1
ATOM 3530 N N . ILE A 1 439 ? -9.460 2.210 19.624 1.00 98.25 439 ILE A N 1
ATOM 3531 C CA . ILE A 1 439 ? -10.077 1.511 20.748 1.00 98.25 439 ILE A CA 1
ATOM 3532 C C . ILE A 1 439 ? -10.303 0.066 20.321 1.00 98.25 439 ILE A C 1
ATOM 3534 O O . ILE A 1 439 ? -10.854 -0.183 19.251 1.00 98.25 439 ILE A O 1
ATOM 3538 N N . ILE A 1 440 ? -9.914 -0.893 21.152 1.00 98.25 440 ILE A N 1
ATOM 3539 C CA . ILE A 1 440 ? -10.306 -2.293 20.994 1.00 98.25 440 ILE A CA 1
ATOM 3540 C C . ILE A 1 440 ? -11.297 -2.668 22.094 1.00 98.25 440 ILE A C 1
ATOM 3542 O O . ILE A 1 440 ? -11.099 -2.319 23.258 1.00 98.25 440 ILE A O 1
ATOM 3546 N N . ILE A 1 441 ? -12.372 -3.354 21.713 1.00 98.06 441 ILE A N 1
ATOM 3547 C CA . ILE A 1 441 ? -13.439 -3.796 22.613 1.00 98.06 441 ILE A CA 1
ATOM 3548 C C . ILE A 1 441 ? -13.877 -5.215 22.260 1.00 98.06 441 ILE A C 1
ATOM 3550 O O . ILE A 1 441 ? -14.067 -5.536 21.087 1.00 98.06 441 ILE A O 1
ATOM 3554 N N . GLY A 1 442 ? -14.050 -6.077 23.255 1.00 97.31 442 GLY A N 1
ATOM 3555 C CA . GLY A 1 442 ? -14.474 -7.459 23.037 1.00 97.31 442 GLY A CA 1
ATOM 3556 C C . GLY A 1 442 ? -14.435 -8.295 24.306 1.00 97.31 442 GLY A C 1
ATOM 3557 O O . GLY A 1 442 ? -14.287 -7.757 25.402 1.00 97.31 442 GLY A O 1
ATOM 3558 N N . THR A 1 443 ? -14.540 -9.616 24.160 1.00 96.62 443 THR A N 1
ATOM 3559 C CA . THR A 1 443 ? -14.298 -10.526 25.290 1.00 96.62 443 THR A CA 1
ATOM 3560 C C . THR A 1 443 ? -12.845 -10.396 25.767 1.00 96.62 443 THR A C 1
ATOM 3562 O O . THR A 1 443 ? -11.958 -10.155 24.939 1.00 96.62 443 THR A O 1
ATOM 3565 N N . PRO A 1 444 ? -12.551 -10.563 27.070 1.00 96.31 444 PRO A N 1
ATOM 3566 C CA . PRO A 1 444 ? -11.192 -10.413 27.594 1.00 96.31 444 PRO A CA 1
ATOM 3567 C C . PRO A 1 444 ? -10.171 -11.303 26.873 1.00 96.31 444 PRO A C 1
ATOM 3569 O O . PRO A 1 444 ? -9.055 -10.874 26.577 1.00 96.31 444 PRO A O 1
ATOM 3572 N N . GLU A 1 445 ? -10.559 -12.532 26.534 1.00 95.44 445 GLU A N 1
ATOM 3573 C CA . GLU A 1 445 ? -9.729 -13.481 25.796 1.00 95.44 445 GLU A CA 1
ATOM 3574 C C . GLU A 1 445 ? -9.442 -13.000 24.370 1.00 95.44 445 GLU A C 1
ATOM 3576 O O . GLU A 1 445 ? -8.286 -13.022 23.942 1.00 95.44 445 GLU A O 1
ATOM 3581 N N . ALA A 1 446 ? -10.463 -12.524 23.649 1.00 96.44 446 ALA A N 1
ATOM 3582 C CA . ALA A 1 446 ? -10.302 -12.060 22.273 1.00 96.44 446 ALA A CA 1
ATOM 3583 C C . ALA A 1 446 ? -9.517 -10.742 22.197 1.00 96.44 446 ALA A C 1
ATOM 3585 O O . ALA A 1 446 ? -8.684 -10.576 21.306 1.00 96.44 446 ALA A O 1
ATOM 3586 N N . VAL A 1 447 ? -9.723 -9.824 23.149 1.00 97.00 447 VAL A N 1
ATOM 3587 C CA . VAL A 1 447 ? -8.932 -8.586 23.271 1.00 97.00 447 VAL A CA 1
ATOM 3588 C C . VAL A 1 447 ? -7.468 -8.913 23.557 1.00 97.00 447 VAL A C 1
ATOM 3590 O O . VAL A 1 447 ? -6.580 -8.341 22.926 1.00 97.00 447 VAL A O 1
ATOM 3593 N N . LYS A 1 448 ? -7.198 -9.872 24.449 1.00 95.19 448 LYS A N 1
ATOM 3594 C CA . LYS A 1 448 ? -5.836 -10.328 24.752 1.00 95.19 448 LYS A CA 1
ATOM 3595 C C . LYS A 1 448 ? -5.145 -10.981 23.553 1.00 95.19 448 LYS A C 1
ATOM 3597 O O . LYS A 1 448 ? -3.946 -10.788 23.389 1.00 95.19 448 LYS A O 1
ATOM 3602 N N . GLU A 1 449 ? -5.858 -11.760 22.739 1.00 94.38 449 GLU A N 1
ATOM 3603 C CA . GLU A 1 449 ? -5.292 -12.350 21.515 1.00 94.38 449 GLU A CA 1
ATOM 3604 C C . GLU A 1 449 ? -4.999 -11.279 20.455 1.00 94.38 449 GLU A C 1
ATOM 3606 O O . GLU A 1 449 ? -3.964 -11.323 19.789 1.00 94.38 449 GLU A O 1
ATOM 3611 N N . ALA A 1 450 ? -5.905 -10.312 20.312 1.00 94.44 450 ALA A N 1
ATOM 3612 C CA . ALA A 1 450 ? -5.821 -9.272 19.298 1.00 94.44 450 ALA A CA 1
ATOM 3613 C C . ALA A 1 450 ? -4.830 -8.145 19.638 1.00 94.44 450 ALA A C 1
ATOM 3615 O O . ALA A 1 450 ? -4.378 -7.439 18.734 1.00 94.44 450 ALA A O 1
ATOM 3616 N N . LEU A 1 451 ? -4.485 -7.962 20.915 1.00 91.12 451 LEU A N 1
ATOM 3617 C CA . LEU A 1 451 ? -3.484 -6.995 21.354 1.00 91.12 451 LEU A CA 1
ATOM 3618 C C . LEU A 1 451 ? -2.105 -7.624 21.497 1.00 91.12 451 LEU A C 1
ATOM 3620 O O . LEU A 1 451 ? -1.906 -8.618 22.193 1.00 91.12 451 LEU A O 1
ATOM 3624 N N . HIS A 1 452 ? -1.101 -6.937 20.961 1.00 71.81 452 HIS A N 1
ATOM 3625 C CA . HIS A 1 452 ? 0.280 -7.211 21.322 1.00 71.81 452 HIS A CA 1
ATOM 3626 C C . HIS A 1 452 ? 0.672 -6.460 22.587 1.00 71.81 452 HIS A C 1
ATOM 3628 O O . HIS A 1 452 ? 1.397 -5.468 22.550 1.00 71.81 452 HIS A O 1
ATOM 3634 N N . THR A 1 453 ? 0.232 -6.942 23.745 1.00 61.34 453 THR A N 1
ATOM 3635 C CA . THR A 1 453 ? 0.888 -6.534 24.986 1.00 61.34 453 THR A CA 1
ATOM 3636 C C . THR A 1 453 ? 2.126 -7.398 25.151 1.00 61.34 453 THR A C 1
ATOM 3638 O O . THR A 1 453 ? 2.053 -8.509 25.683 1.00 61.34 453 THR A O 1
ATOM 3641 N N . LYS A 1 454 ? 3.282 -6.914 24.689 1.00 58.19 454 LYS A N 1
ATOM 3642 C CA . LYS A 1 454 ? 4.552 -7.485 25.138 1.00 58.19 454 LYS A CA 1
ATOM 3643 C C . LYS A 1 454 ? 4.604 -7.243 26.646 1.00 58.19 454 LYS A C 1
ATOM 3645 O O . LYS A 1 454 ? 4.755 -6.106 27.083 1.00 58.19 454 LYS A O 1
ATOM 3650 N N . SER A 1 455 ? 4.375 -8.281 27.449 1.00 46.28 455 SER A N 1
ATOM 3651 C CA . SER A 1 455 ? 4.492 -8.171 28.900 1.00 46.28 455 SER A CA 1
ATOM 3652 C C . SER A 1 455 ? 5.961 -7.912 29.216 1.00 46.28 455 SER A C 1
ATOM 3654 O O . SER A 1 455 ? 6.764 -8.844 29.204 1.00 46.28 455 SER A O 1
ATOM 3656 N N . ILE A 1 456 ? 6.325 -6.648 29.426 1.00 47.00 456 ILE A N 1
ATOM 3657 C CA . ILE A 1 456 ? 7.684 -6.297 29.822 1.00 47.00 456 ILE A CA 1
ATOM 3658 C C . ILE A 1 456 ? 7.863 -6.790 31.256 1.00 47.00 456 ILE A C 1
ATOM 3660 O O . ILE A 1 456 ? 7.218 -6.309 32.191 1.00 47.00 456 ILE A O 1
ATOM 3664 N N . SER A 1 457 ? 8.690 -7.813 31.408 1.00 41.03 457 SER A N 1
ATOM 3665 C CA . SER A 1 457 ? 8.983 -8.454 32.683 1.00 41.03 457 SER A CA 1
ATOM 3666 C C . SER A 1 457 ? 10.093 -7.686 33.399 1.00 41.03 457 SER A C 1
ATOM 3668 O O . SER A 1 457 ? 10.941 -7.049 32.771 1.00 41.03 457 SER A O 1
ATOM 3670 N N . ALA A 1 458 ? 10.136 -7.755 34.732 1.00 35.56 458 ALA A N 1
ATOM 3671 C CA . ALA A 1 458 ? 11.302 -7.263 35.465 1.00 35.56 458 ALA A CA 1
ATOM 3672 C C . ALA A 1 458 ? 12.559 -8.017 34.989 1.00 35.56 458 ALA A C 1
ATOM 3674 O O . ALA A 1 458 ? 12.579 -9.246 34.985 1.00 35.56 458 ALA A O 1
ATOM 3675 N N . GLY A 1 459 ? 13.597 -7.279 34.587 1.00 40.56 459 GLY A N 1
ATOM 3676 C CA . GLY A 1 459 ? 14.819 -7.839 34.000 1.00 40.56 459 GLY A CA 1
ATOM 3677 C C . GLY A 1 459 ? 14.916 -7.760 32.474 1.00 40.56 459 GLY A C 1
ATOM 3678 O O . GLY A 1 459 ? 16.022 -7.935 31.957 1.00 40.56 459 GLY A O 1
ATOM 3679 N N . ASP A 1 460 ? 13.834 -7.421 31.765 1.00 42.09 460 ASP A N 1
ATOM 3680 C CA . ASP A 1 460 ? 13.906 -7.154 30.327 1.00 42.09 460 ASP A CA 1
ATOM 3681 C C . ASP A 1 460 ? 14.767 -5.906 30.071 1.00 42.09 460 ASP A C 1
ATOM 3683 O O . ASP A 1 460 ? 14.603 -4.854 30.700 1.00 42.09 460 ASP A O 1
ATOM 3687 N N . GLY A 1 461 ? 15.737 -6.040 29.165 1.00 40.09 461 GLY A N 1
ATOM 3688 C CA . GLY A 1 461 ? 16.537 -4.921 28.683 1.00 40.09 461 GLY A CA 1
ATOM 3689 C C . GLY A 1 461 ? 15.763 -4.176 27.606 1.00 40.09 461 GLY A C 1
ATOM 3690 O O . GLY A 1 461 ? 15.429 -4.763 26.578 1.00 40.09 461 GLY A O 1
ATOM 3691 N N . ILE A 1 462 ? 15.494 -2.891 27.822 1.00 42.16 462 ILE A N 1
ATOM 3692 C CA . ILE A 1 462 ? 14.976 -2.023 26.764 1.00 42.16 462 ILE A CA 1
ATOM 3693 C C . ILE A 1 462 ? 16.173 -1.311 26.146 1.00 42.16 462 ILE A C 1
ATOM 3695 O O . ILE A 1 462 ? 16.915 -0.609 26.838 1.00 42.16 462 ILE A O 1
ATOM 3699 N N . LEU A 1 463 ? 16.362 -1.508 24.842 1.00 35.59 463 LEU A N 1
ATOM 3700 C CA . LEU A 1 463 ? 17.223 -0.642 24.053 1.00 35.59 463 LEU A CA 1
ATOM 3701 C C . LEU A 1 463 ? 16.421 0.634 23.785 1.00 35.59 463 LEU A C 1
ATOM 3703 O O . LEU A 1 463 ? 15.453 0.611 23.028 1.00 35.59 463 LEU A O 1
ATOM 3707 N N . VAL A 1 464 ? 16.766 1.716 24.476 1.00 35.31 464 VAL A N 1
ATOM 3708 C CA . VAL A 1 464 ? 16.231 3.042 24.162 1.00 35.31 464 VAL A CA 1
ATOM 3709 C C . VAL A 1 464 ? 17.206 3.655 23.174 1.00 35.31 464 VAL A C 1
ATOM 3711 O O . VAL A 1 464 ? 18.319 4.018 23.554 1.00 35.31 464 VAL A O 1
ATOM 3714 N N . ASP A 1 465 ? 16.811 3.688 21.906 1.00 31.80 465 ASP A N 1
ATOM 3715 C CA . ASP A 1 465 ? 17.579 4.370 20.876 1.00 31.80 465 ASP A CA 1
ATOM 3716 C C . ASP A 1 465 ? 17.216 5.857 20.919 1.00 31.80 465 ASP A C 1
ATOM 3718 O O . ASP A 1 465 ? 16.064 6.240 20.711 1.00 31.80 465 ASP A O 1
ATOM 3722 N N . PHE A 1 466 ? 18.182 6.699 21.278 1.00 33.38 466 PHE A N 1
ATOM 3723 C CA . PHE A 1 466 ? 18.013 8.143 21.197 1.00 33.38 466 PHE A CA 1
ATOM 3724 C C . PHE A 1 466 ? 18.419 8.565 19.789 1.00 33.38 466 PHE A C 1
ATOM 3726 O O . PHE A 1 466 ? 19.587 8.863 19.534 1.00 33.38 466 PHE A O 1
ATOM 3733 N N . SER A 1 467 ? 17.459 8.604 18.868 1.00 31.27 467 SER A N 1
ATOM 3734 C CA . SER A 1 467 ? 17.660 9.182 17.541 1.00 31.27 467 SER A CA 1
ATOM 3735 C C . SER A 1 467 ? 17.643 10.716 17.613 1.00 31.27 467 SER A C 1
ATOM 3737 O O . SER A 1 467 ? 16.799 11.372 17.007 1.00 31.27 467 SER A O 1
ATOM 3739 N N . ASP A 1 468 ? 18.568 11.313 18.363 1.00 34.66 468 ASP A N 1
ATOM 3740 C CA . ASP A 1 468 ? 18.828 12.746 18.250 1.00 34.66 468 ASP A CA 1
ATOM 3741 C C . ASP A 1 468 ? 19.729 12.964 17.031 1.00 34.66 468 ASP A C 1
ATOM 3743 O O . ASP A 1 468 ? 20.960 12.913 17.101 1.00 34.66 468 ASP A O 1
ATOM 3747 N N . HIS A 1 469 ? 19.118 13.206 15.872 1.00 36.69 469 HIS A N 1
ATOM 3748 C CA . HIS A 1 469 ? 19.825 13.761 14.722 1.00 36.69 469 HIS A CA 1
ATOM 3749 C C . HIS A 1 469 ? 20.090 15.247 14.972 1.00 36.69 469 HIS A C 1
ATOM 3751 O O . HIS A 1 469 ? 19.377 16.126 14.490 1.00 36.69 469 HIS A O 1
ATOM 3757 N N . PHE A 1 470 ? 21.136 15.540 15.743 1.00 34.81 470 PHE A N 1
ATOM 3758 C CA . PHE A 1 470 ? 21.690 16.886 15.780 1.00 34.81 470 PHE A CA 1
ATOM 3759 C C . PHE A 1 470 ? 22.221 17.228 14.386 1.00 34.81 470 PHE A C 1
ATOM 3761 O O . PHE A 1 470 ? 23.214 16.659 13.931 1.00 34.81 470 PHE A O 1
ATOM 3768 N N . ALA A 1 471 ? 21.593 18.197 13.719 1.00 37.41 471 ALA A N 1
ATOM 3769 C CA . ALA A 1 471 ? 22.266 18.943 12.668 1.00 37.41 471 ALA A CA 1
ATOM 3770 C C . ALA A 1 471 ? 23.520 19.559 13.303 1.00 37.41 471 ALA A C 1
ATOM 3772 O O . ALA A 1 471 ? 23.420 20.380 14.217 1.00 37.41 471 ALA A O 1
ATOM 3773 N N . GLY A 1 472 ? 24.700 19.088 12.893 1.00 35.81 472 GLY A N 1
ATOM 3774 C CA . GLY A 1 472 ? 25.962 19.576 13.433 1.00 35.81 472 GLY A CA 1
ATOM 3775 C C . GLY A 1 472 ? 26.029 21.094 13.293 1.00 35.81 472 GLY A C 1
ATOM 3776 O O . GLY A 1 472 ? 25.952 21.619 12.185 1.00 35.81 472 GLY A O 1
ATOM 3777 N N . THR A 1 473 ? 26.158 21.811 14.405 1.00 37.88 473 THR A N 1
ATOM 3778 C CA . THR A 1 473 ? 26.491 23.230 14.358 1.00 37.88 473 THR A CA 1
ATOM 3779 C C . THR A 1 473 ? 27.940 23.370 13.910 1.00 37.88 473 THR A C 1
ATOM 3781 O O . THR A 1 473 ? 28.851 22.816 14.526 1.00 37.88 473 THR A O 1
ATOM 3784 N N . LEU A 1 474 ? 28.149 24.112 12.823 1.00 36.44 474 LEU A N 1
ATOM 3785 C CA . LEU A 1 474 ? 29.469 24.586 12.422 1.00 36.44 474 LEU A CA 1
ATOM 3786 C C . LEU A 1 474 ? 29.996 25.506 13.525 1.00 36.44 474 LEU A C 1
ATOM 3788 O O . LEU A 1 474 ? 29.310 26.446 13.933 1.00 36.44 474 LEU A O 1
ATOM 3792 N N . ASP A 1 475 ? 31.213 25.259 14.004 1.00 42.50 475 ASP A N 1
ATOM 3793 C CA . ASP A 1 475 ? 31.925 26.310 14.719 1.00 42.50 475 ASP A CA 1
ATOM 3794 C C . ASP A 1 475 ? 32.360 27.405 13.729 1.00 42.50 475 ASP A C 1
ATOM 3796 O O . ASP A 1 475 ? 32.383 27.210 12.511 1.00 42.50 475 ASP A O 1
ATOM 3800 N N . GLY A 1 476 ? 32.732 28.579 14.247 1.00 40.06 476 GLY A N 1
ATOM 3801 C CA . GLY A 1 476 ? 33.236 29.694 13.434 1.00 40.06 476 GLY A CA 1
ATOM 3802 C C . GLY A 1 476 ? 34.536 29.397 12.665 1.00 40.06 476 GLY A C 1
ATOM 3803 O O . GLY A 1 476 ? 35.084 30.305 12.046 1.00 40.06 476 GLY A O 1
ATOM 3804 N N . ALA A 1 477 ? 35.040 28.158 12.708 1.00 40.53 477 ALA A N 1
ATOM 3805 C CA . ALA A 1 477 ? 36.190 27.670 11.957 1.00 40.53 477 ALA A CA 1
ATOM 3806 C C . ALA A 1 477 ? 35.826 26.576 10.928 1.00 40.53 477 ALA A C 1
ATOM 3808 O O . ALA A 1 477 ? 36.729 26.022 10.298 1.00 40.53 477 ALA A O 1
ATOM 3809 N N . GLY A 1 478 ? 34.538 26.264 10.739 1.00 35.84 478 GLY A N 1
ATOM 3810 C CA . GLY A 1 478 ? 34.057 25.340 9.711 1.00 35.84 478 GLY A CA 1
ATOM 3811 C C . GLY A 1 478 ? 34.351 23.859 9.977 1.00 35.84 478 GLY A C 1
ATOM 3812 O O . GLY A 1 478 ? 34.403 23.079 9.027 1.00 35.84 478 GLY A O 1
ATOM 3813 N N . ARG A 1 479 ? 34.575 23.443 11.234 1.00 30.36 479 ARG A N 1
ATOM 3814 C CA . ARG A 1 479 ? 34.865 22.034 11.563 1.00 30.36 479 ARG A CA 1
ATOM 3815 C C . ARG A 1 479 ? 33.617 21.290 12.029 1.00 30.36 479 ARG A C 1
ATOM 3817 O O . ARG A 1 479 ? 32.913 21.738 12.929 1.00 30.36 479 ARG A O 1
ATOM 3824 N N . HIS A 1 480 ? 33.392 20.106 11.462 1.00 32.72 480 HIS A N 1
ATOM 3825 C CA . HIS A 1 480 ? 32.369 19.171 11.926 1.00 32.72 480 HIS A CA 1
ATOM 3826 C C . HIS A 1 480 ? 32.844 18.398 13.163 1.00 32.72 480 HIS A C 1
ATOM 3828 O O . HIS A 1 480 ? 33.904 17.772 13.142 1.00 32.72 480 HIS A O 1
ATOM 3834 N N . TRP A 1 481 ? 32.016 18.372 14.207 1.00 29.84 481 TRP A N 1
ATOM 3835 C CA . TRP A 1 481 ? 32.146 17.443 15.330 1.00 29.84 481 TRP A CA 1
ATOM 3836 C C . TRP A 1 481 ? 30.945 16.496 15.352 1.00 29.84 481 TRP A C 1
ATOM 3838 O O . TRP A 1 481 ? 29.834 16.916 15.661 1.00 29.84 481 TRP A O 1
ATOM 3848 N N . ASN A 1 482 ? 31.169 15.208 15.081 1.00 31.09 482 ASN A N 1
ATOM 3849 C CA . ASN A 1 482 ? 30.209 14.159 15.428 1.00 31.09 482 ASN A CA 1
ATOM 3850 C C . ASN A 1 482 ? 30.421 13.786 16.900 1.00 31.09 482 ASN A C 1
ATOM 3852 O O . ASN A 1 482 ? 31.441 13.189 17.250 1.00 31.09 482 ASN A O 1
ATOM 3856 N N . LYS A 1 483 ? 29.474 14.133 17.779 1.00 35.56 483 LYS A N 1
ATOM 3857 C CA . LYS A 1 483 ? 29.406 13.519 19.112 1.00 35.56 483 LYS A CA 1
ATOM 3858 C C . LYS A 1 483 ? 28.771 12.137 18.955 1.00 35.56 483 LYS A C 1
ATOM 3860 O O . LYS A 1 483 ? 27.673 12.024 18.429 1.00 35.56 483 LYS A O 1
ATOM 3865 N N . GLY A 1 484 ? 29.507 11.102 19.351 1.00 28.73 484 GLY A N 1
ATOM 3866 C CA . GLY A 1 484 ? 29.111 9.705 19.185 1.00 28.73 484 GLY A CA 1
ATOM 3867 C C . GLY A 1 484 ? 27.811 9.335 19.905 1.00 28.73 484 GLY A C 1
ATOM 3868 O O . GLY A 1 484 ? 27.482 9.890 20.953 1.00 28.73 484 GLY A O 1
ATOM 3869 N N . LEU A 1 485 ? 27.114 8.360 19.320 1.00 30.80 485 LEU A N 1
ATOM 3870 C CA . LEU A 1 485 ? 25.943 7.671 19.859 1.00 30.80 485 LEU A CA 1
ATOM 3871 C C . LEU A 1 485 ? 26.223 7.121 21.266 1.00 30.80 485 LEU A C 1
ATOM 3873 O O . LEU A 1 485 ? 27.028 6.201 21.430 1.00 30.80 485 LEU A O 1
ATOM 3877 N N . ASN A 1 486 ? 25.521 7.632 22.275 1.00 33.56 486 ASN A N 1
ATOM 3878 C CA . ASN A 1 486 ? 25.478 6.994 23.587 1.00 33.56 486 ASN A CA 1
ATOM 3879 C C . ASN A 1 486 ? 24.391 5.914 23.578 1.00 33.56 486 ASN A C 1
ATOM 3881 O O . ASN A 1 486 ? 23.218 6.205 23.783 1.00 33.56 486 ASN A O 1
ATOM 3885 N N . HIS A 1 487 ? 24.790 4.659 23.374 1.00 30.55 487 HIS A N 1
ATOM 3886 C CA . HIS A 1 487 ? 23.915 3.512 23.611 1.00 30.55 487 HIS A CA 1
ATOM 3887 C C . HIS A 1 487 ? 23.930 3.183 25.109 1.00 30.55 487 HIS A C 1
ATOM 3889 O O . HIS A 1 487 ? 24.965 2.799 25.656 1.00 30.55 487 HIS A O 1
ATOM 3895 N N . GLY A 1 488 ? 22.791 3.338 25.784 1.00 33.47 488 GLY A N 1
ATOM 3896 C CA . GLY A 1 488 ? 22.604 2.909 27.170 1.00 33.47 488 GLY A CA 1
ATOM 3897 C C . GLY A 1 488 ? 21.706 1.678 27.239 1.00 33.47 488 GLY A C 1
ATOM 3898 O O . GLY A 1 488 ? 20.587 1.703 26.736 1.00 33.47 488 GLY A O 1
ATOM 3899 N N . ILE A 1 489 ? 22.165 0.602 27.884 1.00 34.16 489 ILE A N 1
ATOM 3900 C CA . ILE A 1 489 ? 21.298 -0.529 28.246 1.00 34.16 489 ILE A CA 1
ATOM 3901 C C . ILE A 1 489 ? 20.661 -0.209 29.598 1.00 34.16 489 ILE A C 1
ATOM 3903 O O . ILE A 1 489 ? 21.356 -0.149 30.614 1.00 34.16 489 ILE A O 1
ATOM 3907 N N . TYR A 1 490 ? 19.340 -0.040 29.623 1.00 43.19 490 TYR A N 1
ATOM 3908 C CA . TYR A 1 490 ? 18.583 0.173 30.855 1.00 43.19 490 TYR A CA 1
ATOM 3909 C C . TYR A 1 490 ? 17.898 -1.130 31.272 1.00 43.19 490 TYR A C 1
ATOM 3911 O O . TYR A 1 490 ? 17.300 -1.825 30.451 1.00 43.19 490 TYR A O 1
ATOM 3919 N N . ARG A 1 491 ? 18.000 -1.477 32.560 1.00 38.12 491 ARG A N 1
ATOM 3920 C CA . ARG A 1 491 ? 17.307 -2.631 33.149 1.00 38.12 491 ARG A CA 1
ATOM 3921 C C . ARG A 1 491 ? 16.150 -2.153 34.008 1.00 38.12 491 ARG A C 1
ATOM 3923 O O . ARG A 1 491 ? 16.322 -1.260 34.838 1.00 38.12 491 ARG A O 1
ATOM 3930 N N . ILE A 1 492 ? 14.993 -2.780 33.838 1.00 41.72 492 ILE A N 1
ATOM 3931 C CA . ILE A 1 492 ? 13.808 -2.491 34.643 1.00 41.72 492 ILE A CA 1
ATOM 3932 C C . ILE A 1 492 ? 13.918 -3.210 35.989 1.00 41.72 492 ILE A C 1
ATOM 3934 O O . ILE A 1 492 ? 14.036 -4.435 36.038 1.00 41.72 492 ILE A O 1
ATOM 3938 N N . ALA A 1 493 ? 13.867 -2.442 37.080 1.00 34.19 493 ALA A N 1
ATOM 3939 C CA . ALA A 1 493 ? 13.959 -2.965 38.444 1.00 34.19 493 ALA A CA 1
ATOM 3940 C C . ALA A 1 493 ? 12.618 -3.491 39.000 1.00 34.19 493 ALA A C 1
ATOM 3942 O O . ALA A 1 493 ? 12.628 -4.294 39.928 1.00 34.19 493 ALA A O 1
ATOM 3943 N N . THR A 1 494 ? 11.477 -3.078 38.436 1.00 32.72 494 THR A N 1
ATOM 3944 C CA . THR A 1 494 ? 10.130 -3.471 38.893 1.00 32.72 494 THR A CA 1
ATOM 3945 C C . THR A 1 494 ? 9.133 -3.527 37.730 1.00 32.72 494 THR A C 1
ATOM 3947 O O . THR A 1 494 ? 9.209 -2.663 36.859 1.00 32.72 494 THR A O 1
ATOM 3950 N N . PRO A 1 495 ? 8.173 -4.473 37.713 1.00 30.94 495 PRO A N 1
ATOM 3951 C CA . PRO A 1 495 ? 7.106 -4.501 36.708 1.00 30.94 495 PRO A CA 1
ATOM 3952 C C . PRO A 1 495 ? 6.265 -3.212 36.754 1.00 30.94 495 PRO A C 1
ATOM 3954 O O . PRO A 1 495 ? 5.814 -2.822 37.831 1.00 30.94 495 PRO A O 1
ATOM 3957 N N . GLY A 1 496 ? 6.058 -2.544 35.615 1.00 37.00 496 GLY A N 1
ATOM 3958 C CA . GLY A 1 496 ? 5.272 -1.304 35.519 1.00 37.00 496 GLY A CA 1
ATOM 3959 C C . GLY A 1 496 ? 5.655 -0.412 34.329 1.00 37.00 496 GLY A C 1
ATOM 3960 O O . GLY A 1 496 ? 6.607 -0.703 33.607 1.00 37.00 496 GLY A O 1
ATOM 3961 N N . ILE A 1 497 ? 4.905 0.679 34.126 1.00 36.69 497 ILE A N 1
ATOM 3962 C CA . ILE A 1 497 ? 5.103 1.659 33.041 1.00 36.69 497 ILE A CA 1
ATOM 3963 C C . ILE A 1 497 ? 6.047 2.776 33.502 1.00 36.69 497 ILE A C 1
ATOM 3965 O O . ILE A 1 497 ? 5.972 3.253 34.634 1.00 36.69 497 ILE A O 1
ATOM 3969 N N . ILE A 1 498 ? 6.969 3.165 32.621 1.00 36.34 498 ILE A N 1
ATOM 3970 C CA . ILE A 1 498 ? 8.100 4.055 32.903 1.00 36.34 498 ILE A CA 1
ATOM 3971 C C . ILE A 1 498 ? 7.606 5.477 33.215 1.00 36.34 498 ILE A C 1
ATOM 3973 O O . ILE A 1 498 ? 7.111 6.162 32.328 1.00 36.34 498 ILE A O 1
ATOM 3977 N N . GLN A 1 499 ? 7.804 5.952 34.450 1.00 32.53 499 GLN A N 1
ATOM 3978 C CA . GLN A 1 499 ? 7.677 7.381 34.791 1.00 32.53 499 GLN A CA 1
ATOM 3979 C C . GLN A 1 499 ? 8.991 8.037 35.234 1.00 32.53 499 GLN A C 1
ATOM 3981 O O . GLN A 1 499 ? 9.054 9.257 35.257 1.00 32.53 499 GLN A O 1
ATOM 3986 N N . ASN A 1 500 ? 10.052 7.283 35.547 1.00 30.44 500 ASN A N 1
ATOM 3987 C CA . ASN A 1 500 ? 11.351 7.848 35.929 1.00 30.44 500 ASN A CA 1
ATOM 3988 C C . ASN A 1 500 ? 12.484 6.845 35.659 1.00 30.44 500 ASN A C 1
ATOM 3990 O O . ASN A 1 500 ? 12.518 5.772 36.262 1.00 30.44 500 ASN A O 1
ATOM 3994 N N . LEU A 1 501 ? 13.433 7.188 34.783 1.00 35.22 501 LEU A N 1
ATOM 3995 C CA . LEU A 1 501 ? 14.650 6.396 34.572 1.00 35.22 501 LEU A CA 1
ATOM 3996 C C . LEU A 1 501 ? 15.727 6.824 35.582 1.00 35.22 501 LEU A C 1
ATOM 3998 O O . LEU A 1 501 ? 16.091 7.995 35.655 1.00 35.22 501 LEU A O 1
ATOM 4002 N N . LYS A 1 502 ? 16.272 5.869 36.344 1.00 34.03 502 LYS A N 1
ATOM 4003 C CA . LYS A 1 502 ? 17.534 6.026 37.088 1.00 34.03 502 LYS A CA 1
ATOM 4004 C C . LYS A 1 502 ? 18.624 5.244 36.361 1.00 34.03 502 LYS A C 1
ATOM 4006 O O . LYS A 1 502 ? 18.414 4.080 36.029 1.00 34.03 502 LYS A O 1
ATOM 4011 N N . ASN A 1 503 ? 19.786 5.857 36.130 1.00 38.84 503 ASN A N 1
ATOM 4012 C CA . ASN A 1 503 ? 20.953 5.109 35.664 1.00 38.84 503 ASN A CA 1
ATOM 4013 C C . ASN A 1 503 ? 21.508 4.218 36.796 1.00 38.84 503 ASN A C 1
ATOM 4015 O O . ASN A 1 503 ? 21.291 4.473 37.983 1.00 38.84 503 ASN A O 1
ATOM 4019 N N . THR A 1 504 ? 22.245 3.175 36.426 1.00 38.44 504 THR A N 1
ATOM 4020 C CA . THR A 1 504 ? 22.872 2.197 37.331 1.00 38.44 504 THR A CA 1
ATOM 4021 C C . THR A 1 504 ? 24.153 2.697 38.015 1.00 38.44 504 THR A C 1
ATOM 4023 O O . THR A 1 504 ? 24.759 1.949 38.777 1.00 38.44 504 THR A O 1
ATOM 4026 N N . ALA A 1 505 ? 24.567 3.947 37.791 1.00 39.62 505 ALA A N 1
ATOM 4027 C CA . ALA A 1 505 ? 25.835 4.510 38.262 1.00 39.62 505 ALA A CA 1
ATOM 4028 C C . ALA A 1 505 ? 25.692 5.517 39.423 1.00 39.62 505 ALA A C 1
ATOM 4030 O O . ALA A 1 505 ? 26.674 6.152 39.805 1.00 39.62 505 ALA A O 1
ATOM 4031 N N . GLY A 1 506 ? 24.494 5.699 39.992 1.00 35.28 506 GLY A N 1
ATOM 4032 C CA . GLY A 1 506 ? 24.292 6.565 41.166 1.00 35.28 506 GLY A CA 1
ATOM 4033 C C . GLY A 1 506 ? 24.628 8.046 40.938 1.00 35.28 506 GLY A C 1
ATOM 4034 O O . GLY A 1 506 ? 24.771 8.798 41.899 1.00 35.28 506 GLY A O 1
ATOM 4035 N N . THR A 1 507 ? 24.755 8.477 39.683 1.00 32.56 507 THR A N 1
ATOM 4036 C CA . THR A 1 507 ? 25.084 9.857 39.308 1.00 32.56 507 THR A CA 1
ATOM 4037 C C . THR A 1 507 ? 23.833 10.550 38.783 1.00 32.56 507 THR A C 1
ATOM 4039 O O . THR A 1 507 ? 23.211 10.085 37.829 1.00 32.56 507 THR A O 1
ATOM 4042 N N . PHE A 1 508 ? 23.458 11.670 39.403 1.00 30.77 508 PHE A N 1
ATOM 4043 C CA . PHE A 1 508 ? 22.402 12.543 38.898 1.00 30.77 508 PHE A CA 1
ATOM 4044 C C . PHE A 1 508 ? 22.891 13.225 37.616 1.00 30.77 508 PHE A C 1
ATOM 4046 O O . PHE A 1 508 ? 23.692 14.154 37.669 1.00 30.77 508 PHE A O 1
ATOM 4053 N N . THR A 1 509 ? 22.409 12.784 36.457 1.00 28.80 509 THR A N 1
ATOM 4054 C CA . THR A 1 509 ? 22.446 13.610 35.247 1.00 28.80 509 THR A CA 1
ATOM 4055 C C . THR A 1 509 ? 21.150 14.404 35.212 1.00 28.80 509 THR A C 1
ATOM 4057 O O . THR A 1 509 ? 20.077 13.846 34.997 1.00 28.80 509 THR A O 1
ATOM 4060 N N . GLN A 1 510 ? 21.238 15.707 35.468 1.00 26.33 510 GLN A N 1
ATOM 4061 C CA . GLN A 1 510 ? 20.125 16.623 35.261 1.00 26.33 510 GLN A CA 1
ATOM 4062 C C . GLN A 1 510 ? 19.931 16.772 33.745 1.00 26.33 510 GLN A C 1
ATOM 4064 O O . GLN A 1 510 ? 20.669 17.498 33.082 1.00 26.33 510 GLN A O 1
ATOM 4069 N N . VAL A 1 511 ? 18.982 16.031 33.174 1.00 25.77 511 VAL A N 1
ATOM 4070 C CA . VAL A 1 511 ? 18.538 16.244 31.792 1.00 25.77 511 VAL A CA 1
ATOM 4071 C C . VAL A 1 511 ? 17.642 17.479 31.814 1.00 25.77 511 VAL A C 1
ATOM 4073 O O . VAL A 1 511 ? 16.472 17.413 32.182 1.00 25.77 511 VAL A O 1
ATOM 4076 N N . GLY A 1 512 ? 18.227 18.641 31.532 1.00 23.88 512 GLY A N 1
ATOM 4077 C CA . GLY A 1 512 ? 17.484 19.890 31.425 1.00 23.88 512 GLY A CA 1
ATOM 4078 C C . GLY A 1 512 ? 16.660 19.904 30.143 1.00 23.88 512 GLY A C 1
ATOM 4079 O O . GLY A 1 512 ? 17.216 20.042 29.057 1.00 23.88 512 GLY A O 1
ATOM 4080 N N . PHE A 1 513 ? 15.338 19.803 30.261 1.00 23.67 513 PHE A N 1
ATOM 4081 C CA . PHE A 1 513 ? 14.435 20.155 29.171 1.00 23.67 513 PHE A CA 1
ATOM 4082 C C . PHE A 1 513 ? 14.477 21.677 28.987 1.00 23.67 513 PHE A C 1
ATOM 4084 O O . PHE A 1 513 ? 14.087 22.427 29.881 1.00 23.67 513 PHE A O 1
ATOM 4091 N N . ARG A 1 514 ? 14.955 22.158 27.834 1.00 22.09 514 ARG A N 1
ATOM 4092 C CA . ARG A 1 514 ? 14.686 23.538 27.411 1.00 22.09 514 ARG A CA 1
ATOM 4093 C C . ARG A 1 514 ? 13.262 23.594 26.868 1.00 22.09 514 ARG A C 1
ATOM 4095 O O . ARG A 1 514 ? 13.031 23.287 25.706 1.00 22.09 514 ARG A O 1
ATOM 4102 N N . THR A 1 515 ? 12.318 24.011 27.700 1.00 25.80 515 THR A N 1
ATOM 4103 C CA . THR A 1 515 ? 11.040 24.556 27.227 1.00 25.80 515 THR A CA 1
ATOM 4104 C C . THR A 1 515 ? 11.273 25.991 26.739 1.00 25.80 515 THR A C 1
ATOM 4106 O O . THR A 1 515 ? 11.822 26.790 27.506 1.00 25.80 515 THR A O 1
ATOM 4109 N N . PRO A 1 516 ? 10.879 26.375 25.514 1.00 25.12 516 PRO A N 1
ATOM 4110 C CA . PRO A 1 516 ? 10.820 27.780 25.143 1.00 25.12 516 PRO A CA 1
ATOM 4111 C C . PRO A 1 516 ? 9.562 28.389 25.773 1.00 25.12 516 PRO A C 1
ATOM 4113 O O . PRO A 1 516 ? 8.501 28.402 25.161 1.00 25.12 516 PRO A O 1
ATOM 4116 N N . ASN A 1 517 ? 9.666 28.884 27.007 1.00 26.97 517 ASN A N 1
ATOM 4117 C CA . ASN A 1 517 ? 8.596 29.688 27.592 1.00 26.97 517 ASN A CA 1
ATOM 4118 C C . ASN A 1 517 ? 8.856 31.165 27.300 1.00 26.97 517 ASN A C 1
ATOM 4120 O O . ASN A 1 517 ? 9.740 31.787 27.886 1.00 26.97 517 ASN A O 1
ATOM 4124 N N . TRP A 1 518 ? 8.032 31.733 26.422 1.00 26.45 518 TRP A N 1
ATOM 4125 C CA . TRP A 1 518 ? 7.585 33.108 26.600 1.00 26.45 518 TRP A CA 1
ATOM 4126 C C . TRP A 1 518 ? 6.666 33.119 27.819 1.00 26.45 518 TRP A C 1
ATOM 4128 O O . TRP A 1 518 ? 5.573 32.579 27.747 1.00 26.45 518 TRP A O 1
ATOM 4138 N N . PHE A 1 519 ? 7.149 33.642 28.941 1.00 22.98 519 PHE A N 1
ATOM 4139 C CA . PHE A 1 519 ? 6.427 34.531 29.856 1.00 22.98 519 PHE A CA 1
ATOM 4140 C C . PHE A 1 519 ? 7.400 34.939 30.966 1.00 22.98 519 PHE A C 1
ATOM 4142 O O . PHE A 1 519 ? 7.971 34.103 31.665 1.00 22.98 519 PHE A O 1
ATOM 4149 N N . GLU A 1 520 ? 7.618 36.246 31.079 1.00 25.27 520 GLU A N 1
ATOM 4150 C CA . GLU A 1 520 ? 8.370 36.878 32.154 1.00 25.27 520 GLU A CA 1
ATOM 4151 C C . GLU A 1 520 ? 7.729 36.577 33.512 1.00 25.27 520 GLU A C 1
ATOM 4153 O O . GLU A 1 520 ? 6.520 36.703 33.681 1.00 25.27 520 GLU A O 1
ATOM 4158 N N . THR A 1 521 ? 8.548 36.263 34.511 1.00 24.48 521 THR A N 1
ATOM 4159 C CA . THR A 1 521 ? 8.521 36.958 35.804 1.00 24.48 521 THR A CA 1
ATOM 4160 C C . THR A 1 521 ? 9.838 36.723 36.538 1.00 24.48 521 THR A C 1
ATOM 4162 O O . THR A 1 521 ? 10.499 35.696 36.413 1.00 24.48 521 THR A O 1
ATOM 4165 N N . SER A 1 522 ? 10.252 37.773 37.226 1.00 24.08 522 SER A N 1
ATOM 4166 C CA . SER A 1 522 ? 11.558 38.045 37.803 1.00 24.08 522 SER A CA 1
ATOM 4167 C C . SER A 1 522 ? 11.684 37.591 39.265 1.00 24.08 522 SER A C 1
ATOM 4169 O O . SER A 1 522 ? 10.681 37.440 39.957 1.00 24.08 522 SER A O 1
ATOM 4171 N N . ASN A 1 523 ? 12.946 37.531 39.732 1.00 25.42 523 ASN A N 1
ATOM 4172 C CA . ASN A 1 523 ? 13.423 37.502 41.133 1.00 25.42 523 ASN A CA 1
ATOM 4173 C C . ASN A 1 523 ? 13.326 36.138 41.861 1.00 25.42 523 ASN A C 1
ATOM 4175 O O . ASN A 1 523 ? 12.338 35.437 41.735 1.00 25.42 523 ASN A O 1
ATOM 4179 N N . ALA A 1 524 ? 14.276 35.676 42.684 1.00 24.05 524 ALA A N 1
ATOM 4180 C CA . ALA A 1 524 ? 15.532 36.223 43.196 1.00 24.05 524 ALA A CA 1
ATOM 4181 C C . ALA A 1 524 ? 16.438 35.085 43.735 1.00 24.05 524 ALA A C 1
ATOM 4183 O O . ALA A 1 524 ? 15.982 33.988 44.033 1.00 24.05 524 ALA A O 1
ATOM 4184 N N . MET A 1 525 ? 17.721 35.433 43.854 1.00 23.06 525 MET A N 1
ATOM 4185 C CA . MET A 1 525 ? 18.864 34.809 44.539 1.00 23.06 525 MET A CA 1
ATOM 4186 C C . MET A 1 525 ? 18.606 33.816 45.691 1.00 23.06 525 MET A C 1
ATOM 4188 O O . MET A 1 525 ? 17.781 34.078 46.562 1.00 23.06 525 MET A O 1
ATOM 4192 N N . GLY A 1 526 ? 19.512 32.834 45.826 1.00 25.16 526 GLY A N 1
ATOM 4193 C CA . GLY A 1 526 ? 19.986 32.399 47.146 1.00 25.16 526 GLY A CA 1
ATOM 4194 C C . GLY A 1 526 ? 20.502 30.960 47.261 1.00 25.16 526 GLY A C 1
ATOM 4195 O O . GLY A 1 526 ? 19.734 30.107 47.682 1.00 25.16 526 GLY A O 1
ATOM 4196 N N . LEU A 1 527 ? 21.817 30.796 47.029 1.00 28.80 527 LEU A N 1
ATOM 4197 C CA . LEU A 1 527 ? 22.718 29.667 47.364 1.00 28.80 527 LEU A CA 1
ATOM 4198 C C . LEU A 1 527 ? 22.619 28.361 46.561 1.00 28.80 527 LEU A C 1
ATOM 4200 O O . LEU A 1 527 ? 21.582 27.670 46.614 1.00 28.80 527 LEU A O 1
#

Mean predicted aligned error: 11.31 Å

Secondary structure (DSSP, 8-state):
-PPPPPPTTGGGEEEEEE-S-GGGGHHHHHTSSEEEEEEPPP-----HHHHHHHHHHTTTS-S-S---TTS----S-HHHHHHHHHHHHHHSTT-EEEEEEESSEEETTSHHHHHHHHHHBSSS----HHHHHTT-EEETTEETEEEB-TTSSHHHHHHHHHHHHHHHS--SEEEEE------B--TTS--SS-SS-B--HHHHHHHHHHHHHHHHHH-TT---EEET-TTTGGG-SEEEE-GGGTTT-BTTB-HHHH--TTGGGSTTTTSS--SSPEEE-----TTSSS----HHHHHHHHHHHTTTT-EEB-TTS-HHHHHHHHHHHHHTTGGGSEEE-TTT--SEEESSTT-EEEEEE-SSEEEEEEE--STT--SEEEEEEE-SSSSS-TT--TTS-EEEETTT-PBPPEEEEEETTEEEEEEEEE--TT-EEEEEEE-HHHHHHHS------TTPEEEE-------PPPPTT----------EEEE-SSSS--S----TT----------------------

Sequence (527 aa):
MPVKPMREDWRRYFVSGCGDAPDSYKRWGETGMTPIFIKLAYHQPETPENLSKWCAEAASSDGLAYCPWSGNPKPYNIAGFNQYAARLREVCPGSKVTIYTVGTEHTALDPVVFEHQEEWSQTATRFTAEDIAEGKTVSEECPCRLFICGRSSFPDYKVWFMDDLFKKLNIDGYYYDNQIFRSCQNPAHVDHLIPDEIYPLLATREMYKRIYKALRKEKPDTVIVGHEAAAAYPFVDFAIGLEALLRLTGEESFYTSVMTSDDCRGSFFRGHQRGIPFLWLPEYRGQLMSGLESIRSTRAMLSLLWLCDTQYWVAWSNQDILHRDLNIRGHFKIWEAQCLPFWRQEVASSDQEDVKIAVYRKPQVSLLFVSNPGENAYPNVTISINTSDGLFEPGIDLQNLDIRDAETGHALAGQGRESEGKTFCDVSVAIPDQDYRIIIIGTPEAVKEALHTKSISAGDGILVDFSDHFAGTLDGAGRHWNKGLNHGIYRIATPGIIQNLKNTAGTFTQVGFRTPNWFETSNAMGL

Radius of gyration: 27.09 Å; Cα contacts (8 Å, |Δi|>4): 1021; chains: 1; bounding box: 70×57×88 Å